Protein AF-A0A3A6KMJ2-F1 (afdb_monomer)

pLDDT: mean 82.99, std 14.53, range [26.36, 98.12]

Sequence (492 aa):
MRKELKRYSSIGNRAGILLLCRKVLTGNIEDLSSIGASCSFINGIDLNFKCGIIAFEEIKLISIVDNKCQAKDILYSHEDENLFIAQLCRFCMNALIDMDLINIEYLKYNEIKNAFQIPMYAFSMECSVYRNLLITFGALIPDGTLFTINECFESEFSKRVAHKRKISQEQLLAQLEKERIIGEKGEEFVISYEKKRCPFTLQQQSKIKQISVIDASAGFDILSLDDEISQAKRYIEVKTYSGNVHFYWSSNEIEAAQLRAEKYFLYLVDYSQIEKDNYTPIIIQNPYFNVRNLSIWDIRPSSFLISTSCSSDQLREIIKPIQHQSIPYTLDCNEPYMMVADSPFETFKWTDVNQEIMHVFGDNGTILIGGYKNKRQLAWILETGIYNIRLGRRAGSVLGQKKCVEEAENLILYDIYNPKIFQVYNINGHCEKKKEDMIALKYPTRCPGSLYMTFEITRNAALETYMDKNIISNLLANLENHKKGTPLFIEP

Structure (mmCIF, N/CA/C/O backbone):
data_AF-A0A3A6KMJ2-F1
#
_entry.id   AF-A0A3A6KMJ2-F1
#
loop_
_atom_site.group_PDB
_atom_site.id
_atom_site.type_symbol
_atom_site.label_atom_id
_atom_site.label_alt_id
_atom_site.label_comp_id
_atom_site.label_asym_id
_atom_site.label_entity_id
_atom_site.label_seq_id
_atom_site.pdbx_PDB_ins_code
_atom_site.Cartn_x
_atom_site.Cartn_y
_atom_site.Cartn_z
_atom_site.occupancy
_atom_site.B_iso_or_equiv
_atom_site.auth_seq_id
_atom_site.auth_comp_id
_atom_site.auth_asym_id
_atom_site.auth_atom_id
_atom_site.pdbx_PDB_model_num
ATOM 1 N N . MET A 1 1 ? 11.993 22.729 -20.553 1.00 59.53 1 MET A N 1
ATOM 2 C CA . MET A 1 1 ? 12.345 21.569 -21.393 1.00 59.53 1 MET A CA 1
ATOM 3 C C . MET A 1 1 ? 11.465 20.362 -21.092 1.00 59.53 1 MET A C 1
ATOM 5 O O . MET A 1 1 ? 10.657 20.014 -21.942 1.00 59.53 1 MET A O 1
ATOM 9 N N . ARG A 1 2 ? 11.468 19.818 -19.869 1.00 62.84 2 ARG A N 1
ATOM 10 C CA . ARG A 1 2 ? 10.629 18.665 -19.468 1.00 62.84 2 ARG A CA 1
ATOM 11 C C . ARG A 1 2 ? 9.132 18.683 -19.867 1.00 62.84 2 ARG A C 1
ATOM 13 O O . ARG A 1 2 ? 8.618 17.685 -20.361 1.00 62.84 2 ARG A O 1
ATOM 20 N N . LYS A 1 3 ? 8.417 19.816 -19.748 1.00 66.56 3 LYS A N 1
ATOM 21 C CA . LYS A 1 3 ? 7.005 19.942 -20.206 1.00 66.56 3 LYS A CA 1
ATOM 22 C C . LYS A 1 3 ? 6.833 19.833 -21.728 1.00 66.56 3 LYS A C 1
ATOM 24 O O . LYS A 1 3 ? 5.762 19.450 -22.187 1.00 66.56 3 LYS A O 1
ATOM 29 N N . GLU A 1 4 ? 7.857 20.187 -22.501 1.00 76.56 4 GLU A N 1
ATOM 30 C CA . GLU A 1 4 ? 7.829 20.133 -23.965 1.00 76.56 4 GLU A CA 1
ATOM 31 C C . GLU A 1 4 ? 8.003 18.694 -24.469 1.00 76.56 4 GLU A C 1
ATOM 33 O O . GLU A 1 4 ? 7.345 18.310 -25.433 1.00 76.56 4 GLU A O 1
ATOM 38 N N . LEU A 1 5 ? 8.780 17.867 -23.754 1.00 80.00 5 LEU A N 1
ATOM 39 C CA . LEU A 1 5 ? 8.961 16.443 -24.063 1.00 80.00 5 LEU A CA 1
ATOM 40 C C . LEU A 1 5 ? 7.663 15.628 -23.981 1.00 80.00 5 LEU A C 1
ATOM 42 O O . LEU A 1 5 ? 7.515 14.667 -24.727 1.00 80.00 5 LEU A O 1
ATOM 46 N N . LYS A 1 6 ? 6.673 16.062 -23.182 1.00 78.75 6 LYS A N 1
ATOM 47 C CA . LYS A 1 6 ? 5.331 15.440 -23.128 1.00 78.75 6 LYS A CA 1
ATOM 48 C C . LYS A 1 6 ? 4.615 15.403 -24.481 1.00 78.75 6 LYS A C 1
ATOM 50 O O . LYS A 1 6 ? 3.690 14.619 -24.657 1.00 78.75 6 LYS A O 1
ATOM 55 N N . ARG A 1 7 ? 4.997 16.279 -25.416 1.00 81.69 7 ARG A N 1
ATOM 56 C CA . ARG A 1 7 ? 4.395 16.366 -26.756 1.00 81.69 7 ARG A CA 1
ATOM 57 C C . ARG A 1 7 ? 4.957 15.330 -27.726 1.00 81.69 7 ARG A C 1
ATOM 59 O O . ARG A 1 7 ? 4.418 15.184 -28.818 1.00 81.69 7 ARG A O 1
ATOM 66 N N . TYR A 1 8 ? 6.023 14.632 -27.342 1.00 84.06 8 TYR A N 1
ATOM 67 C CA . TYR A 1 8 ? 6.698 13.656 -28.181 1.00 84.06 8 TYR A CA 1
ATOM 68 C C . TYR A 1 8 ? 6.584 12.254 -27.583 1.00 84.06 8 TYR A C 1
ATOM 70 O O . TYR A 1 8 ? 6.621 12.047 -26.369 1.00 84.06 8 TYR A O 1
ATOM 78 N N . SER A 1 9 ? 6.444 11.266 -28.462 1.00 83.38 9 SER A N 1
ATOM 79 C CA . SER A 1 9 ? 6.450 9.851 -28.095 1.00 83.38 9 SER A CA 1
ATOM 80 C C . SER A 1 9 ? 7.811 9.201 -28.343 1.00 83.38 9 SER A C 1
ATOM 82 O O . SER A 1 9 ? 8.149 8.251 -27.648 1.00 83.38 9 SER A O 1
ATOM 84 N N . SER A 1 10 ? 8.609 9.689 -29.296 1.00 89.12 10 SER A N 1
ATOM 85 C CA . SER A 1 10 ? 9.913 9.118 -29.651 1.00 89.12 10 SER A CA 1
ATOM 86 C C . SER A 1 10 ? 10.864 10.177 -30.218 1.00 89.12 10 SER A C 1
ATOM 88 O O . SER A 1 10 ? 10.416 11.153 -30.821 1.00 89.12 10 SER A O 1
ATOM 90 N N . ILE A 1 11 ? 12.174 9.953 -30.055 1.00 92.94 11 ILE A N 1
ATOM 91 C CA . ILE A 1 11 ? 13.232 10.698 -30.763 1.00 92.94 11 ILE A CA 1
ATOM 92 C C . ILE A 1 11 ? 13.270 10.295 -32.243 1.00 92.94 11 ILE A C 1
ATOM 94 O O . ILE A 1 11 ? 13.577 11.124 -33.091 1.00 92.94 11 ILE A O 1
ATOM 98 N N . GLY A 1 12 ? 12.962 9.040 -32.564 1.00 91.75 12 GLY A N 1
ATOM 99 C CA . GLY A 1 12 ? 13.050 8.506 -33.920 1.00 91.75 12 GLY A CA 1
ATOM 100 C C . GLY A 1 12 ? 13.190 6.988 -33.933 1.00 91.75 12 GLY A C 1
ATOM 101 O O . GLY A 1 12 ? 13.056 6.333 -32.896 1.00 91.75 12 GLY A O 1
ATOM 102 N N . ASN A 1 13 ? 13.479 6.427 -35.104 1.00 91.94 13 ASN A N 1
ATOM 103 C CA . ASN A 1 13 ? 13.845 5.020 -35.242 1.00 91.94 13 ASN A CA 1
ATOM 104 C C . ASN A 1 13 ? 15.324 4.793 -34.864 1.00 91.94 13 ASN A C 1
ATOM 106 O O . ASN A 1 13 ? 16.085 5.741 -34.658 1.00 91.94 13 ASN A O 1
ATOM 110 N N . ARG A 1 14 ? 15.760 3.527 -34.783 1.00 93.81 14 ARG A N 1
ATOM 111 C CA . ARG A 1 14 ? 17.141 3.163 -34.403 1.00 93.81 14 ARG A CA 1
ATOM 112 C C . ARG A 1 14 ? 18.199 3.936 -35.203 1.00 93.81 14 ARG A C 1
ATOM 114 O O . ARG A 1 14 ? 19.140 4.464 -34.617 1.00 93.81 14 ARG A O 1
ATOM 121 N N . ALA A 1 15 ? 18.032 4.018 -36.524 1.00 91.38 15 ALA A N 1
ATOM 122 C CA . ALA A 1 15 ? 18.968 4.707 -37.410 1.00 91.38 15 ALA A CA 1
ATOM 123 C C . ALA A 1 15 ? 18.998 6.223 -37.157 1.00 91.38 15 ALA A C 1
ATOM 125 O O . ALA A 1 15 ? 20.075 6.815 -37.139 1.00 91.38 15 ALA A O 1
ATOM 126 N N . GLY A 1 16 ? 17.843 6.842 -36.903 1.00 93.75 16 GLY A N 1
ATOM 127 C CA . GLY A 1 16 ? 17.740 8.264 -36.580 1.00 93.75 16 GLY A CA 1
ATOM 128 C C . GLY A 1 16 ? 18.377 8.629 -35.251 1.00 93.75 16 GLY A C 1
ATOM 129 O O . GLY A 1 16 ? 19.126 9.603 -35.183 1.00 93.75 16 GLY A O 1
ATOM 130 N N . ILE A 1 17 ? 18.157 7.826 -34.209 1.00 95.00 17 ILE A N 1
ATOM 131 C CA . ILE A 1 17 ? 18.776 8.074 -32.902 1.00 95.00 17 ILE A CA 1
ATOM 132 C C . ILE A 1 17 ? 20.303 7.950 -33.003 1.00 95.00 17 ILE A C 1
ATOM 134 O O . ILE A 1 17 ? 21.019 8.828 -32.526 1.00 95.00 17 ILE A O 1
ATOM 138 N N . LEU A 1 18 ? 20.811 6.913 -33.679 1.00 93.88 18 LEU A N 1
ATOM 139 C CA . LEU A 1 18 ? 22.252 6.741 -33.888 1.00 93.88 18 LEU A CA 1
ATOM 140 C C . LEU A 1 18 ? 22.855 7.857 -34.744 1.00 93.88 18 LEU A C 1
ATOM 142 O O . LEU A 1 18 ? 23.944 8.335 -34.432 1.00 93.88 18 LEU A O 1
ATOM 146 N N . LEU A 1 19 ? 22.153 8.311 -35.788 1.00 93.62 19 LEU A N 1
ATOM 147 C CA . LEU A 1 19 ? 22.581 9.459 -36.586 1.00 93.62 19 LEU A CA 1
ATOM 148 C C . LEU A 1 19 ? 22.719 10.710 -35.717 1.00 93.62 19 LEU A C 1
ATOM 150 O O . LEU A 1 19 ? 23.733 11.400 -35.810 1.00 93.62 19 LEU A O 1
ATOM 154 N N . LEU A 1 20 ? 21.730 10.987 -34.864 1.00 94.81 20 LEU A N 1
ATOM 155 C CA . LEU A 1 20 ? 21.797 12.117 -33.946 1.00 94.81 20 LEU A CA 1
ATOM 156 C C . LEU A 1 20 ? 23.009 11.987 -33.019 1.00 94.81 20 LEU A C 1
ATOM 158 O O . LEU A 1 20 ? 23.804 12.918 -32.942 1.00 94.81 20 LEU A O 1
ATOM 162 N N . CYS A 1 21 ? 23.195 10.827 -32.380 1.00 94.50 21 CYS A N 1
ATOM 163 C CA . CYS A 1 21 ? 24.345 10.561 -31.515 1.00 94.50 21 CYS A CA 1
ATOM 164 C C . CYS A 1 21 ? 25.683 10.801 -32.228 1.00 94.50 21 CYS A C 1
ATOM 166 O O . CYS A 1 21 ? 26.534 11.492 -31.679 1.00 94.50 21 CYS A O 1
ATOM 168 N N . ARG A 1 22 ? 25.847 10.315 -33.466 1.00 92.88 22 ARG A N 1
ATOM 169 C CA . ARG A 1 22 ? 27.056 10.538 -34.285 1.00 92.88 22 ARG A CA 1
ATOM 170 C C . ARG A 1 22 ? 27.365 12.015 -34.510 1.00 92.88 22 ARG A C 1
ATOM 172 O O . ARG A 1 22 ? 28.525 12.372 -34.677 1.00 92.88 22 ARG A O 1
ATOM 179 N N . LYS A 1 23 ? 26.333 12.857 -34.578 1.00 92.94 23 LYS A N 1
ATOM 180 C CA . LYS A 1 23 ? 26.466 14.286 -34.869 1.00 92.94 23 LYS A CA 1
ATOM 181 C C . LYS A 1 23 ? 26.657 15.149 -33.627 1.00 92.94 23 LYS A C 1
ATOM 183 O O . LYS A 1 23 ? 27.304 16.177 -33.736 1.00 92.94 23 LYS A O 1
ATOM 188 N N . VAL A 1 24 ? 26.085 14.761 -32.486 1.00 94.25 24 VAL A N 1
ATOM 189 C CA . VAL A 1 24 ? 26.056 15.611 -31.276 1.00 94.25 24 VAL A CA 1
ATOM 190 C C . VAL A 1 24 ? 26.946 15.111 -30.143 1.00 94.25 24 VAL A C 1
ATOM 192 O O . VAL A 1 24 ? 27.318 15.896 -29.278 1.00 94.25 24 VAL A O 1
ATOM 195 N N . LEU A 1 25 ? 27.287 13.819 -30.122 1.00 93.19 25 LEU A N 1
ATOM 196 C CA . LEU A 1 25 ? 28.132 13.211 -29.090 1.00 93.19 25 LEU A CA 1
ATOM 197 C C . LEU A 1 25 ? 29.581 13.118 -29.567 1.00 93.19 25 LEU A C 1
ATOM 199 O O . LEU A 1 25 ? 30.189 12.049 -29.562 1.00 93.19 25 LEU A O 1
ATOM 203 N N . THR A 1 26 ? 30.115 14.240 -30.040 1.00 89.88 26 THR A N 1
ATOM 204 C CA . THR A 1 26 ? 31.501 14.369 -30.497 1.00 89.88 26 THR A CA 1
ATOM 205 C C . THR A 1 26 ? 32.346 15.027 -29.406 1.00 89.88 26 THR A C 1
ATOM 207 O O . THR A 1 26 ? 31.821 15.646 -28.481 1.00 89.88 26 THR A O 1
ATOM 210 N N . GLY A 1 27 ? 33.673 14.908 -29.495 1.00 86.56 27 GLY A N 1
ATOM 211 C CA . GLY A 1 27 ? 34.582 15.644 -28.605 1.00 86.56 27 GLY A CA 1
ATOM 212 C C . GLY A 1 27 ? 34.666 17.147 -28.907 1.00 86.56 27 GLY A C 1
ATOM 213 O O . GLY A 1 27 ? 35.395 17.861 -28.222 1.00 86.56 27 GLY A O 1
ATOM 214 N N . ASN A 1 28 ? 33.955 17.628 -29.931 1.00 90.50 28 ASN A N 1
ATOM 215 C CA . ASN A 1 28 ? 34.021 19.001 -30.419 1.00 90.50 28 ASN A CA 1
ATOM 216 C C . ASN A 1 28 ? 32.766 19.795 -30.029 1.00 90.50 28 ASN A C 1
ATOM 218 O O . ASN A 1 28 ? 31.759 19.249 -29.582 1.00 90.50 28 ASN A O 1
ATOM 222 N N . ILE A 1 29 ? 32.833 21.113 -30.217 1.00 92.44 29 ILE A N 1
ATOM 223 C CA . ILE A 1 29 ? 31.663 21.991 -30.144 1.00 92.44 29 ILE A CA 1
ATOM 224 C C . ILE A 1 29 ? 31.010 22.020 -31.526 1.00 92.44 29 ILE A C 1
ATOM 226 O O . ILE A 1 29 ? 31.650 22.420 -32.498 1.00 92.44 29 ILE A O 1
ATOM 230 N N . GLU A 1 30 ? 29.739 21.643 -31.597 1.00 91.81 30 GLU A N 1
ATOM 231 C CA . GLU A 1 30 ? 29.005 21.473 -32.853 1.00 91.81 30 GLU A CA 1
ATOM 232 C C . GLU A 1 30 ? 27.866 22.497 -32.980 1.00 91.81 30 GLU A C 1
ATOM 234 O O . GLU A 1 30 ? 27.201 22.825 -31.997 1.00 91.81 30 GLU A O 1
ATOM 239 N N . ASP A 1 31 ? 27.619 23.007 -34.190 1.00 94.38 31 ASP A N 1
ATOM 240 C CA . ASP A 1 31 ? 26.527 23.954 -34.464 1.00 94.38 31 ASP A CA 1
ATOM 241 C C . ASP A 1 31 ? 25.213 23.220 -34.778 1.00 94.38 31 ASP A C 1
ATOM 243 O O . ASP A 1 31 ? 25.129 22.426 -35.722 1.00 94.38 31 ASP A O 1
ATOM 247 N N . LEU A 1 32 ? 24.160 23.502 -34.004 1.00 92.62 32 LEU A N 1
ATOM 248 C CA . LEU A 1 32 ? 22.886 22.786 -34.102 1.00 92.62 32 LEU A CA 1
ATOM 249 C C . LEU A 1 32 ? 22.134 23.068 -35.405 1.00 92.62 32 LEU A C 1
ATOM 251 O O . LEU A 1 32 ? 21.405 22.194 -35.878 1.00 92.62 32 LEU A O 1
ATOM 255 N N . SER A 1 33 ? 22.302 24.249 -36.006 1.00 90.69 33 SER A N 1
ATOM 256 C CA . SER A 1 33 ? 21.670 24.573 -37.291 1.00 90.69 33 SER A CA 1
ATOM 257 C C . SER A 1 33 ? 22.300 23.773 -38.428 1.00 90.69 33 SER A C 1
ATOM 259 O O . SER A 1 33 ? 21.577 23.201 -39.247 1.00 90.69 33 SER A O 1
ATOM 261 N N . SER A 1 34 ? 23.630 23.662 -38.434 1.00 89.38 34 SER A N 1
ATOM 262 C CA . SER A 1 34 ? 24.377 22.815 -39.368 1.00 89.38 34 SER A CA 1
ATOM 263 C C . SER A 1 34 ? 23.993 21.338 -39.224 1.00 89.38 34 SER A C 1
ATOM 265 O O . SER A 1 34 ? 23.654 20.675 -40.211 1.00 89.38 34 SER A O 1
ATOM 267 N N . ILE A 1 35 ? 23.949 20.827 -37.986 1.00 91.06 35 ILE A N 1
ATOM 268 C CA . ILE A 1 35 ? 23.539 19.443 -37.727 1.00 91.06 35 ILE A CA 1
ATOM 269 C C . ILE A 1 35 ? 22.097 19.212 -38.188 1.00 91.06 35 ILE A C 1
ATOM 271 O O . ILE A 1 35 ? 21.844 18.245 -38.909 1.00 91.06 35 ILE A O 1
ATOM 275 N N . GLY A 1 36 ? 21.166 20.095 -37.818 1.00 89.00 36 GLY A N 1
ATOM 276 C CA . GLY A 1 36 ? 19.753 19.983 -38.179 1.00 89.00 36 GLY A CA 1
ATOM 277 C C . GLY A 1 36 ? 19.533 19.927 -39.693 1.00 89.00 36 GLY A C 1
ATOM 278 O O . GLY A 1 36 ? 18.784 19.075 -40.176 1.00 89.00 36 GLY A O 1
ATOM 279 N N . ALA A 1 37 ? 20.251 20.760 -40.454 1.00 87.38 37 ALA A N 1
ATOM 280 C CA . ALA A 1 37 ? 20.244 20.703 -41.915 1.00 87.38 37 ALA A CA 1
ATOM 281 C C . ALA A 1 37 ? 20.790 19.362 -42.435 1.00 87.38 37 ALA A C 1
ATOM 283 O O . ALA A 1 37 ? 20.175 18.741 -43.299 1.00 87.38 37 ALA A O 1
ATOM 284 N N . SER A 1 38 ? 21.895 18.867 -41.865 1.00 85.50 38 SER A N 1
ATOM 285 C CA . SER A 1 38 ? 22.515 17.596 -42.272 1.00 85.50 38 SER A CA 1
ATOM 286 C C . SER A 1 38 ? 21.681 16.350 -41.945 1.00 85.50 38 SER A C 1
ATOM 288 O O . SER A 1 38 ? 21.854 15.312 -42.578 1.00 85.50 38 SER A O 1
ATOM 290 N N . CYS A 1 39 ? 20.783 16.450 -40.964 1.00 86.69 39 CYS A N 1
ATOM 291 C CA . CYS A 1 39 ? 19.872 15.384 -40.554 1.00 86.69 39 CYS A CA 1
ATOM 292 C C . CYS A 1 39 ? 18.537 15.403 -41.322 1.00 86.69 39 CYS A C 1
ATOM 294 O O . CYS A 1 39 ? 17.698 14.530 -41.103 1.00 86.69 39 CYS A O 1
ATOM 296 N N . SER A 1 40 ? 18.314 16.392 -42.193 1.00 83.56 40 SER A N 1
ATOM 297 C CA . SER A 1 40 ? 17.060 16.547 -42.932 1.00 83.56 40 SER A CA 1
ATOM 298 C C . SER A 1 40 ? 17.024 15.650 -44.177 1.00 83.56 40 SER A C 1
ATOM 300 O O . SER A 1 40 ? 17.983 15.602 -44.940 1.00 83.56 40 SER A O 1
ATOM 302 N N . PHE A 1 41 ? 15.890 14.980 -44.414 1.00 70.44 41 PHE A N 1
ATOM 303 C CA . PHE A 1 41 ? 15.591 14.221 -45.643 1.00 70.44 41 PHE A CA 1
ATOM 304 C C . PHE A 1 41 ? 16.570 13.081 -45.989 1.00 70.44 41 PHE A C 1
ATOM 306 O O . PHE A 1 41 ? 17.028 12.968 -47.126 1.00 70.44 41 PHE A O 1
ATOM 313 N N . ILE A 1 42 ? 16.846 12.185 -45.036 1.00 83.94 42 ILE A N 1
ATOM 314 C CA . ILE A 1 42 ? 17.611 10.955 -45.302 1.00 83.94 42 ILE A CA 1
ATOM 315 C C . ILE A 1 42 ? 16.654 9.765 -45.421 1.00 83.94 42 ILE A C 1
ATOM 317 O O . ILE A 1 42 ? 15.876 9.478 -44.512 1.00 83.94 42 ILE A O 1
ATOM 321 N N . ASN A 1 43 ? 16.712 9.055 -46.550 1.00 79.44 43 ASN A N 1
ATOM 322 C CA . ASN A 1 43 ? 15.818 7.929 -46.815 1.00 79.44 43 ASN A CA 1
ATOM 323 C C . ASN A 1 43 ? 16.019 6.794 -45.788 1.00 79.44 43 ASN A C 1
ATOM 325 O O . ASN A 1 43 ? 17.149 6.398 -45.509 1.00 79.44 43 ASN A O 1
ATOM 329 N N . GLY A 1 44 ? 14.923 6.274 -45.228 1.00 80.50 44 GLY A N 1
ATOM 330 C CA . GLY A 1 44 ? 14.941 5.223 -44.199 1.00 80.50 44 GLY A CA 1
ATOM 331 C C . GLY A 1 44 ? 15.281 5.693 -42.776 1.00 80.50 44 GLY A C 1
ATOM 332 O O . GLY A 1 44 ? 15.268 4.882 -41.846 1.00 80.50 44 GLY A O 1
ATOM 333 N N . ILE A 1 45 ? 15.546 6.987 -42.577 1.00 88.19 45 ILE A N 1
ATOM 334 C CA . ILE A 1 45 ? 15.818 7.572 -41.262 1.00 88.19 45 ILE A CA 1
ATOM 335 C C . ILE A 1 45 ? 14.594 8.350 -40.782 1.00 88.19 45 ILE A C 1
ATOM 337 O O . ILE A 1 45 ? 14.165 9.307 -41.419 1.00 88.19 45 ILE A O 1
ATOM 341 N N . ASP A 1 46 ? 14.066 7.950 -39.626 1.00 90.12 46 ASP A N 1
ATOM 342 C CA . ASP A 1 46 ? 13.058 8.710 -38.890 1.00 90.12 46 ASP A CA 1
ATOM 343 C C . ASP A 1 46 ? 13.735 9.351 -37.677 1.00 90.12 46 ASP A C 1
ATOM 345 O O . ASP A 1 46 ? 14.226 8.645 -36.793 1.00 90.12 46 ASP A O 1
ATOM 349 N N . LEU A 1 47 ? 13.815 10.680 -37.666 1.00 92.75 47 LEU A N 1
ATOM 350 C CA . LEU A 1 47 ? 14.449 11.465 -36.613 1.00 92.75 47 LEU A CA 1
ATOM 351 C C . LEU A 1 47 ? 13.670 12.759 -36.378 1.00 92.75 47 LEU A C 1
ATOM 353 O O . LEU A 1 47 ? 13.640 13.659 -37.217 1.00 92.75 47 LEU A O 1
ATOM 357 N N . ASN A 1 48 ? 13.130 12.905 -35.175 1.00 92.81 48 ASN A N 1
ATOM 358 C CA . ASN A 1 48 ? 12.642 14.172 -34.662 1.00 92.81 48 ASN A CA 1
ATOM 359 C C . ASN A 1 48 ? 13.802 14.936 -34.008 1.00 92.81 48 ASN A C 1
ATOM 361 O O . ASN A 1 48 ? 14.043 14.832 -32.803 1.00 92.81 48 ASN A O 1
ATOM 365 N N . PHE A 1 49 ? 14.531 15.705 -34.823 1.00 92.69 49 PHE A N 1
ATOM 366 C CA . PHE A 1 49 ? 15.743 16.414 -34.402 1.00 92.69 49 PHE A CA 1
ATOM 367 C C . PHE A 1 49 ? 15.515 17.288 -33.160 1.00 92.69 49 PHE A C 1
ATOM 369 O O . PHE A 1 49 ? 16.240 17.168 -32.175 1.00 92.69 49 PHE A O 1
ATOM 376 N N . LYS A 1 50 ? 14.452 18.106 -33.160 1.00 91.81 50 LYS A N 1
ATOM 377 C CA . LYS A 1 50 ? 14.120 18.983 -32.029 1.00 91.81 50 LYS A CA 1
ATOM 378 C C . LYS A 1 50 ? 13.859 18.185 -30.747 1.00 91.81 50 LYS A C 1
ATOM 380 O O . LYS A 1 50 ? 14.375 18.547 -29.693 1.00 91.81 50 LYS A O 1
ATOM 385 N N . CYS A 1 51 ? 13.086 17.098 -30.831 1.00 92.19 51 CYS A N 1
ATOM 386 C CA . CYS A 1 51 ? 12.844 16.217 -29.689 1.00 92.19 51 CYS A CA 1
ATOM 387 C C . CYS A 1 51 ? 14.151 15.623 -29.152 1.00 92.19 51 CYS A C 1
ATOM 389 O O . CYS A 1 51 ? 14.353 15.603 -27.941 1.00 92.19 51 CYS A O 1
ATOM 391 N N . GLY A 1 52 ? 15.031 15.149 -30.037 1.00 93.75 52 GLY A N 1
ATOM 392 C CA . GLY A 1 52 ? 16.300 14.539 -29.653 1.00 93.75 52 GLY A CA 1
ATOM 393 C C . GLY A 1 52 ? 17.234 15.496 -28.916 1.00 93.75 52 GLY A C 1
ATOM 394 O O . GLY A 1 52 ? 17.768 15.135 -27.871 1.00 93.75 52 GLY A O 1
ATOM 395 N N . ILE A 1 53 ? 17.365 16.733 -29.404 1.00 94.81 53 ILE A N 1
ATOM 396 C CA . ILE A 1 53 ? 18.182 17.767 -28.756 1.00 94.81 53 ILE A CA 1
ATOM 397 C C . ILE A 1 53 ? 17.650 18.103 -27.357 1.00 94.81 53 ILE A C 1
ATOM 399 O O . ILE A 1 53 ? 18.413 18.053 -26.394 1.00 94.81 53 ILE A O 1
ATOM 403 N N . ILE A 1 54 ? 16.341 18.353 -27.221 1.00 92.31 54 ILE A N 1
ATOM 404 C CA . ILE A 1 54 ? 15.722 18.641 -25.914 1.00 92.31 54 ILE A CA 1
ATOM 405 C C . ILE A 1 54 ? 15.897 17.454 -24.958 1.00 92.31 54 ILE A C 1
ATOM 407 O O . ILE A 1 54 ? 16.180 17.647 -23.778 1.00 92.31 54 ILE A O 1
ATOM 411 N N . ALA A 1 55 ? 15.726 16.224 -25.453 1.00 92.69 55 ALA A N 1
ATOM 412 C CA . ALA A 1 55 ? 15.869 15.022 -24.642 1.00 92.69 55 ALA A CA 1
ATOM 413 C C . ALA A 1 55 ? 17.307 14.853 -24.132 1.00 92.69 55 ALA A C 1
ATOM 415 O O . ALA A 1 55 ? 17.507 14.590 -22.950 1.00 92.69 55 ALA A O 1
ATOM 416 N N . PHE A 1 56 ? 18.310 15.029 -24.997 1.00 94.44 56 PHE A N 1
ATOM 417 C CA . PHE A 1 56 ? 19.718 14.886 -24.620 1.00 94.44 56 PHE A CA 1
ATOM 418 C C . PHE A 1 56 ? 20.192 16.001 -23.684 1.00 94.44 56 PHE A C 1
ATOM 420 O O . PHE A 1 56 ? 20.964 15.728 -22.766 1.00 94.44 56 PHE A O 1
ATOM 427 N N . GLU A 1 57 ? 19.717 17.232 -23.870 1.00 93.31 57 GLU A N 1
ATOM 428 C CA . GLU A 1 57 ? 20.020 18.341 -22.963 1.00 93.31 57 GLU A CA 1
ATOM 429 C C . GLU A 1 57 ? 19.390 18.134 -21.578 1.00 93.31 57 GLU A C 1
ATOM 431 O O . GLU A 1 57 ? 20.057 18.317 -20.560 1.00 93.31 57 GLU A O 1
ATOM 436 N N . GLU A 1 58 ? 18.132 17.685 -21.518 1.00 91.25 58 GLU A N 1
ATOM 437 C CA . GLU A 1 58 ? 17.417 17.461 -20.256 1.00 91.25 58 GLU A CA 1
ATOM 438 C C . GLU A 1 58 ? 18.135 16.419 -19.385 1.00 91.25 58 GLU A C 1
ATOM 440 O O . GLU A 1 58 ? 18.357 16.676 -18.201 1.00 91.25 58 GLU A O 1
ATOM 445 N N . ILE A 1 59 ? 18.576 15.289 -19.961 1.00 91.25 59 ILE A N 1
ATOM 446 C CA . ILE A 1 59 ? 19.388 14.277 -19.251 1.00 91.25 59 ILE A CA 1
ATOM 447 C C . ILE A 1 59 ? 20.861 14.661 -19.093 1.00 91.25 59 ILE A C 1
ATOM 449 O O . ILE A 1 59 ? 21.641 13.858 -18.591 1.00 91.25 59 ILE A O 1
ATOM 453 N N . LYS A 1 60 ? 21.242 15.885 -19.480 1.00 92.44 60 LYS A N 1
ATOM 454 C CA . LYS A 1 60 ? 22.605 16.431 -19.397 1.00 92.44 60 LYS A CA 1
ATOM 455 C C . LYS A 1 60 ? 23.649 15.648 -20.198 1.00 92.44 60 LYS A C 1
ATOM 457 O O . LYS A 1 60 ? 24.837 15.753 -19.909 1.00 92.44 60 LYS A O 1
ATOM 462 N N . LEU A 1 61 ? 23.223 14.910 -21.221 1.00 93.12 61 LEU A N 1
ATOM 463 C CA . LEU A 1 61 ? 24.125 14.215 -22.142 1.00 93.12 61 LEU A CA 1
ATOM 464 C C . LEU A 1 61 ? 24.891 15.215 -23.028 1.00 93.12 61 LEU A C 1
ATOM 466 O O . LEU A 1 61 ? 26.054 14.994 -23.364 1.00 93.12 61 LEU A O 1
ATOM 470 N N . ILE A 1 62 ? 24.243 16.340 -23.348 1.00 94.94 62 ILE A N 1
ATOM 471 C CA . ILE A 1 62 ? 24.837 17.511 -24.003 1.00 94.94 62 ILE A CA 1
ATOM 472 C C . ILE A 1 62 ? 24.544 18.783 -23.194 1.00 94.94 62 ILE A C 1
ATOM 474 O O . ILE A 1 62 ? 23.601 18.828 -22.404 1.00 94.94 62 ILE A O 1
ATOM 478 N N . SER A 1 63 ? 25.326 19.839 -23.408 1.00 93.38 63 SER A N 1
ATOM 479 C CA . SER A 1 63 ? 24.980 21.215 -23.017 1.00 93.38 63 SER A CA 1
ATOM 480 C C . SER A 1 63 ? 24.868 22.111 -24.235 1.00 93.38 63 SER A C 1
ATOM 482 O O . SER A 1 63 ? 25.661 21.955 -25.163 1.00 93.38 63 SER A O 1
ATOM 484 N N . ILE A 1 64 ? 23.932 23.062 -24.202 1.00 93.25 64 ILE A N 1
ATOM 485 C CA . ILE A 1 64 ? 23.678 23.988 -25.304 1.00 93.25 64 ILE A CA 1
ATOM 486 C C . ILE A 1 64 ? 23.923 25.427 -24.845 1.00 93.25 64 ILE A C 1
ATOM 488 O O . ILE A 1 64 ? 23.385 25.863 -23.830 1.00 93.25 64 ILE A O 1
ATOM 492 N N . VAL A 1 65 ? 24.735 26.166 -25.602 1.00 92.06 65 VAL A N 1
ATOM 493 C CA . VAL A 1 65 ? 24.974 27.607 -25.423 1.00 92.06 65 VAL A CA 1
ATOM 494 C C . VAL A 1 65 ? 25.044 28.243 -26.807 1.00 92.06 65 VAL A C 1
ATOM 496 O O . VAL A 1 65 ? 25.750 27.735 -27.674 1.00 92.06 65 VAL A O 1
ATOM 499 N N . ASP A 1 66 ? 24.296 29.325 -27.033 1.00 88.06 66 ASP A N 1
ATOM 500 C CA . ASP A 1 66 ? 24.295 30.089 -28.292 1.00 88.06 66 ASP A CA 1
ATOM 501 C C . ASP A 1 66 ? 24.192 29.211 -29.556 1.00 88.06 66 ASP A C 1
ATOM 503 O O . ASP A 1 66 ? 24.994 29.321 -30.483 1.00 88.06 66 ASP A O 1
ATOM 507 N N . ASN A 1 67 ? 23.199 28.310 -29.581 1.00 91.00 67 ASN A N 1
ATOM 508 C CA . ASN A 1 67 ? 22.923 27.369 -30.682 1.00 91.00 67 ASN A CA 1
ATOM 509 C C . ASN A 1 67 ? 24.030 26.328 -30.957 1.00 91.00 67 ASN A C 1
ATOM 511 O O . ASN A 1 67 ? 23.962 25.589 -31.940 1.00 91.00 67 ASN A O 1
ATOM 515 N N . LYS A 1 68 ? 25.025 26.217 -30.077 1.00 91.56 68 LYS A N 1
ATOM 516 C CA . LYS A 1 68 ? 26.075 25.202 -30.151 1.00 91.56 68 LYS A CA 1
ATOM 517 C C . LYS A 1 68 ? 25.890 24.166 -29.059 1.00 91.56 68 LYS A C 1
ATOM 519 O O . LYS A 1 68 ? 25.563 24.524 -27.929 1.00 91.56 68 LYS A O 1
ATOM 524 N N . CYS A 1 69 ? 26.119 22.898 -29.382 1.00 93.75 69 CYS A N 1
ATOM 525 C CA . CYS A 1 69 ? 26.100 21.812 -28.413 1.00 93.75 69 CYS A CA 1
ATOM 526 C C . CYS A 1 69 ? 27.495 21.237 -28.170 1.00 93.75 69 CYS A C 1
ATOM 528 O O . CYS A 1 69 ? 28.328 21.180 -29.074 1.00 93.75 69 CYS A O 1
ATOM 530 N N . GLN A 1 70 ? 27.720 20.770 -26.945 1.00 94.12 70 GLN A N 1
ATOM 531 C CA . GLN A 1 70 ? 28.916 20.032 -26.555 1.00 94.12 70 GLN A CA 1
ATOM 532 C C . GLN A 1 70 ? 28.513 18.790 -25.758 1.00 94.12 70 GLN A C 1
ATOM 534 O O . GLN A 1 70 ? 27.684 18.883 -24.846 1.00 94.12 70 GLN A O 1
ATOM 539 N N . ALA A 1 71 ? 29.096 17.641 -26.101 1.00 92.94 71 ALA A N 1
ATOM 540 C CA . ALA A 1 71 ? 28.922 16.397 -25.360 1.00 92.94 71 ALA A CA 1
ATOM 541 C C . ALA A 1 71 ? 29.639 16.456 -24.005 1.00 92.94 71 ALA A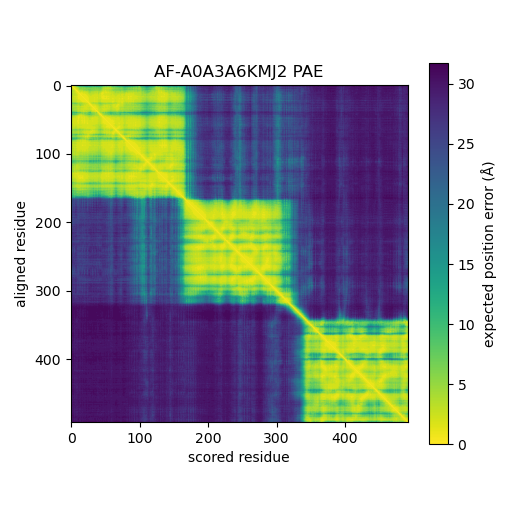 C 1
ATOM 543 O O . ALA A 1 71 ? 30.667 17.122 -23.873 1.00 92.94 71 ALA A O 1
ATOM 544 N N . LYS A 1 72 ? 29.106 15.756 -22.999 1.00 87.00 72 LYS A N 1
ATOM 545 C CA . LYS A 1 72 ? 29.707 15.714 -21.657 1.00 87.00 72 LYS A CA 1
ATOM 546 C C . LYS A 1 72 ? 30.359 14.377 -21.340 1.00 87.00 72 LYS A C 1
ATOM 548 O O . LYS A 1 72 ? 31.580 14.277 -21.342 1.00 87.00 72 LYS A O 1
ATOM 553 N N . ASP A 1 73 ? 29.540 13.367 -21.069 1.00 79.62 73 ASP A N 1
ATOM 554 C CA . ASP A 1 73 ? 30.015 12.131 -20.437 1.00 79.62 73 ASP A CA 1
ATOM 555 C C . ASP A 1 73 ? 30.245 10.988 -21.431 1.00 79.62 73 ASP A C 1
ATOM 557 O O . ASP A 1 73 ? 31.065 10.105 -21.187 1.00 79.62 73 ASP A O 1
ATOM 561 N N . ILE A 1 74 ? 29.516 10.981 -22.551 1.00 88.62 74 ILE A N 1
ATOM 562 C CA . ILE A 1 74 ? 29.556 9.899 -23.540 1.00 88.62 74 ILE A CA 1
ATOM 563 C C . ILE A 1 74 ? 29.859 10.481 -24.911 1.00 88.62 74 ILE A C 1
ATOM 565 O O . ILE A 1 74 ? 29.167 11.389 -25.374 1.00 88.62 74 ILE A O 1
ATOM 569 N N . LEU A 1 75 ? 30.859 9.898 -25.570 1.00 90.62 75 LEU A N 1
ATOM 570 C CA . LEU A 1 75 ? 31.215 10.181 -26.954 1.00 90.62 75 LEU A CA 1
ATOM 571 C C . LEU A 1 75 ? 30.834 9.001 -27.847 1.00 90.62 75 LEU A C 1
ATOM 573 O O . LEU A 1 75 ? 30.929 7.841 -27.444 1.00 90.62 75 LEU A O 1
ATOM 577 N N . TYR A 1 76 ? 30.413 9.296 -29.070 1.00 88.75 76 TYR A N 1
ATOM 578 C CA . TYR A 1 76 ? 30.135 8.281 -30.072 1.00 88.75 76 TYR A CA 1
ATOM 579 C C . TYR A 1 76 ? 31.440 7.638 -30.563 1.00 88.75 76 TYR A C 1
ATOM 581 O O . TYR A 1 76 ? 32.366 8.342 -30.964 1.00 88.75 76 TYR A O 1
ATOM 589 N N . SER A 1 77 ? 31.491 6.302 -30.594 1.00 82.56 77 SER A N 1
ATOM 590 C CA . SER A 1 77 ? 32.595 5.541 -31.192 1.00 82.56 77 SER A CA 1
ATOM 591 C C . SER A 1 77 ? 32.109 4.713 -32.381 1.00 82.56 77 SER A C 1
ATOM 593 O O . SER A 1 77 ? 31.097 4.017 -32.299 1.00 82.56 77 SER A O 1
ATOM 595 N N . HIS A 1 78 ? 32.845 4.781 -33.493 1.00 78.69 78 HIS A N 1
ATOM 596 C CA . HIS A 1 78 ? 32.598 3.954 -34.678 1.00 78.69 78 HIS A CA 1
ATOM 597 C C . HIS A 1 78 ? 33.175 2.537 -34.558 1.00 78.69 78 HIS A C 1
ATOM 599 O O . HIS A 1 78 ? 32.779 1.670 -35.332 1.00 78.69 78 HIS A O 1
ATOM 605 N N . GLU A 1 79 ? 34.098 2.307 -33.621 1.00 79.38 79 GLU A N 1
ATOM 606 C CA . GLU A 1 79 ? 34.810 1.031 -33.482 1.00 79.38 79 GLU A CA 1
ATOM 607 C C . GLU A 1 79 ? 33.920 -0.069 -32.890 1.00 79.38 79 GLU A C 1
ATOM 609 O O . GLU A 1 79 ? 34.035 -1.226 -33.287 1.00 79.38 79 GLU A O 1
ATOM 614 N N . ASP A 1 80 ? 32.994 0.292 -31.994 1.00 83.38 80 ASP A N 1
ATOM 615 C CA . ASP A 1 80 ? 32.039 -0.639 -31.389 1.00 83.38 80 ASP A CA 1
ATOM 616 C C . ASP A 1 80 ? 30.691 0.051 -31.099 1.00 83.38 80 ASP A C 1
ATOM 618 O O . ASP A 1 80 ? 30.440 0.600 -30.021 1.00 83.38 80 ASP A O 1
ATOM 622 N N . GLU A 1 81 ? 29.801 0.034 -32.097 1.00 88.31 81 GLU A N 1
ATOM 623 C CA . GLU A 1 81 ? 28.460 0.627 -31.996 1.00 88.31 81 GLU A CA 1
ATOM 624 C C . GLU A 1 81 ? 27.603 -0.055 -30.912 1.00 88.31 81 GLU A C 1
ATOM 626 O O . GLU A 1 81 ? 26.794 0.608 -30.263 1.00 88.31 81 GLU A O 1
ATOM 631 N N . ASN A 1 82 ? 27.784 -1.359 -30.669 1.00 88.06 82 ASN A N 1
ATOM 632 C CA . ASN A 1 82 ? 27.015 -2.084 -29.654 1.00 88.06 82 ASN A CA 1
ATOM 633 C C . ASN A 1 82 ? 27.430 -1.668 -28.241 1.00 88.06 82 ASN A C 1
ATOM 635 O O . ASN A 1 82 ? 26.565 -1.444 -27.390 1.00 88.06 82 ASN A O 1
ATOM 639 N N . LEU A 1 83 ? 28.735 -1.509 -28.005 1.00 88.50 83 LEU A N 1
ATOM 640 C CA . LEU A 1 83 ? 29.251 -0.974 -26.749 1.00 88.50 83 LEU A CA 1
ATOM 641 C C . LEU A 1 83 ? 28.741 0.450 -26.504 1.00 88.50 83 LEU A C 1
ATOM 643 O O . LEU A 1 83 ? 28.265 0.748 -25.406 1.00 88.50 83 LEU A O 1
ATOM 647 N N . PHE A 1 84 ? 28.763 1.307 -27.530 1.00 91.38 84 PHE A N 1
ATOM 648 C CA . PHE A 1 84 ? 28.206 2.657 -27.438 1.00 91.38 84 PHE A CA 1
ATOM 649 C C . PHE A 1 84 ? 26.705 2.638 -27.100 1.00 91.38 84 PHE A C 1
ATOM 651 O O . PHE A 1 84 ? 26.259 3.349 -26.199 1.00 91.38 84 PHE A O 1
ATOM 658 N N . ILE A 1 85 ? 25.911 1.795 -27.771 1.00 92.00 85 ILE A N 1
ATOM 659 C CA . ILE A 1 85 ? 24.476 1.649 -27.482 1.00 92.00 85 ILE A CA 1
ATOM 660 C C . ILE A 1 85 ? 24.253 1.220 -26.030 1.00 92.00 85 ILE A C 1
ATOM 662 O O . ILE A 1 85 ? 23.366 1.757 -25.359 1.00 92.00 85 ILE A O 1
ATOM 666 N N . ALA A 1 86 ? 25.061 0.286 -25.523 1.00 90.19 86 ALA A N 1
ATOM 667 C CA . ALA A 1 86 ? 24.984 -0.136 -24.132 1.00 90.19 86 ALA A CA 1
ATOM 668 C C . ALA A 1 86 ? 25.288 1.030 -23.175 1.00 90.19 86 ALA A C 1
ATOM 670 O O . ALA A 1 86 ? 24.530 1.251 -22.229 1.00 90.19 86 ALA A O 1
ATOM 671 N N . GLN A 1 87 ? 26.331 1.821 -23.440 1.00 91.25 87 GLN A N 1
ATOM 672 C CA . GLN A 1 87 ? 26.667 3.016 -22.655 1.00 91.25 87 GLN A CA 1
ATOM 673 C C . GLN A 1 87 ? 25.533 4.051 -22.666 1.00 91.25 87 GLN A C 1
ATOM 675 O O . GLN A 1 87 ? 25.134 4.539 -21.607 1.00 91.25 87 GLN A O 1
ATOM 680 N N . LEU A 1 88 ? 24.958 4.331 -23.839 1.00 93.06 88 LEU A N 1
ATOM 681 C CA . LEU A 1 88 ? 23.836 5.256 -23.992 1.00 93.06 88 LEU A CA 1
ATOM 682 C C . LEU A 1 88 ? 22.611 4.796 -23.188 1.00 93.06 88 LEU A C 1
ATOM 684 O O . LEU A 1 88 ? 22.010 5.590 -22.464 1.00 93.06 88 LEU A O 1
ATOM 688 N N . CYS A 1 89 ? 22.254 3.511 -23.273 1.00 93.94 89 CYS A N 1
ATOM 689 C CA . CYS A 1 89 ? 21.130 2.954 -22.518 1.00 93.94 89 CYS A CA 1
ATOM 690 C C . CYS A 1 89 ? 21.365 3.038 -21.006 1.00 93.94 89 CYS A C 1
ATOM 692 O O . CYS A 1 89 ? 20.457 3.424 -20.270 1.00 93.94 89 CYS A O 1
ATOM 694 N N . ARG A 1 90 ? 22.581 2.727 -20.538 1.00 91.12 90 ARG A N 1
ATOM 695 C CA . ARG A 1 90 ? 22.967 2.818 -19.118 1.00 91.12 90 ARG A CA 1
ATOM 696 C C . ARG A 1 90 ? 22.844 4.243 -18.595 1.00 91.12 90 ARG A C 1
ATOM 698 O O . ARG A 1 90 ? 22.228 4.464 -17.555 1.00 91.12 90 ARG A O 1
ATOM 705 N N . PHE A 1 91 ? 23.365 5.213 -19.341 1.00 92.31 91 PHE A N 1
ATOM 706 C CA . PHE A 1 91 ? 23.246 6.627 -18.998 1.00 92.31 91 PHE A CA 1
ATOM 707 C C . PHE A 1 91 ? 21.789 7.070 -18.921 1.00 92.31 91 PHE A C 1
ATOM 709 O O . PHE A 1 91 ? 21.377 7.693 -17.946 1.00 92.31 91 PHE A O 1
ATOM 716 N N . CYS A 1 92 ? 20.990 6.684 -19.917 1.00 93.06 92 CYS A N 1
ATOM 717 C CA . CYS A 1 92 ? 19.577 7.022 -19.961 1.00 93.06 92 CYS A CA 1
ATOM 718 C C . CYS A 1 92 ? 18.814 6.413 -18.771 1.00 93.06 92 CYS A C 1
ATOM 720 O O . CYS A 1 92 ? 18.082 7.127 -18.092 1.00 93.06 92 CYS A O 1
ATOM 722 N N . MET A 1 93 ? 19.042 5.135 -18.440 1.00 90.88 93 MET A N 1
ATOM 723 C CA . MET A 1 93 ? 18.445 4.501 -17.255 1.00 90.88 93 MET A CA 1
ATOM 724 C C . MET A 1 93 ? 18.834 5.206 -15.952 1.00 90.88 93 MET A C 1
ATOM 726 O O . MET A 1 93 ? 17.962 5.469 -15.125 1.00 90.88 93 MET A O 1
ATOM 730 N N . ASN A 1 94 ? 20.111 5.556 -15.778 1.00 89.94 94 ASN A N 1
ATOM 731 C CA . ASN A 1 94 ? 20.575 6.267 -14.586 1.00 89.94 94 ASN A CA 1
ATOM 732 C C . ASN A 1 94 ? 19.932 7.652 -14.467 1.00 89.94 94 ASN A C 1
ATOM 734 O O . ASN A 1 94 ? 19.422 7.990 -13.402 1.00 89.94 94 ASN A O 1
ATOM 738 N N . ALA A 1 95 ? 19.871 8.411 -15.564 1.00 90.75 95 ALA A N 1
ATOM 739 C CA . ALA A 1 95 ? 19.221 9.716 -15.583 1.00 90.75 95 ALA A CA 1
ATOM 740 C C . ALA A 1 95 ? 17.731 9.616 -15.219 1.00 90.75 95 ALA A C 1
ATOM 742 O O . ALA A 1 95 ? 17.236 10.408 -14.423 1.00 90.75 95 ALA A O 1
ATOM 743 N N . LEU A 1 96 ? 17.016 8.612 -15.740 1.00 90.69 96 LEU A N 1
ATOM 744 C CA . LEU A 1 96 ? 15.609 8.391 -15.400 1.00 90.69 96 LEU A CA 1
ATOM 745 C C . LEU A 1 96 ? 15.396 8.071 -13.917 1.00 90.69 96 LEU A C 1
ATOM 747 O O . LEU A 1 96 ? 14.421 8.540 -13.326 1.00 90.69 96 LEU A O 1
ATOM 751 N N . ILE A 1 97 ? 16.299 7.290 -13.321 1.00 88.56 97 ILE A N 1
ATOM 752 C CA . ILE A 1 97 ? 16.280 7.008 -11.886 1.00 88.56 97 ILE A CA 1
ATOM 753 C C . ILE A 1 97 ? 16.548 8.296 -11.101 1.00 88.56 97 ILE A C 1
ATOM 755 O O . ILE A 1 97 ? 15.786 8.605 -10.192 1.00 88.56 97 ILE A O 1
ATOM 759 N N . ASP A 1 98 ? 17.578 9.065 -11.442 1.00 87.19 98 ASP A N 1
ATOM 760 C CA . ASP A 1 98 ? 17.974 10.272 -10.697 1.00 87.19 98 ASP A CA 1
ATOM 761 C C . ASP A 1 98 ? 16.932 11.392 -10.768 1.00 87.19 98 ASP A C 1
ATOM 763 O O . ASP A 1 98 ? 16.833 12.223 -9.872 1.00 87.19 98 ASP A O 1
ATOM 767 N N . MET A 1 99 ? 16.137 11.399 -11.833 1.00 86.56 99 MET A N 1
ATOM 768 C CA . MET A 1 99 ? 15.066 12.361 -12.064 1.00 86.56 99 MET A CA 1
ATOM 769 C C . MET A 1 99 ? 13.704 11.951 -11.490 1.00 86.56 99 MET A C 1
ATOM 771 O O . MET A 1 99 ? 12.727 12.658 -11.750 1.00 86.56 99 MET A O 1
ATOM 775 N N . ASP A 1 100 ? 13.628 10.813 -10.790 1.00 85.31 100 ASP A N 1
ATOM 776 C CA . ASP A 1 100 ? 12.388 10.215 -10.267 1.00 85.31 100 ASP A CA 1
ATOM 777 C C . ASP A 1 100 ? 11.327 9.936 -11.348 1.00 85.31 100 ASP A C 1
ATOM 779 O O . ASP A 1 100 ? 10.122 9.966 -11.107 1.00 85.31 100 ASP A O 1
ATOM 783 N N . LEU A 1 101 ? 11.771 9.638 -12.572 1.00 87.62 101 LEU A N 1
ATOM 784 C CA . LEU A 1 101 ? 10.884 9.350 -13.704 1.00 87.62 101 LEU A CA 1
ATOM 785 C C . LEU A 1 101 ? 10.488 7.870 -13.806 1.00 87.62 101 LEU A C 1
ATOM 787 O O . LEU A 1 101 ? 9.616 7.521 -14.609 1.00 87.62 101 LEU A O 1
ATOM 791 N N . ILE A 1 102 ? 11.124 7.017 -13.001 1.00 88.00 102 ILE A N 1
ATOM 792 C CA . ILE A 1 102 ? 10.795 5.605 -12.816 1.00 88.00 102 ILE A CA 1
ATOM 793 C C . ILE A 1 102 ? 10.570 5.371 -11.324 1.00 88.00 102 ILE A C 1
ATOM 795 O O . ILE A 1 102 ? 11.492 5.546 -10.523 1.00 88.00 102 ILE A O 1
ATOM 799 N N . ASN A 1 103 ? 9.373 4.921 -10.950 1.00 82.00 103 ASN A N 1
ATOM 800 C CA . ASN A 1 103 ? 9.124 4.440 -9.599 1.00 82.00 103 ASN A CA 1
ATOM 801 C C . ASN A 1 103 ? 9.715 3.028 -9.440 1.00 82.00 103 ASN A C 1
ATOM 803 O O . ASN A 1 103 ? 9.111 2.013 -9.796 1.00 82.00 103 ASN A O 1
ATOM 807 N N . ILE A 1 104 ? 10.927 2.990 -8.890 1.00 84.19 104 ILE A N 1
ATOM 808 C CA . ILE A 1 104 ? 11.710 1.771 -8.679 1.00 84.19 104 ILE A CA 1
ATOM 809 C C . ILE A 1 104 ? 11.150 0.858 -7.579 1.00 84.19 104 ILE A C 1
ATOM 811 O O . ILE A 1 104 ? 11.634 -0.263 -7.447 1.00 84.19 104 ILE A O 1
ATOM 815 N N . GLU A 1 105 ? 10.157 1.274 -6.788 1.00 77.44 105 GLU A N 1
ATOM 816 C CA . GLU A 1 105 ? 9.512 0.413 -5.780 1.00 77.44 105 GLU A CA 1
ATOM 817 C C . GLU A 1 105 ? 8.706 -0.712 -6.433 1.00 77.44 105 GLU A C 1
ATOM 819 O O . GLU A 1 105 ? 8.649 -1.824 -5.915 1.00 77.44 105 GLU A O 1
ATOM 824 N N . TYR A 1 106 ? 8.165 -0.459 -7.628 1.00 79.06 106 TYR A N 1
ATOM 825 C CA . TYR A 1 106 ? 7.428 -1.458 -8.399 1.00 79.06 106 TYR A CA 1
ATOM 826 C C . TYR A 1 106 ? 8.322 -2.460 -9.138 1.00 79.06 106 TYR A C 1
ATOM 828 O O . TYR A 1 106 ? 7.802 -3.367 -9.789 1.00 79.06 106 TYR A O 1
ATOM 836 N N . LEU A 1 107 ? 9.649 -2.320 -9.053 1.00 83.88 107 LEU A N 1
ATOM 837 C CA . LEU A 1 107 ? 10.580 -3.295 -9.610 1.00 83.88 107 LEU A CA 1
ATOM 838 C C . LEU A 1 107 ? 10.480 -4.615 -8.840 1.00 83.88 107 LEU A C 1
ATOM 840 O O . LEU A 1 107 ? 10.751 -4.663 -7.635 1.00 83.88 107 LEU A O 1
ATOM 844 N N . LYS A 1 108 ? 10.159 -5.688 -9.561 1.00 82.56 108 LYS A N 1
ATOM 845 C CA . LYS A 1 108 ? 10.058 -7.052 -9.039 1.00 82.56 108 LYS A CA 1
ATOM 846 C C . LYS A 1 108 ? 10.968 -7.980 -9.827 1.00 82.56 108 LYS A C 1
ATOM 848 O O . LYS A 1 108 ? 11.220 -7.759 -11.006 1.00 82.56 108 LYS A O 1
ATOM 853 N N . TYR A 1 109 ? 11.454 -9.023 -9.176 1.00 82.69 109 TYR A N 1
ATOM 854 C CA . TYR A 1 109 ? 12.163 -10.098 -9.853 1.00 82.69 109 TYR A CA 1
ATOM 855 C C . TYR A 1 109 ? 11.164 -11.197 -10.229 1.00 82.69 109 TYR A C 1
ATOM 857 O O . TYR A 1 109 ? 10.352 -11.590 -9.393 1.00 82.69 109 TYR A O 1
ATOM 865 N N . ASN A 1 110 ? 11.180 -11.647 -11.484 1.00 80.31 110 ASN A N 1
ATOM 866 C CA . ASN A 1 110 ? 10.381 -12.775 -11.955 1.00 80.31 110 ASN A CA 1
ATOM 867 C C . ASN A 1 110 ? 11.300 -13.988 -12.091 1.00 80.31 110 ASN A C 1
ATOM 869 O O . ASN A 1 110 ? 12.098 -14.053 -13.024 1.00 80.31 110 ASN A O 1
ATOM 873 N N . GLU A 1 111 ? 11.184 -14.954 -11.185 1.00 67.38 111 GLU A N 1
ATOM 874 C CA . GLU A 1 111 ? 12.081 -16.111 -11.154 1.00 67.38 111 GLU A CA 1
ATOM 875 C C . GLU A 1 111 ? 11.756 -17.146 -12.256 1.00 67.38 111 GLU A C 1
ATOM 877 O O . GLU A 1 111 ? 12.647 -17.910 -12.602 1.00 67.38 111 GLU A O 1
ATOM 882 N N . ILE A 1 112 ? 10.565 -17.161 -12.896 1.00 75.12 112 ILE A N 1
ATOM 883 C CA . ILE A 1 112 ? 10.346 -18.007 -14.107 1.00 75.12 112 ILE A CA 1
ATOM 884 C C . ILE A 1 112 ? 11.188 -17.479 -15.250 1.00 75.12 112 ILE A C 1
ATOM 886 O O . ILE A 1 112 ? 11.820 -18.230 -15.985 1.00 75.12 112 ILE A O 1
ATOM 890 N N . LYS A 1 113 ? 11.100 -16.162 -15.448 1.00 77.62 113 LYS A N 1
ATOM 891 C CA . LYS A 1 113 ? 11.758 -15.479 -16.555 1.00 77.62 113 LYS A CA 1
ATOM 892 C C . LYS A 1 113 ? 13.221 -15.199 -16.237 1.00 77.62 113 LYS A C 1
ATOM 894 O O . LYS A 1 113 ? 13.935 -14.766 -17.132 1.00 77.62 113 LYS A O 1
ATOM 899 N N . ASN A 1 114 ? 13.637 -15.452 -14.992 1.00 81.94 114 ASN A N 1
ATOM 900 C CA . ASN A 1 114 ? 14.961 -15.164 -14.459 1.00 81.94 114 ASN A CA 1
ATOM 901 C C . ASN A 1 114 ? 15.396 -13.727 -14.789 1.00 81.94 114 ASN A C 1
ATOM 903 O O . ASN A 1 114 ? 16.501 -13.502 -15.267 1.00 81.94 114 ASN A O 1
ATOM 907 N N . ALA A 1 115 ? 14.483 -12.768 -14.612 1.00 85.44 115 ALA A N 1
ATOM 908 C CA . ALA A 1 115 ? 14.687 -11.389 -15.043 1.00 85.44 115 ALA A CA 1
ATOM 909 C C . ALA A 1 115 ? 13.913 -10.400 -14.168 1.00 85.44 115 ALA A C 1
ATOM 911 O O . ALA A 1 115 ? 12.824 -10.694 -13.661 1.00 85.44 115 ALA A O 1
ATOM 912 N N . PHE A 1 116 ? 14.436 -9.180 -14.039 1.00 87.81 116 PHE A N 1
ATOM 913 C CA . PHE A 1 116 ? 13.691 -8.091 -13.415 1.00 87.81 116 PHE A CA 1
ATOM 914 C C . PHE A 1 116 ? 12.594 -7.563 -14.334 1.00 87.81 116 PHE A C 1
ATOM 916 O O . PHE A 1 116 ? 12.803 -7.320 -15.523 1.00 87.81 116 PHE A O 1
ATOM 923 N N . GLN A 1 117 ? 11.428 -7.321 -13.746 1.00 91.44 117 GLN A N 1
ATOM 924 C CA . GLN A 1 117 ? 10.274 -6.747 -14.411 1.00 91.44 117 GLN A CA 1
ATOM 925 C C . GLN A 1 117 ? 9.767 -5.524 -13.658 1.00 91.44 117 GLN A C 1
ATOM 927 O O . GLN A 1 117 ? 9.775 -5.464 -12.426 1.00 91.44 117 GLN A O 1
ATOM 932 N N . ILE A 1 118 ? 9.293 -4.545 -14.414 1.00 89.50 118 ILE A N 1
ATOM 933 C CA . ILE A 1 118 ? 8.716 -3.320 -13.880 1.00 89.50 118 ILE A CA 1
ATOM 934 C C . ILE A 1 118 ? 7.426 -2.986 -14.645 1.00 89.50 118 ILE A C 1
ATOM 936 O O . ILE A 1 118 ? 7.418 -3.027 -15.878 1.00 89.50 118 ILE A O 1
ATOM 940 N N . PRO A 1 119 ? 6.310 -2.682 -13.961 1.00 87.25 119 PRO A N 1
ATOM 941 C CA . PRO A 1 119 ? 5.067 -2.327 -14.631 1.00 87.25 119 PRO A CA 1
ATOM 942 C C . PRO A 1 119 ? 5.192 -1.070 -15.485 1.00 87.25 119 PRO A C 1
ATOM 944 O O . PRO A 1 119 ? 5.876 -0.118 -15.112 1.00 87.25 119 PRO A O 1
ATOM 947 N N . MET A 1 120 ? 4.466 -1.024 -16.605 1.00 86.69 120 MET A N 1
ATOM 948 C CA . MET A 1 120 ? 4.503 0.134 -17.506 1.00 86.69 120 MET A CA 1
ATOM 949 C C . MET A 1 120 ? 4.103 1.445 -16.814 1.00 86.69 120 MET A C 1
ATOM 951 O O . MET A 1 120 ? 4.680 2.488 -17.112 1.00 86.69 120 MET A O 1
ATOM 955 N N . TYR A 1 121 ? 3.161 1.395 -15.865 1.00 83.31 121 TYR A N 1
ATOM 956 C CA . TYR A 1 121 ? 2.704 2.566 -15.106 1.00 83.31 121 TYR A CA 1
ATOM 957 C C . TYR A 1 121 ? 3.745 3.105 -14.112 1.00 83.31 121 TYR A C 1
ATOM 959 O O . TYR A 1 121 ? 3.574 4.205 -13.594 1.00 83.31 121 TYR A O 1
ATOM 967 N N . ALA A 1 122 ? 4.821 2.359 -13.833 1.00 84.69 122 ALA A N 1
ATOM 968 C CA . ALA A 1 122 ? 5.917 2.849 -13.000 1.00 84.69 122 ALA A CA 1
ATOM 969 C C . ALA A 1 122 ? 6.737 3.942 -13.709 1.00 84.69 122 ALA A C 1
ATOM 971 O O . ALA A 1 122 ? 7.498 4.658 -13.062 1.00 84.69 122 ALA A O 1
ATOM 972 N N . PHE A 1 123 ? 6.588 4.074 -15.029 1.00 86.94 123 PHE A N 1
ATOM 973 C CA . PHE A 1 123 ? 7.209 5.116 -15.836 1.00 86.94 123 PHE A CA 1
ATOM 974 C C . PHE A 1 123 ? 6.280 6.328 -15.907 1.00 86.94 123 PHE A C 1
ATOM 976 O O . PHE A 1 123 ? 5.148 6.226 -16.385 1.00 86.94 123 PHE A O 1
ATOM 983 N N . SER A 1 124 ? 6.771 7.489 -15.473 1.00 83.94 124 SER A N 1
ATOM 984 C CA . SER A 1 124 ? 6.050 8.755 -15.631 1.00 83.94 124 SER A CA 1
ATOM 985 C C . SER A 1 124 ? 5.726 9.025 -17.106 1.00 83.94 124 SER A C 1
ATOM 987 O O . SER A 1 124 ? 6.506 8.711 -18.004 1.00 83.94 124 SER A O 1
ATOM 989 N N . MET A 1 125 ? 4.606 9.696 -17.386 1.00 74.94 125 MET A N 1
ATOM 990 C CA . MET A 1 125 ? 4.295 10.145 -18.752 1.00 74.94 125 MET A CA 1
ATOM 991 C C . MET A 1 125 ? 5.398 11.038 -19.347 1.00 74.94 125 MET A C 1
ATOM 993 O O . MET A 1 125 ? 5.557 11.097 -20.563 1.00 74.94 125 MET A O 1
ATOM 997 N N . GLU A 1 126 ? 6.181 11.703 -18.496 1.00 75.75 126 GLU A N 1
ATOM 998 C CA . GLU A 1 126 ? 7.296 12.574 -18.881 1.00 75.75 126 GLU A CA 1
ATOM 999 C C . GLU A 1 126 ? 8.503 11.824 -19.452 1.00 75.75 126 GLU A C 1
ATOM 1001 O O . GLU A 1 126 ? 9.359 12.454 -20.071 1.00 75.75 126 GLU A O 1
ATOM 1006 N N . CYS A 1 127 ? 8.577 10.499 -19.282 1.00 84.38 127 CYS A N 1
ATOM 1007 C CA . CYS A 1 127 ? 9.690 9.697 -19.779 1.00 84.38 127 CYS A CA 1
ATOM 1008 C C . CYS A 1 127 ? 9.364 8.832 -20.999 1.00 84.38 127 CYS A C 1
ATOM 1010 O O . CYS A 1 127 ? 10.168 7.973 -21.353 1.00 84.38 127 CYS A O 1
ATOM 1012 N N . SER A 1 128 ? 8.237 9.076 -21.681 1.00 86.56 128 SER A N 1
ATOM 1013 C CA . SER A 1 128 ? 7.826 8.361 -22.903 1.00 86.56 128 SER A CA 1
ATOM 1014 C C . SER A 1 128 ? 8.956 8.240 -23.932 1.00 86.56 128 SER A C 1
ATOM 1016 O O . SER A 1 128 ? 9.232 7.144 -24.419 1.00 86.56 128 SER A O 1
ATOM 1018 N N . VAL A 1 129 ? 9.638 9.356 -24.201 1.00 91.12 129 VAL A N 1
ATOM 1019 C CA . VAL A 1 129 ? 10.736 9.481 -25.166 1.00 91.12 129 VAL A CA 1
ATOM 1020 C C . VAL A 1 129 ? 11.919 8.586 -24.782 1.00 91.12 129 VAL A C 1
ATOM 1022 O O . VAL A 1 129 ? 12.420 7.829 -25.611 1.00 91.12 129 VAL A O 1
ATOM 1025 N N . TYR A 1 130 ? 12.330 8.616 -23.514 1.00 92.94 130 TYR A N 1
ATOM 1026 C CA . TYR A 1 130 ? 13.452 7.823 -23.005 1.00 92.94 130 TYR A CA 1
ATOM 1027 C C . TYR A 1 130 ? 13.109 6.338 -22.892 1.00 92.94 130 TYR A C 1
ATOM 1029 O O . TYR A 1 130 ? 13.894 5.482 -23.282 1.00 92.94 130 TYR A O 1
ATOM 1037 N N . ARG A 1 131 ? 11.904 6.015 -22.414 1.00 92.19 131 ARG A N 1
ATOM 1038 C CA . ARG A 1 131 ? 11.384 4.646 -22.365 1.00 92.19 131 ARG A CA 1
ATOM 1039 C C . ARG A 1 131 ? 11.376 4.024 -23.759 1.00 92.19 131 ARG A C 1
ATOM 1041 O O . ARG A 1 131 ? 11.848 2.907 -23.931 1.00 92.19 131 ARG A O 1
ATOM 1048 N N . ASN A 1 132 ? 10.891 4.753 -24.762 1.00 92.50 132 ASN A N 1
ATOM 1049 C CA . ASN A 1 132 ? 10.865 4.267 -26.138 1.00 92.50 132 ASN A CA 1
ATOM 1050 C C . ASN A 1 132 ? 12.272 4.171 -26.754 1.00 92.50 132 ASN A C 1
ATOM 1052 O O . ASN A 1 132 ? 12.514 3.256 -27.540 1.00 92.50 132 ASN A O 1
ATOM 1056 N N . LEU A 1 133 ? 13.220 5.026 -26.353 1.00 94.06 133 LEU A N 1
ATOM 1057 C CA . LEU A 1 133 ? 14.641 4.860 -26.685 1.00 94.06 133 LEU A CA 1
ATOM 1058 C C . LEU A 1 133 ? 15.201 3.551 -26.107 1.00 94.06 133 LEU A C 1
ATOM 1060 O O . LEU A 1 133 ? 15.807 2.771 -26.840 1.00 94.06 133 LEU A O 1
ATOM 1064 N N . LEU A 1 134 ? 14.954 3.274 -24.823 1.00 94.62 134 LEU A N 1
ATOM 1065 C CA . LEU A 1 134 ? 15.398 2.041 -24.165 1.00 94.62 134 LEU A CA 1
ATOM 1066 C C . LEU A 1 134 ? 14.773 0.790 -24.801 1.00 94.62 134 LEU A C 1
ATOM 1068 O O . LEU A 1 134 ? 15.452 -0.226 -24.927 1.00 94.62 134 LEU A O 1
ATOM 1072 N N . ILE A 1 135 ? 13.516 0.868 -25.249 1.00 93.50 135 ILE A N 1
ATOM 1073 C CA . ILE A 1 135 ? 12.861 -0.203 -26.018 1.00 93.50 135 ILE A CA 1
ATOM 1074 C C . ILE A 1 135 ? 13.524 -0.376 -27.389 1.00 93.50 135 ILE A C 1
ATOM 1076 O O . ILE A 1 135 ? 13.856 -1.492 -27.778 1.00 93.50 135 ILE A O 1
ATOM 1080 N N . THR A 1 136 ? 13.769 0.724 -28.107 1.00 93.75 136 THR A N 1
ATOM 1081 C CA . THR A 1 136 ? 14.375 0.715 -29.454 1.00 93.75 136 THR A CA 1
ATOM 1082 C C . THR A 1 136 ? 15.751 0.048 -29.468 1.00 93.75 136 THR A C 1
ATOM 1084 O O . THR A 1 136 ? 16.114 -0.621 -30.437 1.00 93.75 136 THR A O 1
ATOM 1087 N N . PHE A 1 137 ? 16.518 0.209 -28.390 1.00 93.38 137 PHE A N 1
ATOM 1088 C CA . PHE A 1 137 ? 17.835 -0.405 -28.233 1.00 93.38 137 PHE A CA 1
ATOM 1089 C C . PHE A 1 137 ? 17.830 -1.721 -27.443 1.00 93.38 137 PHE A C 1
ATOM 1091 O O . PHE A 1 137 ? 18.891 -2.305 -27.240 1.00 93.38 137 PHE A O 1
ATOM 1098 N N . GLY A 1 138 ? 16.659 -2.221 -27.042 1.00 91.50 138 GLY A N 1
ATOM 1099 C CA . GLY A 1 138 ? 16.512 -3.532 -26.408 1.00 91.50 138 GLY A CA 1
ATOM 1100 C C . GLY A 1 138 ? 16.927 -3.598 -24.936 1.00 91.50 138 GLY A C 1
ATOM 1101 O O . GLY A 1 138 ? 17.076 -4.698 -24.412 1.00 91.50 138 GLY A O 1
ATOM 1102 N N . ALA A 1 139 ? 17.098 -2.457 -24.262 1.00 92.62 139 ALA A N 1
ATOM 1103 C CA . ALA A 1 139 ? 17.341 -2.399 -22.819 1.00 92.62 139 ALA A CA 1
ATOM 1104 C C . ALA A 1 139 ? 16.066 -2.692 -22.005 1.00 92.62 139 ALA A C 1
ATOM 1106 O O . ALA A 1 139 ? 16.138 -3.319 -20.947 1.00 92.62 139 ALA A O 1
ATOM 1107 N N . LEU A 1 140 ? 14.902 -2.277 -22.522 1.00 93.88 140 LEU A N 1
ATOM 1108 C CA . LEU A 1 140 ? 13.581 -2.635 -22.002 1.00 93.88 140 LEU A CA 1
ATOM 1109 C C . LEU A 1 140 ? 12.823 -3.464 -23.039 1.00 93.88 140 LEU A C 1
ATOM 1111 O O . LEU A 1 140 ? 12.644 -3.031 -24.174 1.00 93.88 140 LEU A O 1
ATOM 1115 N N . ILE A 1 141 ? 12.336 -4.634 -22.641 1.00 93.88 141 ILE A N 1
ATOM 1116 C CA . ILE A 1 141 ? 11.602 -5.554 -23.510 1.00 93.88 141 ILE A CA 1
ATOM 1117 C C . ILE A 1 141 ? 10.128 -5.548 -23.077 1.00 93.88 141 ILE A C 1
ATOM 1119 O O . ILE A 1 141 ? 9.831 -5.972 -21.956 1.00 93.88 141 ILE A O 1
ATOM 1123 N N . PRO A 1 142 ? 9.194 -5.046 -23.910 1.00 90.12 142 PRO A N 1
ATOM 1124 C CA . PRO A 1 142 ? 7.766 -5.084 -23.606 1.00 90.12 142 PRO A CA 1
ATOM 1125 C C . PRO A 1 142 ? 7.255 -6.521 -23.458 1.00 90.12 142 PRO A C 1
ATOM 1127 O O . PRO A 1 142 ? 7.508 -7.368 -24.311 1.00 90.12 142 PRO A O 1
ATOM 1130 N N . ASP A 1 143 ? 6.509 -6.778 -22.389 1.00 85.56 143 ASP A N 1
ATOM 1131 C CA . ASP A 1 143 ? 5.949 -8.082 -22.041 1.00 85.56 143 ASP A CA 1
ATOM 1132 C C . ASP A 1 143 ? 4.557 -7.888 -21.422 1.00 85.56 143 ASP A C 1
ATOM 1134 O O . ASP A 1 143 ? 4.395 -7.713 -20.213 1.00 85.56 143 ASP A O 1
ATOM 1138 N N . GLY A 1 144 ? 3.533 -7.827 -22.276 1.00 88.00 144 GLY A N 1
ATOM 1139 C CA . GLY A 1 144 ? 2.170 -7.503 -21.851 1.00 88.00 144 GLY A CA 1
ATOM 1140 C C . GLY A 1 144 ? 2.084 -6.098 -21.248 1.00 88.00 144 GLY A C 1
ATOM 1141 O O . GLY A 1 144 ? 2.300 -5.114 -21.946 1.00 88.00 144 GLY A O 1
ATOM 1142 N N . THR A 1 145 ? 1.758 -6.004 -19.956 1.00 88.62 145 THR A N 1
ATOM 1143 C CA . THR A 1 145 ? 1.674 -4.745 -19.184 1.00 88.62 145 THR A CA 1
ATOM 1144 C C . THR A 1 145 ? 2.943 -4.441 -18.377 1.00 88.62 145 THR A C 1
ATOM 1146 O O . THR A 1 145 ? 2.966 -3.511 -17.561 1.00 88.62 145 THR A O 1
ATOM 1149 N N . LEU A 1 146 ? 4.008 -5.216 -18.595 1.00 90.19 146 LEU A N 1
ATOM 1150 C CA . LEU A 1 146 ? 5.296 -5.099 -17.920 1.00 90.19 146 LEU A CA 1
ATOM 1151 C C . LEU A 1 146 ? 6.405 -4.768 -18.928 1.00 90.19 146 LEU A C 1
ATOM 1153 O O . LEU A 1 146 ? 6.299 -5.048 -20.123 1.00 90.19 146 LEU A O 1
ATOM 1157 N N . PHE A 1 147 ? 7.499 -4.204 -18.428 1.00 92.12 147 PHE A N 1
ATOM 1158 C CA . PHE A 1 147 ? 8.788 -4.199 -19.108 1.00 92.12 147 PHE A CA 1
ATOM 1159 C C . PHE A 1 147 ? 9.730 -5.162 -18.403 1.00 92.12 147 PHE A C 1
ATOM 1161 O O . PHE A 1 147 ? 9.906 -5.077 -17.189 1.00 92.12 147 PHE A O 1
ATOM 1168 N N . THR A 1 148 ? 10.354 -6.046 -19.174 1.00 93.25 148 THR A N 1
ATOM 1169 C CA . THR A 1 148 ? 11.457 -6.890 -18.716 1.00 93.25 148 THR A CA 1
ATOM 1170 C C . THR A 1 148 ? 12.771 -6.164 -18.977 1.00 93.25 148 THR A C 1
ATOM 1172 O O . THR A 1 148 ? 12.984 -5.637 -20.071 1.00 93.25 148 THR A O 1
ATOM 1175 N N . ILE A 1 149 ? 13.641 -6.107 -17.975 1.00 92.44 149 ILE A N 1
ATOM 1176 C CA . ILE A 1 149 ? 14.980 -5.534 -18.109 1.00 92.44 149 ILE A CA 1
ATOM 1177 C C . ILE A 1 149 ? 15.866 -6.576 -18.775 1.00 92.44 149 ILE A C 1
ATOM 1179 O O . ILE A 1 149 ? 15.908 -7.724 -18.344 1.00 92.44 149 ILE A O 1
ATOM 1183 N N . ASN A 1 150 ? 16.553 -6.182 -19.842 1.00 91.12 150 ASN A N 1
ATOM 1184 C CA . ASN A 1 150 ? 17.469 -7.076 -20.534 1.00 91.12 150 ASN A CA 1
ATOM 1185 C C . ASN A 1 150 ? 18.683 -7.409 -19.642 1.00 91.12 150 ASN A C 1
ATOM 1187 O O . ASN A 1 150 ? 19.248 -6.522 -18.996 1.00 91.12 150 ASN A O 1
ATOM 1191 N N . GLU A 1 151 ? 19.089 -8.681 -19.639 1.00 87.75 151 GLU A N 1
ATOM 1192 C CA . GLU A 1 151 ? 20.176 -9.246 -18.826 1.00 87.75 151 GLU A CA 1
ATOM 1193 C C . GLU A 1 151 ? 21.478 -8.427 -18.904 1.00 87.75 151 GLU A C 1
ATOM 1195 O O . GLU A 1 151 ? 22.139 -8.198 -17.889 1.00 87.75 151 GLU A O 1
ATOM 1200 N N . CYS A 1 152 ? 21.812 -7.869 -20.078 1.00 85.69 152 CYS A N 1
ATOM 1201 C CA . CYS A 1 152 ? 23.010 -7.038 -20.269 1.00 85.69 152 CYS A CA 1
ATOM 1202 C C . CYS A 1 152 ? 23.036 -5.760 -19.405 1.00 85.69 152 CYS A C 1
ATOM 1204 O O . CYS A 1 152 ? 24.095 -5.144 -19.232 1.00 85.69 152 CYS A O 1
ATOM 1206 N N . PHE A 1 153 ? 21.882 -5.342 -18.883 1.00 87.19 153 PHE A N 1
ATOM 1207 C CA . PHE A 1 153 ? 21.702 -4.133 -18.078 1.00 87.19 153 PHE A CA 1
ATOM 1208 C C . PHE A 1 153 ? 21.296 -4.427 -16.628 1.00 87.19 153 PHE A C 1
ATOM 1210 O O . PHE A 1 153 ? 21.347 -3.534 -15.780 1.00 87.19 153 PHE A O 1
ATOM 1217 N N . GLU A 1 154 ? 20.940 -5.674 -16.319 1.00 83.62 154 GLU A N 1
ATOM 1218 C CA . GLU A 1 154 ? 20.394 -6.098 -15.030 1.00 83.62 154 GLU A CA 1
ATOM 1219 C C . GLU A 1 154 ? 21.343 -5.832 -13.853 1.00 83.62 154 GLU A C 1
ATOM 1221 O O . GLU A 1 154 ? 20.937 -5.258 -12.837 1.00 83.62 154 GLU A O 1
ATOM 1226 N N . SER A 1 155 ? 22.624 -6.194 -13.986 1.00 81.19 155 SER A N 1
ATOM 1227 C CA . SER A 1 155 ? 23.610 -6.040 -12.904 1.00 81.19 155 SER A CA 1
ATOM 1228 C C . SER A 1 155 ? 23.808 -4.578 -12.486 1.00 81.19 155 SER A C 1
ATOM 1230 O O . SER A 1 155 ? 23.961 -4.273 -11.305 1.00 81.19 155 SER A O 1
ATOM 1232 N N . GLU A 1 156 ? 23.794 -3.648 -13.439 1.00 78.69 156 GLU A N 1
ATOM 1233 C CA . GLU A 1 156 ? 23.990 -2.226 -13.145 1.00 78.69 156 GLU A CA 1
ATOM 1234 C C . GLU A 1 156 ? 22.711 -1.564 -12.654 1.00 78.69 156 GLU A C 1
ATOM 1236 O O . GLU A 1 156 ? 22.744 -0.810 -11.678 1.00 78.69 156 GLU A O 1
ATOM 1241 N N . PHE A 1 157 ? 21.579 -1.897 -13.276 1.00 82.31 157 PHE A N 1
ATOM 1242 C CA . PHE A 1 157 ? 20.279 -1.389 -12.864 1.00 82.31 157 PHE A CA 1
ATOM 1243 C C . PHE A 1 157 ? 19.955 -1.809 -11.425 1.00 82.31 157 PHE A C 1
ATOM 1245 O O . PHE A 1 157 ? 19.600 -0.969 -10.599 1.00 82.31 157 PHE A O 1
ATOM 1252 N N . SER A 1 158 ? 20.167 -3.084 -11.081 1.00 79.81 158 SER A N 1
ATOM 1253 C CA . SER A 1 158 ? 19.962 -3.600 -9.721 1.00 79.81 158 SER A CA 1
ATOM 1254 C C . SER A 1 158 ? 20.878 -2.927 -8.692 1.00 79.81 158 SER A C 1
ATOM 1256 O O . SER A 1 158 ? 20.398 -2.518 -7.634 1.00 79.81 158 SER A O 1
ATOM 1258 N N . LYS A 1 159 ? 22.166 -2.715 -9.005 1.00 82.56 159 LYS A N 1
ATOM 1259 C CA . LYS A 1 159 ? 23.097 -1.957 -8.145 1.00 82.56 159 LYS A CA 1
ATOM 1260 C C . LYS A 1 159 ? 22.628 -0.520 -7.916 1.00 82.56 159 LYS A C 1
ATOM 1262 O O . LYS A 1 159 ? 22.656 -0.048 -6.778 1.00 82.56 159 LYS A O 1
ATOM 1267 N N . ARG A 1 160 ? 22.178 0.174 -8.968 1.00 78.31 160 ARG A N 1
ATOM 1268 C CA . ARG A 1 160 ? 21.691 1.559 -8.870 1.00 78.31 160 ARG A CA 1
ATOM 1269 C C . ARG A 1 160 ? 20.416 1.648 -8.033 1.00 78.31 160 ARG A C 1
ATOM 1271 O O . ARG A 1 160 ? 20.326 2.500 -7.152 1.00 78.31 160 ARG A O 1
ATOM 1278 N N . VAL A 1 161 ? 19.473 0.734 -8.254 1.00 77.81 161 VAL A N 1
ATOM 1279 C CA . VAL A 1 161 ? 18.237 0.618 -7.466 1.00 77.81 161 VAL A CA 1
ATOM 1280 C C . VAL A 1 161 ? 18.550 0.319 -6.002 1.00 77.81 161 VAL A C 1
ATOM 1282 O O . VAL A 1 161 ? 17.996 0.971 -5.122 1.00 77.81 161 VAL A O 1
ATOM 1285 N N . ALA A 1 162 ? 19.471 -0.604 -5.717 1.00 70.25 162 ALA A N 1
ATOM 1286 C CA . ALA A 1 162 ? 19.887 -0.924 -4.353 1.00 70.25 162 ALA A CA 1
ATOM 1287 C C . ALA A 1 162 ? 20.554 0.267 -3.646 1.00 70.25 162 ALA A C 1
ATOM 1289 O O . ALA A 1 162 ? 20.307 0.488 -2.464 1.00 70.25 162 ALA A O 1
ATOM 1290 N N . HIS A 1 163 ? 21.370 1.053 -4.357 1.00 68.12 163 HIS A N 1
ATOM 1291 C CA . HIS A 1 163 ? 21.970 2.272 -3.812 1.00 68.12 163 HIS A CA 1
ATOM 1292 C C . HIS A 1 163 ? 20.911 3.332 -3.488 1.00 68.12 163 HIS A C 1
ATOM 1294 O O . HIS A 1 163 ? 20.957 3.925 -2.417 1.00 68.12 163 HIS A O 1
ATOM 1300 N N . LYS A 1 164 ? 19.916 3.512 -4.366 1.00 65.75 164 LYS A N 1
ATOM 1301 C CA . LYS A 1 164 ? 18.822 4.467 -4.153 1.00 65.75 164 LYS A CA 1
ATOM 1302 C C . LYS A 1 164 ? 17.827 4.030 -3.069 1.00 65.75 164 LYS A C 1
ATOM 1304 O O . LYS A 1 164 ? 17.295 4.875 -2.363 1.00 65.75 164 LYS A O 1
ATOM 1309 N N . ARG A 1 165 ? 17.585 2.723 -2.910 1.00 63.50 165 ARG A N 1
ATOM 1310 C CA . ARG A 1 165 ? 16.707 2.163 -1.861 1.00 63.50 165 ARG A CA 1
ATOM 1311 C C . ARG A 1 165 ? 17.311 2.231 -0.455 1.00 63.50 165 ARG A C 1
ATOM 1313 O O . ARG A 1 165 ? 16.584 2.046 0.517 1.00 63.50 165 ARG A O 1
ATOM 1320 N N . LYS A 1 166 ? 18.618 2.477 -0.314 1.00 54.41 166 LYS A N 1
ATOM 1321 C CA . LYS A 1 166 ? 19.232 2.722 0.996 1.00 54.41 166 LYS A CA 1
ATOM 1322 C C . LYS A 1 166 ? 18.882 4.136 1.456 1.00 54.41 166 LYS A C 1
ATOM 1324 O O . LYS A 1 166 ? 19.633 5.070 1.201 1.00 54.41 166 LYS A O 1
ATOM 1329 N N . ILE A 1 167 ? 17.752 4.272 2.148 1.00 59.00 167 ILE A N 1
ATOM 1330 C CA . ILE A 1 167 ? 17.472 5.452 2.972 1.00 59.00 167 ILE A CA 1
ATOM 1331 C C . ILE A 1 167 ? 18.586 5.525 4.018 1.00 59.00 167 ILE A C 1
ATOM 1333 O O . ILE A 1 167 ? 18.827 4.557 4.746 1.00 59.00 167 ILE A O 1
ATOM 1337 N N . SER A 1 168 ? 19.322 6.634 4.056 1.00 63.00 168 SER A N 1
ATOM 1338 C CA . SER A 1 168 ? 20.326 6.829 5.100 1.00 63.00 168 SER A CA 1
ATOM 1339 C C . SER A 1 168 ? 19.635 6.985 6.458 1.00 63.00 168 SER A C 1
ATOM 1341 O O . SER A 1 168 ? 18.492 7.430 6.540 1.00 63.00 168 SER A O 1
ATOM 1343 N N . GLN A 1 169 ? 20.325 6.653 7.551 1.00 56.00 169 GLN A N 1
ATOM 1344 C CA . GLN A 1 169 ? 19.787 6.875 8.899 1.00 56.00 169 GLN A CA 1
ATOM 1345 C C . GLN A 1 169 ? 19.359 8.338 9.105 1.00 56.00 169 GLN A C 1
ATOM 1347 O O . GLN A 1 169 ? 18.329 8.601 9.713 1.00 56.00 169 GLN A O 1
ATOM 1352 N N . GLU A 1 170 ? 20.116 9.283 8.549 1.00 69.50 170 GLU A N 1
ATOM 1353 C CA . GLU A 1 170 ? 19.802 10.711 8.579 1.00 69.50 170 GLU A CA 1
ATOM 1354 C C . GLU A 1 170 ? 18.499 11.041 7.835 1.00 69.50 170 GLU A C 1
ATOM 1356 O O . GLU A 1 170 ? 17.660 11.766 8.359 1.00 69.50 170 GLU A O 1
ATOM 1361 N N . GLN A 1 171 ? 18.281 10.460 6.651 1.00 68.94 171 GLN A N 1
ATOM 1362 C CA . GLN A 1 171 ? 17.039 10.635 5.893 1.00 68.94 171 GLN A CA 1
ATOM 1363 C C . GLN A 1 171 ? 15.834 10.013 6.606 1.00 68.94 171 GLN A C 1
ATOM 1365 O O . GLN A 1 171 ? 14.764 10.617 6.620 1.00 68.94 171 GLN A O 1
ATOM 1370 N N . LEU A 1 172 ? 16.005 8.842 7.231 1.00 69.00 172 LEU A N 1
ATOM 1371 C CA . LEU A 1 172 ? 14.961 8.212 8.041 1.00 69.00 172 LEU A CA 1
ATOM 1372 C C . LEU A 1 172 ? 14.590 9.092 9.241 1.00 69.00 172 LEU A C 1
ATOM 1374 O O . LEU A 1 172 ? 13.412 9.322 9.493 1.00 69.00 172 LEU A O 1
ATOM 1378 N N . LEU A 1 173 ? 15.586 9.622 9.956 1.00 75.94 173 LEU A N 1
ATOM 1379 C CA . LEU A 1 173 ? 15.363 10.531 11.082 1.00 75.94 173 LEU A CA 1
ATOM 1380 C C . LEU A 1 173 ? 14.682 11.830 10.639 1.00 75.94 173 LEU A C 1
ATOM 1382 O O . LEU A 1 173 ? 13.759 12.287 11.304 1.00 75.94 173 LEU A O 1
ATOM 1386 N N . ALA A 1 174 ? 15.081 12.395 9.497 1.00 79.25 174 ALA A N 1
ATOM 1387 C CA . ALA A 1 174 ? 14.432 13.577 8.935 1.00 79.25 174 ALA A CA 1
ATOM 1388 C C . ALA A 1 174 ? 12.965 13.310 8.553 1.00 79.25 174 ALA A C 1
ATOM 1390 O O . ALA A 1 174 ? 12.112 14.178 8.738 1.00 79.25 174 ALA A O 1
ATOM 1391 N N . GLN A 1 175 ? 12.655 12.113 8.043 1.00 74.94 175 GLN A N 1
ATOM 1392 C CA . GLN A 1 175 ? 11.280 11.714 7.750 1.00 74.94 175 GLN A CA 1
ATOM 1393 C C . GLN A 1 175 ? 10.451 11.546 9.030 1.00 74.94 175 GLN A C 1
ATOM 1395 O O . GLN A 1 175 ? 9.358 12.102 9.105 1.00 74.94 175 GLN A O 1
ATOM 1400 N N . LEU A 1 176 ? 10.984 10.857 10.044 1.00 79.88 176 LEU A N 1
ATOM 1401 C CA . LEU A 1 176 ? 10.320 10.691 11.341 1.00 79.88 176 LEU A CA 1
ATOM 1402 C C . LEU A 1 176 ? 10.062 12.039 12.026 1.00 79.88 176 LEU A C 1
ATOM 1404 O O . LEU A 1 176 ? 8.979 12.258 12.559 1.00 79.88 176 LEU A O 1
ATOM 1408 N N . GLU A 1 177 ? 11.015 12.972 11.966 1.00 87.88 177 GLU A N 1
ATOM 1409 C CA . GLU A 1 177 ? 10.831 14.315 12.528 1.00 87.88 177 GLU A CA 1
ATOM 1410 C C . GLU A 1 177 ? 9.758 15.105 11.771 1.00 87.88 177 GLU A C 1
ATOM 1412 O O . GLU A 1 177 ? 8.938 15.796 12.374 1.00 87.88 177 GLU A O 1
ATOM 1417 N N . LYS A 1 178 ? 9.697 14.967 10.442 1.00 86.06 178 LYS A N 1
ATOM 1418 C CA . LYS A 1 178 ? 8.626 15.573 9.646 1.00 86.06 178 LYS A CA 1
ATOM 1419 C C . LYS A 1 178 ? 7.255 15.002 10.021 1.00 86.06 178 LYS A C 1
ATOM 1421 O O . LYS A 1 178 ? 6.305 15.770 10.153 1.00 86.06 178 LYS A O 1
ATOM 1426 N N . GLU A 1 179 ? 7.147 13.685 10.188 1.00 83.38 179 GLU A N 1
ATOM 1427 C CA . GLU A 1 179 ? 5.916 13.020 10.636 1.00 83.38 179 GLU A CA 1
ATOM 1428 C C . GLU A 1 179 ? 5.511 13.494 12.041 1.00 83.38 179 GLU A C 1
ATOM 1430 O O . GLU A 1 179 ? 4.345 13.825 12.255 1.00 83.38 179 GLU A O 1
ATOM 1435 N N . ARG A 1 180 ? 6.480 13.656 12.954 1.00 88.44 180 ARG A N 1
ATOM 1436 C CA . ARG A 1 180 ? 6.265 14.213 14.299 1.00 88.44 180 ARG A CA 1
ATOM 1437 C C . ARG A 1 180 ? 5.685 15.630 14.253 1.00 88.44 180 ARG A C 1
ATOM 1439 O O . ARG A 1 180 ? 4.676 15.891 14.899 1.00 88.44 180 ARG A O 1
ATOM 1446 N N . ILE A 1 181 ? 6.279 16.527 13.461 1.00 90.06 181 ILE A N 1
ATOM 1447 C CA . ILE A 1 181 ? 5.815 17.920 13.308 1.00 90.06 181 ILE A CA 1
ATOM 1448 C C . ILE A 1 181 ? 4.398 17.975 12.711 1.00 90.06 181 ILE A C 1
ATOM 1450 O O . ILE A 1 181 ? 3.584 18.812 13.099 1.00 90.06 181 ILE A O 1
ATOM 1454 N N . ILE A 1 182 ? 4.089 17.100 11.749 1.00 90.62 182 ILE A N 1
ATOM 1455 C CA . ILE A 1 182 ? 2.751 17.010 11.143 1.00 90.62 182 ILE A CA 1
ATOM 1456 C C . ILE A 1 182 ? 1.716 16.515 12.165 1.00 90.62 182 ILE A C 1
ATOM 1458 O O . ILE A 1 182 ? 0.599 17.038 12.197 1.00 90.62 182 ILE A O 1
ATOM 1462 N N . GLY A 1 183 ? 2.081 15.536 12.998 1.00 90.81 183 GLY A N 1
ATOM 1463 C CA . GLY A 1 183 ? 1.254 15.066 14.112 1.00 90.81 183 GLY A CA 1
ATOM 1464 C C . GLY A 1 183 ? 0.949 16.186 15.107 1.00 90.81 183 GLY A C 1
ATOM 1465 O O . GLY A 1 183 ? -0.217 16.483 15.353 1.00 90.81 183 GLY A O 1
ATOM 1466 N N . GLU A 1 184 ? 1.987 16.895 15.558 1.00 92.81 184 GLU A N 1
ATOM 1467 C CA . GLU A 1 184 ? 1.883 18.010 16.510 1.00 92.81 184 GLU A CA 1
ATOM 1468 C C . GLU A 1 184 ? 0.947 19.119 16.003 1.00 92.81 184 GLU A C 1
ATOM 1470 O O . GLU A 1 184 ? 0.032 19.540 16.711 1.00 92.81 184 GLU A O 1
ATOM 1475 N N . LYS A 1 185 ? 1.082 19.520 14.732 1.00 94.12 185 LYS A N 1
ATOM 1476 C CA . LYS A 1 185 ? 0.162 20.484 14.106 1.00 94.12 185 LYS A CA 1
ATOM 1477 C C . LYS A 1 185 ? -1.286 19.992 14.072 1.00 94.12 185 LYS A C 1
ATOM 1479 O O . LYS A 1 185 ? -2.209 20.790 14.238 1.00 94.12 185 LYS A O 1
ATOM 1484 N N . GLY A 1 186 ? -1.494 18.697 13.835 1.00 95.75 186 GLY A N 1
ATOM 1485 C CA . GLY A 1 186 ? -2.817 18.078 13.884 1.00 95.75 186 GLY A CA 1
ATOM 1486 C C . GLY A 1 186 ? -3.449 18.198 15.270 1.00 95.75 186 GLY A C 1
ATOM 1487 O O . GLY A 1 186 ? -4.598 18.624 15.389 1.00 95.75 186 GLY A O 1
ATOM 1488 N N . GLU A 1 187 ? -2.688 17.892 16.319 1.00 95.81 187 GLU A N 1
ATOM 1489 C CA . GLU A 1 187 ? -3.138 18.007 17.710 1.00 95.81 187 GLU A CA 1
ATOM 1490 C C . GLU A 1 187 ? -3.461 19.460 18.096 1.00 95.81 187 GLU A C 1
ATOM 1492 O O . GLU A 1 187 ? -4.527 19.731 18.656 1.00 95.81 187 GLU A O 1
ATOM 1497 N N . GLU A 1 188 ? -2.603 20.421 17.735 1.00 95.12 188 GLU A N 1
ATOM 1498 C CA . GLU A 1 188 ? -2.833 21.856 17.968 1.00 95.12 188 GLU A CA 1
ATOM 1499 C C . GLU A 1 188 ? -4.133 22.356 17.316 1.00 95.12 188 GLU A C 1
ATOM 1501 O O . GLU A 1 188 ? -4.919 23.105 17.923 1.00 95.12 188 GLU A O 1
ATOM 1506 N N . PHE A 1 189 ? -4.385 21.917 16.080 1.00 96.50 189 PHE A N 1
ATOM 1507 C CA . PHE A 1 189 ? -5.624 22.207 15.370 1.00 96.50 189 PHE A CA 1
ATOM 1508 C C . PHE A 1 189 ? -6.832 21.622 16.101 1.00 96.50 189 PHE A C 1
ATOM 1510 O O . PHE A 1 189 ? -7.807 22.343 16.327 1.00 96.50 189 PHE A O 1
ATOM 1517 N N . VAL A 1 190 ? -6.773 20.355 16.525 1.00 97.19 190 VAL A N 1
ATOM 1518 C CA . VAL A 1 190 ? -7.892 19.706 17.221 1.00 97.19 190 VAL A CA 1
ATOM 1519 C C . VAL A 1 190 ? -8.183 20.373 18.565 1.00 97.19 190 VAL A C 1
ATOM 1521 O O . VAL A 1 190 ? -9.350 20.589 18.882 1.00 97.19 190 VAL A O 1
ATOM 1524 N N . ILE A 1 191 ? -7.172 20.799 19.328 1.00 95.44 191 ILE A N 1
ATOM 1525 C CA . ILE A 1 191 ? -7.383 21.586 20.559 1.00 95.44 191 ILE A CA 1
ATOM 1526 C C . ILE A 1 191 ? -8.144 22.879 20.257 1.00 95.44 191 ILE A C 1
ATOM 1528 O O . ILE A 1 191 ? -9.089 23.242 20.965 1.00 95.44 191 ILE A O 1
ATOM 1532 N N . SER A 1 192 ? -7.719 23.594 19.215 1.00 94.31 192 SER A N 1
ATOM 1533 C CA . SER A 1 192 ? -8.339 24.853 18.799 1.00 94.31 192 SER A CA 1
ATOM 1534 C C . SER A 1 192 ? -9.774 24.645 18.311 1.00 94.31 192 SER A C 1
ATOM 1536 O O . SER A 1 192 ? -10.647 25.465 18.603 1.00 94.31 192 SER A O 1
ATOM 1538 N N . TYR A 1 193 ? -10.023 23.541 17.606 1.00 95.62 193 TYR A N 1
ATOM 1539 C CA . TYR A 1 193 ? -11.343 23.113 17.161 1.00 95.62 193 TYR A CA 1
ATOM 1540 C C . TYR A 1 193 ? -12.250 22.759 18.349 1.00 95.62 193 TYR A C 1
ATOM 1542 O O . TYR A 1 193 ? -13.341 23.313 18.469 1.00 95.62 193 TYR A O 1
ATOM 1550 N N . GLU A 1 194 ? -11.788 21.927 19.286 1.00 95.56 194 GLU A N 1
ATOM 1551 C CA . GLU A 1 194 ? -12.561 21.499 20.459 1.00 95.56 194 GLU A CA 1
ATOM 1552 C C . GLU A 1 194 ? -12.965 22.673 21.356 1.00 95.56 194 GLU A C 1
ATOM 1554 O O . GLU A 1 194 ? -14.095 22.719 21.841 1.00 95.56 194 GLU A O 1
ATOM 1559 N N . LYS A 1 195 ? -12.094 23.678 21.520 1.00 93.81 195 LYS A N 1
ATOM 1560 C CA . LYS A 1 195 ? -12.427 24.908 22.262 1.00 93.81 195 LYS A CA 1
ATOM 1561 C C . LYS A 1 195 ? -13.564 25.716 21.627 1.00 93.81 195 LYS A C 1
ATOM 1563 O O . LYS A 1 195 ? -14.233 26.456 22.343 1.00 93.81 195 LYS A O 1
ATOM 1568 N N . LYS A 1 196 ? -13.767 25.593 20.310 1.00 92.19 196 LYS A N 1
ATOM 1569 C CA . LYS A 1 196 ? -14.796 26.309 19.534 1.00 92.19 196 LYS A CA 1
ATOM 1570 C C . LYS A 1 196 ? -16.035 25.458 19.233 1.00 92.19 196 LYS A C 1
ATOM 1572 O O . LYS A 1 196 ? -17.046 26.016 18.821 1.00 92.19 196 LYS A O 1
ATOM 1577 N N . ARG A 1 197 ? -15.960 24.132 19.405 1.00 92.31 197 ARG A N 1
ATOM 1578 C CA . ARG A 1 197 ? -17.004 23.176 18.996 1.00 92.31 197 ARG A CA 1
ATOM 1579 C C . ARG A 1 197 ? -18.341 23.400 19.707 1.00 92.31 197 ARG A C 1
ATOM 1581 O O . ARG A 1 197 ? -19.386 23.292 19.076 1.00 92.31 197 ARG A O 1
ATOM 1588 N N . CYS A 1 198 ? -18.299 23.708 21.000 1.00 88.75 198 CYS A N 1
ATOM 1589 C CA . CYS A 1 198 ? -19.469 23.997 21.830 1.00 88.75 198 CYS A CA 1
ATOM 1590 C C . CYS A 1 198 ? -19.369 25.419 22.402 1.00 88.75 198 CYS A C 1
ATOM 1592 O O . CYS A 1 198 ? -18.268 25.978 22.449 1.00 88.75 198 CYS A O 1
ATOM 1594 N N . PRO A 1 199 ? -20.479 26.007 22.889 1.00 90.75 199 PRO A N 1
ATOM 1595 C CA . PRO A 1 199 ? -20.485 27.310 23.558 1.00 90.75 199 PRO A CA 1
ATOM 1596 C C . PRO A 1 199 ? -19.864 27.233 24.968 1.00 90.75 199 PRO A C 1
ATOM 1598 O O . PRO A 1 199 ? -20.465 27.624 25.967 1.00 90.75 199 PRO A O 1
ATOM 1601 N N . PHE A 1 200 ? -18.642 26.708 25.064 1.00 92.50 200 PHE A N 1
ATOM 1602 C CA . PHE A 1 200 ? -17.919 26.533 26.311 1.00 92.50 200 PHE A CA 1
ATOM 1603 C C . PHE A 1 200 ? -17.525 27.876 26.916 1.00 92.50 200 PHE A C 1
ATOM 1605 O O . PHE A 1 200 ? -16.917 28.732 26.268 1.00 92.50 200 PHE A O 1
ATOM 1612 N N . THR A 1 201 ? -17.773 28.010 28.215 1.00 92.31 201 THR A N 1
ATOM 1613 C CA . THR A 1 201 ? -17.204 29.086 29.031 1.00 92.31 201 THR A CA 1
ATOM 1614 C C . THR A 1 201 ? -15.674 29.001 29.055 1.00 92.31 201 THR A C 1
ATOM 1616 O O . THR A 1 201 ? -15.093 27.926 28.890 1.00 92.31 201 THR A O 1
ATOM 1619 N N . LEU A 1 202 ? -14.992 30.111 29.357 1.00 91.19 202 LEU A N 1
ATOM 1620 C CA . LEU A 1 202 ? -13.526 30.126 29.510 1.00 91.19 202 LEU A CA 1
ATOM 1621 C C . LEU A 1 202 ? -13.027 29.098 30.545 1.00 91.19 202 LEU A C 1
ATOM 1623 O O . LEU A 1 202 ? -11.957 28.514 30.379 1.00 91.19 202 LEU A O 1
ATOM 1627 N N . GLN A 1 203 ? -13.822 28.829 31.586 1.00 91.00 203 GLN A N 1
ATOM 1628 C CA . GLN A 1 203 ? -13.510 27.817 32.598 1.00 91.00 203 GLN A CA 1
ATOM 1629 C C . GLN A 1 203 ? -13.645 26.380 32.069 1.00 91.00 203 GLN A C 1
ATOM 1631 O O . GLN A 1 203 ? -12.944 25.488 32.534 1.00 91.00 203 GLN A O 1
ATOM 1636 N N . GLN A 1 204 ? -14.545 26.122 31.120 1.00 90.19 204 GLN A N 1
ATOM 1637 C CA . GLN A 1 204 ? -14.665 24.808 30.480 1.00 90.19 204 GLN A CA 1
ATOM 1638 C C . GLN A 1 204 ? -13.564 24.602 29.441 1.00 90.19 204 GLN A C 1
ATOM 1640 O O . GLN A 1 204 ? -12.950 23.539 29.414 1.00 90.19 204 GLN A O 1
ATOM 1645 N N . GLN A 1 205 ? -13.235 25.635 28.662 1.00 91.62 205 GLN A N 1
ATOM 1646 C CA . GLN A 1 205 ? -12.139 25.578 27.690 1.00 91.62 205 GLN A CA 1
ATOM 1647 C C . GLN A 1 205 ? -10.782 25.285 28.348 1.00 91.62 205 GLN A C 1
ATOM 1649 O O . GLN A 1 205 ? -9.953 24.603 27.750 1.00 91.62 205 GLN A O 1
ATOM 1654 N N . SER A 1 206 ? -10.550 25.742 29.586 1.00 90.56 206 SER A N 1
ATOM 1655 C CA . SER A 1 206 ? -9.318 25.439 30.332 1.00 90.56 206 SER A CA 1
ATOM 1656 C C . SER A 1 206 ? -9.231 23.992 30.841 1.00 90.56 206 SER A C 1
ATOM 1658 O O . SER A 1 206 ? -8.156 23.549 31.250 1.00 90.56 206 SER A O 1
ATOM 1660 N N . LYS A 1 207 ? -10.337 23.232 30.803 1.00 91.00 207 LYS A N 1
ATOM 1661 C CA . LYS A 1 207 ? -10.351 21.793 31.114 1.00 91.00 207 LYS A CA 1
ATOM 1662 C C . LYS A 1 207 ? -9.951 20.923 29.920 1.00 91.00 207 LYS A C 1
ATOM 1664 O O . LYS A 1 207 ? -9.641 19.754 30.143 1.00 91.00 207 LYS A O 1
ATOM 1669 N N . ILE A 1 208 ? -9.942 21.470 28.701 1.00 94.06 208 ILE A N 1
ATOM 1670 C CA . ILE A 1 208 ? -9.473 20.775 27.497 1.00 94.06 208 ILE A CA 1
ATOM 1671 C C . ILE A 1 208 ? -7.943 20.734 27.538 1.00 94.06 208 ILE A C 1
ATOM 1673 O O . ILE A 1 208 ? -7.297 21.781 27.628 1.00 94.06 208 ILE A O 1
ATOM 1677 N N . LYS A 1 209 ? -7.363 19.532 27.510 1.00 93.44 209 LYS A N 1
ATOM 1678 C CA . LYS A 1 209 ? -5.925 19.310 27.716 1.00 93.44 209 LYS A CA 1
ATOM 1679 C C . LYS A 1 209 ? -5.337 18.404 26.646 1.00 93.44 209 LYS A C 1
ATOM 1681 O O . LYS A 1 209 ? -5.920 17.370 26.340 1.00 93.44 209 LYS A O 1
ATOM 1686 N N . GLN A 1 210 ? -4.148 18.760 26.174 1.00 93.12 210 GLN A N 1
ATOM 1687 C CA . GLN A 1 210 ? -3.278 17.869 25.413 1.00 93.12 210 GLN A CA 1
ATOM 1688 C C . GLN A 1 210 ? -2.583 16.919 26.390 1.00 93.12 210 GLN A C 1
ATOM 1690 O O . GLN A 1 210 ? -1.823 17.357 27.255 1.00 93.12 210 GLN A O 1
ATOM 1695 N N . ILE A 1 211 ? -2.916 15.638 26.316 1.00 92.25 211 ILE A N 1
ATOM 1696 C CA . ILE A 1 211 ? -2.375 14.585 27.174 1.00 92.25 211 ILE A CA 1
ATOM 1697 C C . ILE A 1 211 ? -1.086 14.011 26.594 1.00 92.25 211 ILE A C 1
ATOM 1699 O O . ILE A 1 211 ? -0.193 13.724 27.381 1.00 92.25 211 ILE A O 1
ATOM 1703 N N . SER A 1 212 ? -0.929 13.948 25.270 1.00 83.50 212 SER A N 1
ATOM 1704 C CA . SER A 1 212 ? 0.286 13.459 24.589 1.00 83.50 212 SER A CA 1
ATOM 1705 C C . SER A 1 212 ? 1.588 14.126 25.079 1.00 83.50 212 SER A C 1
ATOM 1707 O O . SER A 1 212 ? 2.617 13.464 25.201 1.00 83.50 212 SER A O 1
ATOM 1709 N N . VAL A 1 213 ? 1.540 15.412 25.456 1.00 84.75 213 VAL A N 1
ATOM 1710 C CA . VAL A 1 213 ? 2.677 16.181 26.013 1.00 84.75 213 VAL A CA 1
ATOM 1711 C C . VAL A 1 213 ? 3.058 15.745 27.438 1.00 84.75 213 VAL A C 1
ATOM 1713 O O . VAL A 1 213 ? 4.191 15.945 27.872 1.00 84.75 213 VAL A O 1
ATOM 1716 N N . ILE A 1 214 ? 2.114 15.173 28.188 1.00 82.81 214 ILE A N 1
ATOM 1717 C CA . ILE A 1 214 ? 2.278 14.792 29.600 1.00 82.81 214 ILE A CA 1
ATOM 1718 C C . ILE A 1 214 ? 2.499 13.281 29.730 1.00 82.81 214 ILE A C 1
ATOM 1720 O O . ILE A 1 214 ? 3.357 12.844 30.494 1.00 82.81 214 ILE A O 1
ATOM 1724 N N . ASP A 1 215 ? 1.701 12.496 29.010 1.00 85.00 215 ASP A N 1
ATOM 1725 C CA . ASP A 1 215 ? 1.664 11.041 29.056 1.00 85.00 215 ASP A CA 1
ATOM 1726 C C . ASP A 1 215 ? 1.279 10.471 27.682 1.00 85.00 215 ASP A C 1
ATOM 1728 O O . ASP A 1 215 ? 0.114 10.194 27.394 1.00 85.00 215 ASP A O 1
ATOM 1732 N N . ALA A 1 216 ? 2.289 10.241 26.843 1.00 79.44 216 ALA A N 1
ATOM 1733 C CA . ALA A 1 216 ? 2.128 9.570 25.554 1.00 79.44 216 ALA A CA 1
ATOM 1734 C C . ALA A 1 216 ? 1.667 8.099 25.683 1.00 79.44 216 ALA A C 1
ATOM 1736 O O . ALA A 1 216 ? 1.267 7.487 24.696 1.00 79.44 216 ALA A O 1
ATOM 1737 N N . SER A 1 217 ? 1.705 7.507 26.886 1.00 83.00 217 SER A N 1
ATOM 1738 C CA . SER A 1 217 ? 1.233 6.138 27.132 1.00 83.00 217 SER A CA 1
ATOM 1739 C C . SER A 1 217 ? -0.254 6.060 27.492 1.00 83.00 217 SER A C 1
ATOM 1741 O O . SER A 1 217 ? -0.804 4.964 27.577 1.00 83.00 217 SER A O 1
ATOM 1743 N N . ALA A 1 218 ? -0.945 7.197 27.624 1.00 81.31 218 ALA A N 1
ATOM 1744 C CA . ALA A 1 218 ? -2.358 7.251 28.004 1.00 81.31 21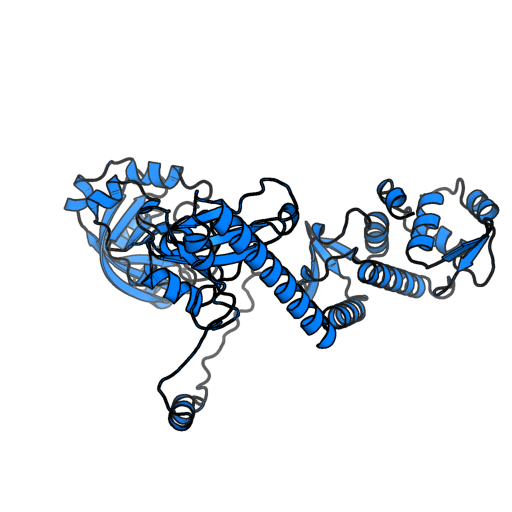8 ALA A CA 1
ATOM 1745 C C . ALA A 1 218 ? -3.312 6.585 26.988 1.00 81.31 218 ALA A C 1
ATOM 1747 O O . ALA A 1 218 ? -4.451 6.243 27.341 1.00 81.31 218 ALA A O 1
ATOM 1748 N N . GLY A 1 219 ? -2.850 6.413 25.742 1.00 90.31 219 GLY A N 1
ATOM 1749 C CA . GLY A 1 219 ? -3.596 5.812 24.634 1.00 90.31 219 GLY A CA 1
ATOM 1750 C C . GLY A 1 219 ? -4.623 6.753 24.002 1.00 90.31 219 GLY A C 1
ATOM 1751 O O . GLY A 1 219 ? -5.617 6.272 23.466 1.00 90.31 219 GLY A O 1
ATOM 1752 N N . PHE A 1 220 ? -4.449 8.068 24.160 1.00 94.75 220 PHE A N 1
ATOM 1753 C CA . PHE A 1 220 ? -5.191 9.136 23.482 1.00 94.75 220 PHE A CA 1
ATOM 1754 C C . PHE A 1 220 ? -4.424 10.464 23.602 1.00 94.75 220 PHE A C 1
ATOM 1756 O O . PHE A 1 220 ? -3.720 10.678 24.594 1.00 94.75 220 PHE A O 1
ATOM 1763 N N . ASP A 1 221 ? -4.623 11.384 22.660 1.00 95.94 221 ASP A N 1
ATOM 1764 C CA . ASP A 1 221 ? -3.862 12.638 22.588 1.00 95.94 221 ASP A CA 1
ATOM 1765 C C . ASP A 1 221 ? -4.503 13.790 23.361 1.00 95.94 221 ASP A C 1
ATOM 1767 O O . ASP A 1 221 ? -3.804 14.592 23.980 1.00 95.94 221 ASP A O 1
ATOM 1771 N N . ILE A 1 222 ? -5.835 13.910 23.344 1.00 96.69 222 ILE A N 1
ATOM 1772 C CA . ILE A 1 222 ? -6.554 15.067 23.900 1.00 96.69 222 ILE A CA 1
ATOM 1773 C C . ILE A 1 222 ? -7.690 14.614 24.822 1.00 96.69 222 ILE A C 1
ATOM 1775 O O . ILE A 1 222 ? -8.511 13.762 24.481 1.00 96.69 222 ILE A O 1
ATOM 1779 N N . LEU A 1 223 ? -7.778 15.237 26.000 1.00 96.69 223 LEU A N 1
ATOM 1780 C CA . LEU A 1 223 ? -8.927 15.142 26.896 1.00 96.69 223 LEU A CA 1
ATOM 1781 C C . LEU A 1 223 ? -9.805 16.384 26.732 1.00 96.69 223 LEU A C 1
ATOM 1783 O O . LEU A 1 223 ? -9.374 17.493 27.048 1.00 96.69 223 LEU A O 1
ATOM 1787 N N . SER A 1 224 ? -11.043 16.189 26.293 1.00 96.75 224 SER A N 1
ATOM 1788 C CA . SER A 1 224 ? -12.050 17.235 26.103 1.00 96.75 224 SER A CA 1
ATOM 1789 C C . SER A 1 224 ? -13.329 16.933 26.903 1.00 96.75 224 SER A C 1
ATOM 1791 O O . SER A 1 224 ? -13.392 15.983 27.694 1.00 96.75 224 SER A O 1
ATOM 1793 N N . LEU A 1 225 ? -14.344 17.774 26.725 1.00 94.62 225 LEU A N 1
ATOM 1794 C CA . LEU A 1 225 ? -15.681 17.641 27.297 1.00 94.62 225 LEU A CA 1
ATOM 1795 C C . LE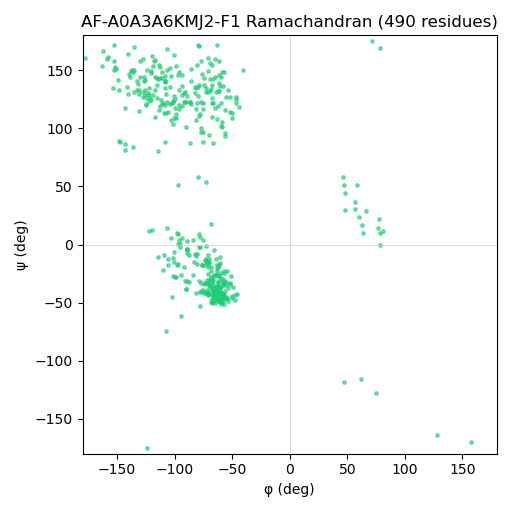U A 1 225 ? -16.684 17.382 26.174 1.00 94.62 225 LEU A C 1
ATOM 1797 O O . LEU A 1 225 ? -16.549 17.943 25.091 1.00 94.62 225 LEU A O 1
ATOM 1801 N N . ASP A 1 226 ? -17.688 16.552 26.418 1.00 89.94 226 ASP A N 1
ATOM 1802 C CA . ASP A 1 226 ? -18.666 16.185 25.396 1.00 89.94 226 ASP A CA 1
ATOM 1803 C C . ASP A 1 226 ? -19.539 17.382 24.992 1.00 89.94 226 ASP A C 1
ATOM 1805 O O . ASP A 1 226 ? -19.592 17.747 23.816 1.00 89.94 226 ASP A O 1
ATOM 1809 N N . ASP A 1 227 ? -20.098 18.068 25.990 1.00 89.56 227 ASP A N 1
ATOM 1810 C CA . ASP A 1 227 ? -20.921 19.270 25.848 1.00 89.56 227 ASP A CA 1
ATOM 1811 C C . ASP A 1 227 ? -20.843 20.162 27.108 1.00 89.56 227 ASP A C 1
ATOM 1813 O O . ASP A 1 227 ? -20.238 19.800 28.127 1.00 89.56 227 ASP A O 1
ATOM 1817 N N . GLU A 1 228 ? -21.405 21.371 27.033 1.00 88.44 228 GLU A N 1
ATOM 1818 C CA . GLU A 1 228 ? -21.353 22.378 28.099 1.00 88.44 228 GLU A CA 1
ATOM 1819 C C . GLU A 1 228 ? -22.209 22.038 29.330 1.00 88.44 228 GLU A C 1
ATOM 1821 O O . GLU A 1 228 ? -21.967 22.586 30.412 1.00 88.44 228 GLU A O 1
ATOM 1826 N N . ILE A 1 229 ? -23.176 21.131 29.182 1.00 88.38 229 ILE A N 1
ATOM 1827 C CA . ILE A 1 229 ? -24.156 20.752 30.200 1.00 88.38 229 ILE A CA 1
ATOM 1828 C C . ILE A 1 229 ? -23.663 19.522 30.970 1.00 88.38 229 ILE A C 1
ATOM 1830 O O . ILE A 1 229 ? -23.441 19.603 32.178 1.00 88.38 229 ILE A O 1
ATOM 1834 N N . SER A 1 230 ? -23.461 18.391 30.288 1.00 88.69 230 SER A N 1
ATOM 1835 C CA . SER A 1 230 ? -23.038 17.119 30.881 1.00 88.69 230 SER A CA 1
ATOM 1836 C C . SER A 1 230 ? -21.593 17.168 31.365 1.00 88.69 230 SER A C 1
ATOM 1838 O O . SER A 1 230 ? -21.255 16.557 32.382 1.00 88.69 230 SER A O 1
ATOM 1840 N N . GLN A 1 231 ? -20.734 17.884 30.626 1.00 87.44 231 GLN A N 1
ATOM 1841 C CA . GLN A 1 231 ? -19.281 17.890 30.801 1.00 87.44 231 GLN A CA 1
ATOM 1842 C C . GLN A 1 231 ? -18.689 16.474 30.911 1.00 87.44 231 GLN A C 1
ATOM 1844 O O . GLN A 1 231 ? -17.674 16.265 31.586 1.00 87.44 231 GLN A O 1
ATOM 1849 N N . ALA A 1 232 ? -19.322 15.484 30.269 1.00 90.31 232 ALA A N 1
ATOM 1850 C CA . ALA A 1 232 ? -18.795 14.132 30.209 1.00 90.31 232 ALA A CA 1
ATOM 1851 C C . ALA A 1 232 ? -17.415 14.148 29.537 1.00 90.31 232 ALA A C 1
ATOM 1853 O O . ALA A 1 232 ? -17.155 14.939 28.634 1.00 90.31 232 ALA A O 1
ATOM 1854 N N . LYS A 1 233 ? -16.495 13.297 29.999 1.00 94.12 233 LYS A N 1
ATOM 1855 C CA . LYS A 1 233 ? -15.141 13.251 29.433 1.00 94.12 233 LYS A CA 1
ATOM 1856 C C . LYS A 1 233 ? -15.176 12.685 28.018 1.00 94.12 233 LYS A C 1
ATOM 1858 O O . LYS A 1 233 ? -15.723 11.602 27.811 1.00 94.12 233 LYS A O 1
ATOM 1863 N N . ARG A 1 234 ? -14.501 13.384 27.110 1.00 95.50 234 ARG A N 1
ATOM 1864 C CA . ARG A 1 234 ? -14.272 12.999 25.720 1.00 95.50 234 ARG A CA 1
ATOM 1865 C C . ARG A 1 234 ? -12.785 12.712 25.530 1.00 95.50 234 ARG A C 1
ATOM 1867 O O . ARG A 1 234 ? -11.960 13.586 25.783 1.00 95.50 234 ARG A O 1
ATOM 1874 N N . TYR A 1 235 ? -12.444 11.491 25.147 1.00 97.19 235 TYR A N 1
ATOM 1875 C CA . TYR A 1 235 ? -11.067 11.051 24.917 1.00 97.19 235 TYR A CA 1
ATOM 1876 C C . TYR A 1 235 ? -10.824 11.030 23.413 1.00 97.19 235 TYR A C 1
ATOM 1878 O O . TYR A 1 235 ? -11.583 10.381 22.700 1.00 97.19 235 TYR A O 1
ATOM 1886 N N . ILE A 1 236 ? -9.836 11.774 22.931 1.00 98.06 236 ILE A N 1
ATOM 1887 C CA . ILE A 1 236 ? -9.650 12.022 21.501 1.00 98.06 236 ILE A CA 1
ATOM 1888 C C . ILE A 1 236 ? -8.260 11.557 21.080 1.00 98.06 236 ILE A C 1
ATOM 1890 O O . ILE A 1 236 ? -7.266 12.028 21.625 1.00 98.06 236 ILE A O 1
ATOM 1894 N N . GLU A 1 237 ? -8.225 10.671 20.092 1.00 98.12 237 GLU A N 1
ATOM 1895 C CA . GLU A 1 237 ? -7.046 10.301 19.311 1.00 98.12 237 GLU A CA 1
ATOM 1896 C C . GLU A 1 237 ? -7.022 11.115 18.018 1.00 98.12 237 GLU A C 1
ATOM 1898 O O . GLU A 1 237 ? -8.040 11.202 17.323 1.00 98.12 237 GLU A O 1
ATOM 1903 N N . VAL A 1 238 ? -5.881 11.701 17.6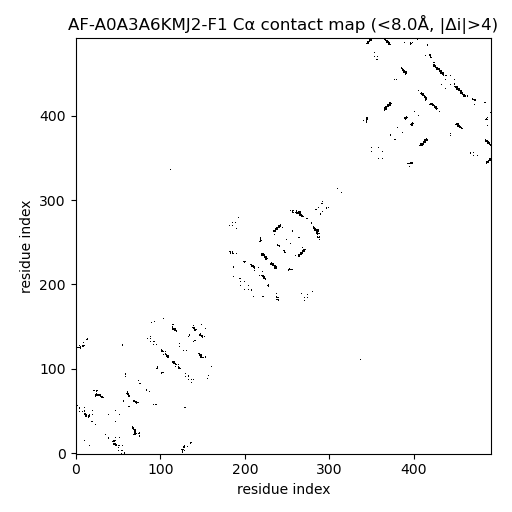74 1.00 97.44 238 VAL A N 1
ATOM 1904 C CA . VAL A 1 238 ? -5.712 12.551 16.497 1.00 97.44 238 VAL A CA 1
ATOM 1905 C C . VAL A 1 238 ? -4.804 11.856 15.494 1.00 97.44 238 VAL A C 1
ATOM 1907 O O . VAL A 1 238 ? -3.666 11.509 15.784 1.00 97.44 238 VAL A O 1
ATOM 1910 N N . LYS A 1 239 ? -5.286 11.680 14.262 1.00 96.81 239 LYS A N 1
ATOM 1911 C CA . LYS A 1 239 ? -4.480 11.136 13.164 1.00 96.81 239 LYS A CA 1
ATOM 1912 C C . LYS A 1 239 ? -4.495 12.086 11.980 1.00 96.81 239 LYS A C 1
ATOM 1914 O O . LYS A 1 239 ? -5.542 12.382 11.405 1.00 96.81 239 LYS A O 1
ATOM 1919 N N . THR A 1 240 ? -3.312 12.542 11.598 1.00 95.50 240 THR A N 1
ATOM 1920 C CA . THR A 1 240 ? -3.132 13.439 10.457 1.00 95.50 240 THR A CA 1
ATOM 1921 C C . THR A 1 240 ? -2.820 12.637 9.195 1.00 95.50 240 THR A C 1
ATOM 1923 O O . THR A 1 240 ? -1.998 11.724 9.229 1.00 95.50 240 THR A O 1
ATOM 1926 N N . TYR A 1 241 ? -3.442 12.987 8.070 1.00 92.56 241 TYR A N 1
ATOM 1927 C CA . TYR A 1 241 ? -3.216 12.346 6.773 1.00 92.56 241 TYR A CA 1
ATOM 1928 C C . TYR A 1 241 ? -3.072 13.378 5.645 1.00 92.56 241 TYR A C 1
ATOM 1930 O O . TYR A 1 241 ? -3.283 14.579 5.820 1.00 92.56 241 TYR A O 1
ATOM 1938 N N . SER A 1 242 ? -2.662 12.916 4.465 1.00 86.19 242 SER A N 1
ATOM 1939 C CA . SER A 1 242 ? -2.614 13.714 3.234 1.00 86.19 242 SER A CA 1
ATOM 1940 C C . SER A 1 242 ? -3.050 12.861 2.048 1.00 86.19 242 SER A C 1
ATOM 1942 O O . SER A 1 242 ? -2.607 11.722 1.905 1.00 86.19 242 SER A O 1
ATOM 1944 N N . GLY A 1 243 ? -3.899 13.413 1.180 1.00 85.62 243 GLY A N 1
ATOM 1945 C CA . GLY A 1 243 ? -4.480 12.664 0.066 1.00 85.62 243 GLY A CA 1
ATOM 1946 C C . GLY A 1 243 ? -5.575 11.708 0.541 1.00 85.62 243 GLY A C 1
ATOM 1947 O O . GLY A 1 243 ? -6.505 12.128 1.224 1.00 85.62 243 GLY A O 1
ATOM 1948 N N . ASN A 1 244 ? -5.483 10.430 0.168 1.00 83.19 244 ASN A N 1
ATOM 1949 C CA . ASN A 1 244 ? -6.464 9.430 0.598 1.00 83.19 244 ASN A CA 1
ATOM 1950 C C . ASN A 1 244 ? -6.378 9.204 2.111 1.00 83.19 244 ASN A C 1
ATOM 1952 O O . ASN A 1 244 ? -5.282 9.180 2.670 1.00 83.19 244 ASN A O 1
ATOM 1956 N N . VAL A 1 245 ? -7.525 9.001 2.761 1.00 87.56 245 VAL A N 1
ATOM 1957 C CA . VAL A 1 245 ? -7.594 8.759 4.207 1.00 87.56 245 VAL A CA 1
ATOM 1958 C C . VAL A 1 245 ? -6.847 7.471 4.552 1.00 87.56 245 VAL A C 1
ATOM 1960 O O . VAL A 1 245 ? -7.199 6.393 4.080 1.00 87.56 245 VAL A O 1
ATOM 1963 N N . HIS A 1 246 ? -5.813 7.594 5.376 1.00 89.44 246 HIS A N 1
ATOM 1964 C CA . HIS A 1 246 ? -5.054 6.481 5.934 1.00 89.44 246 HIS A CA 1
ATOM 1965 C C . HIS A 1 246 ? -4.456 6.913 7.270 1.00 89.44 246 HIS A C 1
ATOM 1967 O O . HIS A 1 246 ? -4.170 8.091 7.473 1.00 89.44 246 HIS A O 1
ATOM 1973 N N . PHE A 1 247 ? -4.271 5.967 8.181 1.00 92.25 247 PHE A N 1
ATOM 1974 C CA . PHE A 1 247 ? -3.635 6.215 9.467 1.00 92.25 247 PHE A CA 1
ATOM 1975 C C . PHE A 1 247 ? -3.102 4.907 10.049 1.00 92.25 247 PHE A C 1
ATOM 1977 O O . PHE A 1 247 ? -3.547 3.819 9.681 1.00 92.25 247 PHE A O 1
ATOM 1984 N N . TYR A 1 248 ? -2.153 5.028 10.971 1.00 88.50 248 TYR A N 1
ATOM 1985 C CA . TYR A 1 248 ? -1.708 3.920 11.809 1.00 88.50 248 TYR A CA 1
ATOM 1986 C C . TYR A 1 248 ? -2.422 3.982 13.146 1.00 88.50 248 TYR A C 1
ATOM 1988 O O . TYR A 1 248 ? -2.677 5.071 13.652 1.00 88.50 248 TYR A O 1
ATOM 1996 N N . TRP A 1 249 ? -2.717 2.819 13.716 1.00 89.06 249 TRP A N 1
ATOM 1997 C CA . TRP A 1 249 ? -3.388 2.716 15.002 1.00 89.06 249 TRP A CA 1
ATOM 1998 C C . TRP A 1 249 ? -2.618 1.742 15.886 1.00 89.06 249 TRP A C 1
ATOM 2000 O O . TRP A 1 249 ? -2.465 0.571 15.529 1.00 89.06 249 TRP A O 1
ATOM 2010 N N . SER A 1 250 ? -2.048 2.241 16.982 1.00 87.12 250 SER A N 1
ATOM 2011 C CA . SER A 1 250 ? -1.196 1.432 17.854 1.00 87.12 250 SER A CA 1
ATOM 2012 C C . SER A 1 250 ? -2.025 0.509 18.750 1.00 87.12 250 SER A C 1
ATOM 2014 O O . SER A 1 250 ? -3.197 0.769 19.022 1.00 87.12 250 SER A O 1
ATOM 2016 N N . SER A 1 251 ? -1.421 -0.574 19.251 1.00 85.94 251 SER A N 1
ATOM 2017 C CA . SER A 1 251 ? -2.114 -1.499 20.161 1.00 85.94 251 SER A CA 1
ATOM 2018 C C . SER A 1 251 ? -2.660 -0.791 21.404 1.00 85.94 251 SER A C 1
ATOM 2020 O O . SER A 1 251 ? -3.790 -1.050 21.802 1.00 85.94 251 SER A O 1
ATOM 2022 N N . ASN A 1 252 ? -1.896 0.150 21.968 1.00 86.94 252 ASN A N 1
ATOM 2023 C CA . ASN A 1 252 ? -2.310 0.922 23.138 1.00 86.94 252 ASN A CA 1
ATOM 2024 C C . ASN A 1 252 ? -3.530 1.814 22.841 1.00 86.94 252 ASN A C 1
ATOM 2026 O O . ASN A 1 252 ? -4.465 1.878 23.634 1.00 86.94 252 ASN A O 1
ATOM 2030 N N . GLU A 1 253 ? -3.554 2.465 21.675 1.00 92.69 253 GLU A N 1
ATOM 2031 C CA . GLU A 1 253 ? -4.694 3.281 21.231 1.00 92.69 253 GLU A CA 1
ATOM 2032 C C . GLU A 1 253 ? -5.937 2.413 20.982 1.00 92.69 253 GLU A C 1
ATOM 2034 O O . GLU A 1 253 ? -7.045 2.776 21.378 1.00 92.69 253 GLU A O 1
ATOM 2039 N N . ILE A 1 254 ? -5.759 1.234 20.376 1.00 91.06 254 ILE A N 1
ATOM 2040 C CA . ILE A 1 254 ? -6.838 0.264 20.144 1.00 91.06 254 ILE A CA 1
ATOM 2041 C C . ILE A 1 254 ? -7.436 -0.209 21.475 1.00 91.06 254 ILE A C 1
ATOM 2043 O O . ILE A 1 254 ? -8.659 -0.220 21.627 1.00 91.06 254 ILE A O 1
ATOM 2047 N N . GLU A 1 255 ? -6.597 -0.584 22.443 1.00 88.50 255 GLU A N 1
ATOM 2048 C CA . GLU A 1 255 ? -7.027 -1.011 23.780 1.00 88.50 255 GLU A CA 1
ATOM 2049 C C . GLU A 1 255 ? -7.750 0.122 24.523 1.00 88.50 255 GLU A C 1
ATOM 2051 O O . GLU A 1 255 ? -8.824 -0.080 25.100 1.00 88.50 255 GLU A O 1
ATOM 2056 N N . ALA A 1 256 ? -7.211 1.341 24.458 1.00 86.75 256 ALA A N 1
ATOM 2057 C CA . ALA A 1 256 ? -7.814 2.519 25.064 1.00 86.75 256 ALA A CA 1
ATOM 2058 C C . ALA A 1 256 ? -9.182 2.860 24.454 1.00 86.75 256 ALA A C 1
ATOM 2060 O O . ALA A 1 256 ? -10.102 3.214 25.205 1.00 86.75 256 ALA A O 1
ATOM 2061 N N . ALA A 1 257 ? -9.320 2.728 23.132 1.00 92.06 257 ALA A N 1
ATOM 2062 C CA . ALA A 1 257 ? -10.571 2.915 22.409 1.00 92.06 257 ALA A CA 1
ATOM 2063 C C . ALA A 1 257 ? -11.606 1.847 22.770 1.00 92.06 257 ALA A C 1
ATOM 2065 O O . ALA A 1 257 ? -12.761 2.183 23.033 1.00 92.06 257 ALA A O 1
ATOM 2066 N N . GLN A 1 258 ? -11.189 0.581 22.861 1.00 91.88 258 GLN A N 1
ATOM 2067 C CA . GLN A 1 258 ? -12.055 -0.523 23.275 1.00 91.88 258 GLN A CA 1
ATOM 2068 C C . GLN A 1 258 ? -12.602 -0.314 24.693 1.00 91.88 258 GLN A C 1
ATOM 2070 O O . GLN A 1 258 ? -13.797 -0.479 24.927 1.00 91.88 258 GLN A O 1
ATOM 2075 N N . LEU A 1 259 ? -11.741 0.084 25.636 1.00 91.25 259 LEU A N 1
ATOM 2076 C CA . LEU A 1 259 ? -12.112 0.288 27.040 1.00 91.25 259 LEU A CA 1
ATOM 2077 C C . LEU A 1 259 ? -13.111 1.443 27.221 1.00 91.25 259 LEU A C 1
ATOM 2079 O O . LEU A 1 259 ? -13.979 1.396 28.093 1.00 91.25 259 LEU A O 1
ATOM 2083 N N . ARG A 1 260 ? -12.953 2.519 26.442 1.00 91.38 260 ARG A N 1
ATOM 2084 C CA . ARG A 1 260 ? -13.701 3.776 26.619 1.00 91.38 260 ARG A CA 1
ATOM 2085 C C . ARG A 1 260 ? -14.925 3.897 25.704 1.00 91.38 260 ARG A C 1
ATOM 2087 O O . ARG A 1 260 ? -15.796 4.716 26.009 1.00 91.38 260 ARG A O 1
ATOM 2094 N N . ALA A 1 261 ? -15.013 3.081 24.651 1.00 93.81 261 ALA A N 1
ATOM 2095 C CA . ALA A 1 261 ? -16.159 2.943 23.750 1.00 93.81 261 ALA A CA 1
ATOM 2096 C C . ALA A 1 261 ? -16.724 4.302 23.287 1.00 93.81 261 ALA A C 1
ATOM 2098 O O . ALA A 1 261 ? -16.003 5.096 22.689 1.00 93.81 261 ALA A O 1
ATOM 2099 N N . GLU A 1 262 ? -17.985 4.609 23.607 1.00 94.12 262 GLU A N 1
ATOM 2100 C CA . GLU A 1 262 ? -18.687 5.837 23.195 1.00 94.12 262 GLU A CA 1
ATOM 2101 C C . GLU A 1 262 ? -18.050 7.142 23.689 1.00 94.12 262 GLU A C 1
ATOM 2103 O O . GLU A 1 262 ? -18.367 8.214 23.181 1.00 94.12 262 GLU A O 1
ATOM 2108 N N . LYS A 1 263 ? -17.149 7.081 24.676 1.00 94.81 263 LYS A N 1
ATOM 2109 C CA . LYS A 1 263 ? -16.413 8.255 25.170 1.00 94.81 263 LYS A CA 1
ATOM 2110 C C . LYS A 1 263 ? -15.107 8.492 24.412 1.00 94.81 263 LYS A C 1
ATOM 2112 O O . LYS A 1 263 ? -14.441 9.493 24.677 1.00 94.81 263 LYS A O 1
ATOM 2117 N N . TYR A 1 264 ? -14.720 7.572 23.530 1.00 97.06 264 TYR A N 1
ATOM 2118 C CA . TYR A 1 264 ? -13.498 7.636 22.741 1.00 97.06 264 TYR A CA 1
ATOM 2119 C C . TYR A 1 264 ? -13.800 8.036 21.301 1.00 97.06 264 TYR A C 1
ATOM 2121 O O . TYR A 1 264 ? -14.724 7.516 20.673 1.00 97.06 264 TYR A O 1
ATOM 2129 N N . PHE A 1 265 ? -12.995 8.946 20.772 1.00 97.81 265 PHE A N 1
ATOM 2130 C CA . PHE A 1 265 ? -13.178 9.528 19.457 1.00 97.81 265 PHE A CA 1
ATOM 2131 C C . PHE A 1 265 ? -11.863 9.520 18.689 1.00 97.81 265 PHE A C 1
ATOM 2133 O O . PHE A 1 265 ? -10.811 9.809 19.248 1.00 97.81 265 PHE A O 1
ATOM 2140 N N . LEU A 1 266 ? -11.945 9.231 17.395 1.00 97.81 266 LEU A N 1
ATOM 2141 C CA . LEU A 1 266 ? -10.847 9.364 16.447 1.00 97.81 266 LEU A CA 1
ATOM 2142 C C . LEU A 1 266 ? -11.116 10.575 15.554 1.00 97.81 266 LEU A C 1
ATOM 2144 O O . LEU A 1 266 ? -12.168 10.657 14.918 1.00 97.81 266 LEU A O 1
ATOM 2148 N N . TYR A 1 267 ? -10.185 11.524 15.536 1.00 98.12 267 TYR A N 1
ATOM 2149 C CA . TYR A 1 267 ? -10.243 12.726 14.712 1.00 98.12 267 TYR A CA 1
ATOM 2150 C C . TYR A 1 267 ? -9.223 12.577 13.585 1.00 98.12 267 TYR A C 1
ATOM 2152 O O . TYR A 1 267 ? -8.017 12.555 13.828 1.00 98.12 267 TYR A O 1
ATOM 2160 N N . LEU A 1 268 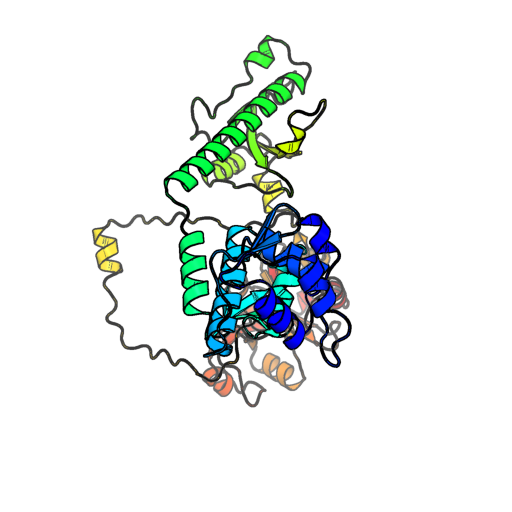? -9.707 12.479 12.347 1.00 97.50 268 LEU A N 1
ATOM 2161 C CA . LEU A 1 268 ? -8.863 12.412 11.158 1.00 97.50 268 LEU A CA 1
ATOM 2162 C C . LEU A 1 268 ? -8.725 13.811 10.554 1.00 97.50 268 LEU A C 1
ATOM 2164 O O . LEU A 1 268 ? -9.710 14.406 10.100 1.00 97.50 268 LEU A O 1
ATOM 2168 N N . VAL A 1 269 ? -7.495 14.320 10.535 1.00 97.12 269 VAL A N 1
ATOM 2169 C CA . VAL A 1 269 ? -7.150 15.677 10.097 1.00 97.12 269 VAL A CA 1
ATOM 2170 C C . VAL A 1 269 ? -6.431 15.613 8.749 1.00 97.12 269 VAL A C 1
ATOM 2172 O O . VAL A 1 269 ? -5.364 15.018 8.635 1.00 97.12 269 VAL A O 1
ATOM 2175 N N . ASP A 1 270 ? -6.988 16.247 7.720 1.00 95.25 270 ASP A N 1
ATOM 2176 C CA . ASP A 1 270 ? -6.303 16.446 6.441 1.00 95.25 270 ASP A CA 1
ATOM 2177 C C . ASP A 1 270 ? -5.326 17.617 6.582 1.00 95.25 270 ASP A C 1
ATOM 2179 O O . ASP A 1 270 ? -5.725 18.781 6.691 1.00 95.25 270 ASP A O 1
ATOM 2183 N N . TYR A 1 271 ? -4.030 17.309 6.556 1.00 92.31 271 TYR A N 1
ATOM 2184 C CA . TYR A 1 271 ? -2.970 18.302 6.716 1.00 92.31 271 TYR A CA 1
ATOM 2185 C C . TYR A 1 271 ? -3.048 19.425 5.673 1.00 92.31 271 TYR A C 1
ATOM 2187 O O . TYR A 1 271 ? -2.697 20.566 5.964 1.00 92.31 271 TYR A O 1
ATOM 2195 N N . SER A 1 272 ? -3.540 19.136 4.463 1.00 90.69 272 SER A N 1
ATOM 2196 C CA . SER A 1 272 ? -3.647 20.129 3.385 1.00 90.69 272 SER A CA 1
ATOM 2197 C C . SER A 1 272 ? -4.763 21.158 3.600 1.00 90.69 272 SER A C 1
ATOM 2199 O O . SER A 1 272 ? -4.801 22.186 2.920 1.00 90.69 272 SER A O 1
ATOM 2201 N N . GLN A 1 273 ? -5.673 20.890 4.540 1.00 90.44 273 GLN A N 1
ATOM 2202 C CA . GLN A 1 273 ? -6.852 21.710 4.819 1.00 90.44 273 GLN A CA 1
ATOM 2203 C C . GLN A 1 273 ? -6.751 22.452 6.155 1.00 90.44 273 GLN A C 1
ATOM 2205 O O . GLN A 1 273 ? -7.584 23.311 6.424 1.00 90.44 273 GLN A O 1
ATOM 2210 N N . ILE A 1 274 ? -5.744 22.145 6.978 1.00 89.69 274 ILE A N 1
ATOM 2211 C CA . ILE A 1 274 ? -5.636 22.604 8.371 1.00 89.69 274 ILE A CA 1
ATOM 2212 C C . ILE A 1 274 ? -5.586 24.135 8.517 1.00 89.69 274 ILE A C 1
ATOM 2214 O O . ILE A 1 274 ? -6.044 24.677 9.518 1.00 89.69 274 ILE A O 1
ATOM 2218 N N . GLU A 1 275 ? -5.068 24.834 7.502 1.00 88.56 275 GLU A N 1
ATOM 2219 C CA . GLU A 1 275 ? -4.984 26.301 7.457 1.00 88.56 275 GLU A CA 1
ATOM 2220 C C . GLU A 1 275 ? -6.232 26.963 6.851 1.00 88.56 275 GLU A C 1
ATOM 2222 O O . GLU A 1 275 ? -6.324 28.188 6.816 1.00 88.56 275 GLU A O 1
ATOM 2227 N N . LYS A 1 276 ? -7.198 26.186 6.341 1.00 88.88 276 LYS A N 1
ATOM 2228 C CA . LYS A 1 276 ? -8.408 26.747 5.735 1.00 88.88 276 LYS A CA 1
ATOM 2229 C C . LYS A 1 276 ? -9.428 27.129 6.795 1.00 88.88 276 LYS A C 1
ATOM 2231 O O . LYS A 1 276 ? -9.768 26.342 7.680 1.00 88.88 276 LYS A O 1
ATOM 2236 N N . ASP A 1 277 ? -9.998 28.315 6.623 1.00 82.06 277 ASP A N 1
ATOM 2237 C CA . ASP A 1 277 ? -11.104 28.780 7.448 1.00 82.06 277 ASP A CA 1
ATOM 2238 C C . ASP A 1 277 ? -12.293 27.809 7.369 1.00 82.06 277 ASP A C 1
ATOM 2240 O O . ASP A 1 277 ? -12.676 27.345 6.293 1.00 82.06 277 ASP A O 1
ATOM 2244 N N . ASN A 1 278 ? -12.895 27.520 8.526 1.00 85.88 278 ASN A N 1
ATOM 2245 C CA . ASN A 1 278 ? -14.034 26.607 8.695 1.00 85.88 278 ASN A CA 1
ATOM 2246 C C . ASN A 1 278 ? -13.780 25.138 8.309 1.00 85.88 278 ASN A C 1
ATOM 2248 O O . ASN A 1 278 ? -14.738 24.379 8.149 1.00 85.88 278 ASN A O 1
ATOM 2252 N N . TYR A 1 279 ? -12.523 24.707 8.179 1.00 92.88 279 TYR A N 1
ATOM 2253 C CA . TYR A 1 279 ? -12.224 23.285 8.041 1.00 92.88 279 TYR A CA 1
ATOM 2254 C C . TYR A 1 279 ? -12.679 22.503 9.286 1.00 92.88 279 TYR A C 1
ATOM 2256 O O . TYR A 1 279 ? -12.510 22.950 10.423 1.00 92.88 279 TYR A O 1
ATOM 2264 N N . THR A 1 280 ? -13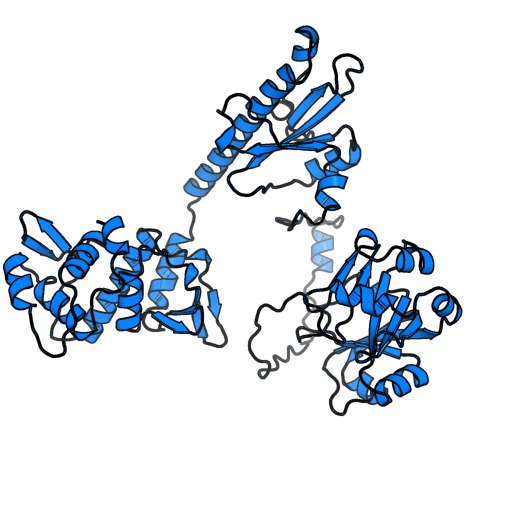.260 21.323 9.063 1.00 93.12 280 THR A N 1
ATOM 2265 C CA . THR A 1 280 ? -13.695 20.409 10.124 1.00 93.12 280 THR A CA 1
ATOM 2266 C C . THR A 1 280 ? -13.065 19.032 9.901 1.00 93.12 280 THR A C 1
ATOM 2268 O O . THR A 1 280 ? -13.069 18.546 8.765 1.00 93.12 280 THR A O 1
ATOM 2271 N N . PRO A 1 281 ? -12.488 18.407 10.944 1.00 96.12 281 PRO A N 1
ATOM 2272 C CA . PRO A 1 281 ? -11.924 17.069 10.825 1.00 96.12 281 PRO A CA 1
ATOM 2273 C C . PRO A 1 281 ? -13.035 16.022 10.683 1.00 96.12 281 PRO A C 1
ATOM 2275 O O . PRO A 1 281 ? -14.181 16.254 11.074 1.00 96.12 281 PRO A O 1
ATOM 2278 N N . ILE A 1 282 ? -12.691 14.840 10.169 1.00 96.12 282 ILE A N 1
ATOM 2279 C CA . ILE A 1 282 ? -13.611 13.695 10.202 1.00 96.12 282 ILE A CA 1
ATOM 2280 C C . ILE A 1 282 ? -13.587 13.140 11.625 1.00 96.12 282 ILE A C 1
ATOM 2282 O O . ILE A 1 282 ? -12.528 12.770 12.128 1.00 96.12 282 ILE A O 1
ATOM 2286 N N . ILE A 1 283 ? -14.750 13.087 12.270 1.00 97.19 283 ILE A N 1
ATOM 2287 C CA . ILE A 1 283 ? -14.891 12.657 13.664 1.00 97.19 283 ILE A CA 1
ATOM 2288 C C . ILE A 1 283 ? -15.595 11.305 13.698 1.00 97.19 283 ILE A C 1
ATOM 2290 O O . ILE A 1 283 ? -16.726 11.179 13.231 1.00 97.19 283 ILE A O 1
ATOM 2294 N N . ILE A 1 284 ? -14.940 10.306 14.286 1.00 95.81 284 ILE A N 1
ATOM 2295 C CA . ILE A 1 284 ? -15.467 8.948 14.439 1.00 95.81 284 ILE A CA 1
ATOM 2296 C C . ILE A 1 284 ? -15.599 8.651 15.932 1.00 95.81 284 ILE A C 1
ATOM 2298 O O . ILE A 1 284 ? -14.601 8.499 16.634 1.00 95.81 284 ILE A O 1
ATOM 2302 N N . GLN A 1 285 ? -16.833 8.575 16.425 1.00 95.94 285 GLN A N 1
ATOM 2303 C CA . GLN A 1 285 ? -17.136 8.103 17.778 1.00 95.94 285 GLN A CA 1
ATOM 2304 C C . GLN A 1 285 ? -17.016 6.582 17.844 1.00 95.94 285 GLN A C 1
ATOM 2306 O O . GLN A 1 285 ? -17.320 5.914 16.860 1.00 95.94 285 GLN A O 1
ATOM 2311 N N . ASN A 1 286 ? -16.582 6.034 18.981 1.00 93.19 286 ASN A N 1
ATOM 2312 C CA . ASN A 1 286 ? -16.379 4.596 19.169 1.00 93.19 286 ASN A CA 1
ATOM 2313 C C . ASN A 1 286 ? -15.622 3.960 17.977 1.00 93.19 286 ASN A C 1
ATOM 2315 O O . ASN A 1 286 ? -16.143 3.070 17.291 1.00 93.19 286 ASN A O 1
ATOM 2319 N N . PRO A 1 287 ? -14.399 4.440 17.669 1.00 93.88 287 PRO A N 1
ATOM 2320 C CA . PRO A 1 287 ? -13.662 3.993 16.492 1.00 93.88 287 PRO A CA 1
ATOM 2321 C C . PRO A 1 287 ? -13.316 2.503 16.554 1.00 93.88 287 PRO A C 1
ATOM 2323 O O . PRO A 1 287 ? -13.156 1.884 15.509 1.00 93.88 287 PRO A O 1
ATOM 2326 N N . TYR A 1 288 ? -13.262 1.887 17.743 1.00 91.06 288 TYR A N 1
ATOM 2327 C CA . TYR A 1 288 ? -13.076 0.435 17.865 1.00 91.06 288 TYR A CA 1
ATOM 2328 C C . TYR A 1 288 ? -14.162 -0.337 17.119 1.00 91.06 288 TYR A C 1
ATOM 2330 O O . TYR A 1 288 ? -13.849 -1.269 16.383 1.00 91.06 288 TYR A O 1
ATOM 2338 N N . PHE A 1 289 ? -15.415 0.098 17.248 1.00 88.81 289 PHE A N 1
ATOM 2339 C CA . PHE A 1 289 ? -16.535 -0.458 16.503 1.00 88.81 289 PHE A CA 1
ATOM 2340 C C . PHE A 1 289 ? -16.569 0.075 15.060 1.00 88.81 289 PHE A C 1
ATOM 2342 O O . PHE A 1 289 ? -16.565 -0.701 14.108 1.00 88.81 289 PHE A O 1
ATOM 2349 N N . ASN A 1 290 ? -16.540 1.400 14.878 1.00 88.62 290 ASN A N 1
ATOM 2350 C CA . ASN A 1 290 ? -16.814 2.035 13.582 1.00 88.62 290 ASN A CA 1
ATOM 2351 C C . ASN A 1 290 ? -15.670 1.955 12.554 1.00 88.62 290 ASN A C 1
ATOM 2353 O O . ASN A 1 290 ? -15.910 2.137 11.363 1.00 88.62 290 ASN A O 1
ATOM 2357 N N . VAL A 1 291 ? -14.433 1.672 12.973 1.00 86.12 291 VAL A N 1
ATOM 2358 C CA . VAL A 1 291 ? -13.317 1.415 12.044 1.00 86.12 291 VAL A CA 1
ATOM 2359 C C . VAL A 1 291 ? -13.213 -0.071 11.709 1.00 86.12 291 VAL A C 1
ATOM 2361 O O . VAL A 1 291 ? -12.947 -0.416 10.564 1.00 86.12 291 VAL A O 1
ATOM 2364 N N . ARG A 1 292 ? -13.440 -0.974 12.674 1.00 73.62 292 ARG A N 1
ATOM 2365 C CA . ARG A 1 292 ? -13.239 -2.420 12.457 1.00 73.62 292 ARG A CA 1
ATOM 2366 C C . ARG A 1 292 ? -14.425 -3.123 11.802 1.00 73.62 292 ARG A C 1
ATOM 2368 O O . ARG A 1 292 ? -14.209 -4.134 11.144 1.00 73.62 292 ARG A O 1
ATOM 2375 N N . ASN A 1 293 ? -15.641 -2.604 11.969 1.00 71.56 293 ASN A N 1
ATOM 2376 C CA . ASN A 1 293 ? -16.859 -3.285 11.514 1.00 71.56 293 ASN A CA 1
ATOM 2377 C C . ASN A 1 293 ? -17.418 -2.745 10.193 1.00 71.56 293 ASN A C 1
ATOM 2379 O O . ASN A 1 293 ? -18.368 -3.311 9.662 1.00 71.56 293 ASN A O 1
ATOM 2383 N N . LEU A 1 294 ? -16.862 -1.654 9.658 1.00 69.75 294 LEU A N 1
ATOM 2384 C CA . LEU A 1 294 ? -17.292 -1.098 8.376 1.00 69.75 294 LEU A CA 1
ATOM 2385 C C . LEU A 1 294 ? -16.329 -1.530 7.268 1.00 69.75 294 LEU A C 1
ATOM 2387 O O . LEU A 1 294 ? -15.134 -1.248 7.331 1.00 69.75 294 LEU A O 1
ATOM 2391 N N . SER A 1 295 ? -16.867 -2.137 6.209 1.00 72.75 295 SER A N 1
ATOM 2392 C CA . SER A 1 295 ? -16.117 -2.653 5.049 1.00 72.75 295 SER A CA 1
ATOM 2393 C C . SER A 1 295 ? -15.426 -1.578 4.198 1.00 72.75 295 SER A C 1
ATOM 2395 O O . SER A 1 295 ? -14.685 -1.898 3.272 1.00 72.75 295 SER A O 1
ATOM 2397 N N . ILE A 1 296 ? -15.633 -0.298 4.519 1.00 80.12 296 ILE A N 1
ATOM 2398 C CA . ILE A 1 296 ? -14.953 0.832 3.875 1.00 80.12 296 ILE A CA 1
ATOM 2399 C C . ILE A 1 296 ? -13.468 0.936 4.262 1.00 80.12 296 ILE A C 1
ATOM 2401 O O . ILE A 1 296 ? -12.718 1.632 3.579 1.00 80.12 296 ILE A O 1
ATOM 2405 N N . TRP A 1 297 ? -13.040 0.275 5.346 1.00 79.25 297 TRP A N 1
ATOM 2406 C CA . TRP A 1 297 ? -11.662 0.309 5.839 1.00 79.25 297 TRP A CA 1
ATOM 2407 C C . TRP A 1 297 ? -10.887 -0.954 5.441 1.00 79.25 297 TRP A C 1
ATOM 2409 O O . TRP A 1 297 ? -11.248 -2.064 5.822 1.00 79.25 297 TRP A O 1
ATOM 2419 N N . ASP A 1 298 ? -9.769 -0.784 4.729 1.00 82.44 298 ASP A N 1
ATOM 2420 C CA . ASP A 1 298 ? -8.789 -1.852 4.484 1.00 82.44 298 ASP A CA 1
ATOM 2421 C C . ASP A 1 298 ? -7.733 -1.845 5.603 1.00 82.44 298 ASP A C 1
ATOM 2423 O O . ASP A 1 298 ? -6.834 -1.001 5.626 1.00 82.44 298 ASP A O 1
ATOM 2427 N N . ILE A 1 299 ? -7.864 -2.764 6.564 1.00 77.06 299 ILE A N 1
ATOM 2428 C CA . ILE A 1 299 ? -6.985 -2.850 7.738 1.00 77.06 299 ILE A CA 1
ATOM 2429 C C . ILE A 1 299 ? -5.889 -3.885 7.487 1.00 77.06 299 ILE A C 1
ATOM 2431 O O . ILE A 1 299 ? -6.157 -5.077 7.335 1.00 77.06 299 ILE A O 1
ATOM 2435 N N . ARG A 1 300 ? -4.627 -3.443 7.526 1.00 73.62 300 ARG A N 1
ATOM 2436 C CA . ARG A 1 300 ? -3.454 -4.310 7.348 1.00 73.62 300 ARG A CA 1
ATOM 2437 C C . ARG A 1 300 ? -2.525 -4.231 8.559 1.00 73.62 300 ARG A C 1
ATOM 2439 O O . ARG A 1 300 ? -2.229 -3.124 9.008 1.00 73.62 300 ARG A O 1
ATOM 2446 N N . PRO A 1 301 ? -2.025 -5.367 9.078 1.00 70.75 301 PRO A N 1
ATOM 2447 C CA . PRO A 1 301 ? -1.055 -5.343 10.162 1.00 70.75 301 PRO A CA 1
ATOM 2448 C C . PRO A 1 301 ? 0.271 -4.761 9.658 1.00 70.75 301 PRO A C 1
ATOM 2450 O O . PRO A 1 301 ? 0.827 -5.236 8.668 1.00 70.75 301 PRO A O 1
ATOM 2453 N N . SER A 1 302 ? 0.781 -3.739 10.344 1.00 61.31 302 SER A N 1
ATOM 2454 C CA . SER A 1 302 ? 2.105 -3.161 10.075 1.00 61.31 302 SER A CA 1
ATOM 2455 C C . SER A 1 302 ? 3.207 -3.830 10.901 1.00 61.31 302 SER A C 1
ATOM 2457 O O . SER A 1 302 ? 4.341 -3.950 10.439 1.00 61.31 302 SER A O 1
ATOM 2459 N N . SER A 1 303 ? 2.883 -4.302 12.106 1.00 72.31 303 SER A N 1
ATOM 2460 C CA . SER A 1 303 ? 3.794 -5.015 12.999 1.00 72.31 303 SER A CA 1
ATOM 2461 C C . SER A 1 303 ? 3.029 -5.967 13.924 1.00 72.31 303 SER A C 1
ATOM 2463 O O . SER A 1 303 ? 1.830 -5.809 14.156 1.00 72.31 303 SER A O 1
ATOM 2465 N N . PHE A 1 304 ? 3.732 -6.974 14.448 1.00 67.94 304 PHE A N 1
ATOM 2466 C CA . PHE A 1 304 ? 3.205 -7.902 15.445 1.00 67.94 304 PHE A CA 1
ATOM 2467 C C . PHE A 1 304 ? 4.089 -7.866 16.687 1.00 67.94 304 PHE A C 1
ATOM 2469 O O . PHE A 1 304 ? 5.305 -8.041 16.591 1.00 67.94 304 PHE A O 1
ATOM 2476 N N . LEU A 1 305 ? 3.475 -7.683 17.854 1.00 72.50 305 LEU A N 1
ATOM 2477 C CA . LEU A 1 305 ? 4.138 -7.953 19.121 1.00 72.50 305 LEU A CA 1
ATOM 2478 C C . LEU A 1 305 ? 4.053 -9.456 19.394 1.00 72.50 305 LEU A C 1
ATOM 2480 O O . LEU A 1 305 ? 2.962 -9.997 19.553 1.00 72.50 305 LEU A O 1
ATOM 2484 N N . ILE A 1 306 ? 5.205 -10.120 19.451 1.00 72.38 306 ILE A N 1
ATOM 2485 C CA . ILE A 1 306 ? 5.306 -11.530 19.831 1.00 72.38 306 ILE A CA 1
ATOM 2486 C C . ILE A 1 306 ? 5.994 -11.584 21.187 1.00 72.38 306 ILE A C 1
ATOM 2488 O O . ILE A 1 306 ? 7.126 -11.126 21.336 1.00 72.38 306 ILE A O 1
ATOM 2492 N N . SER A 1 307 ? 5.311 -12.149 22.173 1.00 75.00 307 SER A N 1
ATOM 2493 C CA . SER A 1 307 ? 5.846 -12.348 23.514 1.00 75.00 307 SER A CA 1
ATOM 2494 C C . SER A 1 307 ? 5.622 -13.786 23.963 1.00 75.00 307 SER A C 1
ATOM 2496 O O . SER A 1 307 ? 4.772 -14.507 23.443 1.00 75.00 307 SER A O 1
ATOM 2498 N N . THR A 1 308 ? 6.426 -14.220 24.926 1.00 77.00 308 THR A N 1
ATOM 2499 C CA . THR A 1 308 ? 6.232 -15.492 25.611 1.00 77.00 308 THR A CA 1
ATOM 2500 C C . THR A 1 308 ? 6.421 -15.291 27.103 1.00 77.00 308 THR A C 1
ATOM 2502 O O . THR A 1 308 ? 7.178 -14.421 27.532 1.00 77.00 308 THR A O 1
ATOM 2505 N N . SER A 1 309 ? 5.726 -16.104 27.888 1.00 81.31 309 SER A N 1
ATOM 2506 C CA . SER A 1 309 ? 5.928 -16.209 29.331 1.00 81.31 309 SER A CA 1
ATOM 2507 C C . SER A 1 309 ? 7.119 -17.104 29.694 1.00 81.31 309 SER A C 1
ATOM 2509 O O . SER A 1 309 ? 7.504 -17.159 30.860 1.00 81.31 309 SER A O 1
ATOM 2511 N N . CYS A 1 310 ? 7.708 -17.806 28.720 1.00 81.31 310 CYS A N 1
ATOM 2512 C CA . CYS A 1 310 ? 8.886 -18.639 28.932 1.00 81.31 310 CYS A CA 1
ATOM 2513 C C . CYS A 1 310 ? 10.127 -17.791 29.235 1.00 81.31 310 CYS A C 1
ATOM 2515 O O . CYS A 1 310 ? 10.360 -16.756 28.606 1.00 81.31 310 CYS A O 1
ATOM 2517 N N . SER A 1 311 ? 10.985 -18.280 30.133 1.00 83.50 311 SER A N 1
ATOM 2518 C CA . SER A 1 311 ? 12.324 -17.710 30.292 1.00 83.50 311 SER A CA 1
ATOM 2519 C C . SER A 1 311 ? 13.162 -17.930 29.026 1.00 83.50 311 SER A C 1
ATOM 2521 O O . SER A 1 311 ? 12.892 -18.832 28.226 1.00 83.50 311 SER A O 1
ATOM 2523 N N . SER A 1 312 ? 14.221 -17.135 28.852 1.00 80.44 312 SER A N 1
ATOM 2524 C CA . SER A 1 312 ? 15.153 -17.295 27.728 1.00 80.44 312 SER A CA 1
ATOM 2525 C C . SER A 1 312 ? 15.742 -18.705 27.649 1.00 80.44 312 SER A C 1
ATOM 2527 O O . SER A 1 312 ? 15.952 -19.218 26.552 1.00 80.44 312 SER A O 1
ATOM 2529 N N . ASP A 1 313 ? 15.986 -19.342 28.795 1.00 84.19 313 ASP A N 1
ATOM 2530 C CA . ASP A 1 313 ? 16.568 -20.683 28.849 1.00 84.19 313 ASP A CA 1
ATOM 2531 C C . ASP A 1 313 ? 15.539 -21.755 28.483 1.00 84.19 313 ASP A C 1
ATOM 2533 O O . ASP A 1 313 ? 15.843 -22.631 27.678 1.00 84.19 313 ASP A O 1
ATOM 2537 N N . GLN A 1 314 ? 14.294 -21.626 28.954 1.00 79.06 314 GLN A N 1
ATOM 2538 C CA . GLN A 1 314 ? 13.190 -22.503 28.543 1.00 79.06 314 GLN A CA 1
ATOM 2539 C C . GLN A 1 314 ? 12.924 -22.406 27.038 1.00 79.06 314 GLN A C 1
ATOM 2541 O O . GLN A 1 314 ? 12.798 -23.425 26.363 1.00 79.06 314 GLN A O 1
ATOM 2546 N N . LEU A 1 315 ? 12.900 -21.185 26.492 1.00 79.06 315 LEU A N 1
ATOM 2547 C CA . LEU A 1 315 ? 12.793 -20.950 25.052 1.00 79.06 315 LEU A CA 1
ATOM 2548 C C . LEU A 1 315 ? 13.913 -21.651 24.283 1.00 79.06 315 LEU A C 1
ATOM 2550 O O . LEU A 1 315 ? 13.642 -22.319 23.294 1.00 79.06 315 LEU A O 1
ATOM 2554 N N . ARG A 1 316 ? 15.167 -21.523 24.733 1.00 79.75 316 ARG A N 1
ATOM 2555 C CA . ARG A 1 316 ? 16.320 -22.172 24.089 1.00 79.75 316 ARG A CA 1
ATOM 2556 C C . ARG A 1 316 ? 16.225 -23.690 24.122 1.00 79.75 316 ARG A C 1
ATOM 2558 O O . ARG A 1 316 ? 16.667 -24.328 23.173 1.00 79.75 316 ARG A O 1
ATOM 2565 N N . GLU A 1 317 ? 15.666 -24.267 25.183 1.00 78.19 317 GLU A N 1
ATOM 2566 C CA . GLU A 1 317 ? 15.441 -25.710 25.265 1.00 78.19 317 GLU A CA 1
ATOM 2567 C C . GLU A 1 317 ? 14.326 -26.192 24.340 1.00 78.19 317 GLU A C 1
ATOM 2569 O O . GLU A 1 317 ? 14.506 -27.205 23.668 1.00 78.19 317 GLU A O 1
ATOM 2574 N N . ILE A 1 318 ? 13.215 -25.456 24.266 1.00 73.38 318 ILE A N 1
ATOM 2575 C CA . ILE A 1 318 ? 12.078 -25.761 23.385 1.00 73.38 318 ILE A CA 1
ATOM 2576 C C . ILE A 1 318 ? 12.465 -25.581 21.911 1.00 73.38 318 ILE A C 1
ATOM 2578 O O . ILE A 1 318 ? 12.088 -26.386 21.066 1.00 73.38 318 ILE A O 1
ATOM 2582 N N . ILE A 1 319 ? 13.248 -24.541 21.606 1.00 72.94 319 ILE A N 1
ATOM 2583 C CA . ILE A 1 319 ? 13.725 -24.205 20.256 1.00 72.94 319 ILE A CA 1
ATOM 2584 C C . ILE A 1 319 ? 14.987 -25.008 19.895 1.00 72.94 319 ILE A C 1
ATOM 2586 O O . ILE A 1 319 ? 15.537 -24.801 18.811 1.00 72.94 319 ILE A O 1
ATOM 2590 N N . LYS A 1 320 ? 15.462 -25.945 20.746 1.00 57.50 320 LYS A N 1
ATOM 2591 C CA . LYS A 1 320 ? 16.570 -26.842 20.369 1.00 57.50 320 LYS A CA 1
ATOM 2592 C C . LYS A 1 320 ? 16.255 -27.382 18.977 1.00 57.50 320 LYS A C 1
ATOM 2594 O O . LYS A 1 320 ? 15.167 -27.931 18.793 1.00 57.50 320 LYS A O 1
ATOM 2599 N N . PRO A 1 321 ? 17.145 -27.157 17.993 1.00 48.78 321 PRO A N 1
ATOM 2600 C CA . PRO A 1 321 ? 16.843 -27.469 16.615 1.00 48.78 321 PRO A CA 1
ATOM 2601 C C . PRO A 1 321 ? 16.482 -28.941 16.596 1.00 48.78 321 PRO A C 1
ATOM 2603 O O . PRO A 1 321 ? 17.307 -29.786 16.952 1.00 48.78 321 PRO A O 1
ATOM 2606 N N . ILE A 1 322 ? 15.232 -29.241 16.243 1.00 46.78 322 ILE A N 1
ATOM 2607 C CA . ILE A 1 322 ? 14.866 -30.586 15.835 1.00 46.78 322 ILE A CA 1
ATOM 2608 C C . ILE A 1 322 ? 15.929 -30.923 14.795 1.00 46.78 322 ILE A C 1
ATOM 2610 O O . ILE A 1 322 ? 16.019 -30.231 13.778 1.00 46.78 322 ILE A O 1
ATOM 2614 N N . GLN A 1 323 ? 16.809 -31.890 15.088 1.00 44.53 323 GLN A N 1
ATOM 2615 C CA . GLN A 1 323 ? 17.656 -32.472 14.056 1.00 44.53 323 GLN A CA 1
ATOM 2616 C C . GLN A 1 323 ? 16.676 -32.835 12.962 1.00 44.53 323 GLN A C 1
ATOM 2618 O O . GLN A 1 323 ? 15.823 -33.691 13.189 1.00 44.53 323 GLN A O 1
ATOM 2623 N N . HIS A 1 324 ? 16.715 -32.099 11.852 1.00 41.56 324 HIS A N 1
ATOM 2624 C CA . HIS A 1 324 ? 15.842 -32.342 10.728 1.00 41.56 324 HIS A CA 1
ATOM 2625 C C . HIS A 1 324 ? 16.063 -33.804 10.326 1.00 41.56 324 HIS A C 1
ATOM 2627 O O . HIS A 1 324 ? 16.978 -34.116 9.566 1.00 41.56 324 HIS A O 1
ATOM 2633 N N . GLN A 1 325 ? 15.214 -34.712 10.821 1.00 38.06 325 GLN A N 1
ATOM 2634 C CA . GLN A 1 325 ? 14.789 -35.830 10.011 1.00 38.06 325 GLN A CA 1
ATOM 2635 C C . GLN A 1 325 ? 14.309 -35.159 8.747 1.00 38.06 325 GLN A C 1
ATOM 2637 O O . GLN A 1 325 ? 13.434 -34.292 8.783 1.00 38.06 325 GLN A O 1
ATOM 2642 N N . SER A 1 326 ? 15.040 -35.440 7.684 1.00 35.75 326 SER A N 1
ATOM 2643 C CA . SER A 1 326 ? 14.888 -34.847 6.378 1.00 35.75 326 SER A CA 1
ATOM 2644 C C . SER A 1 326 ? 13.447 -35.100 5.968 1.00 35.75 326 SER A C 1
ATOM 2646 O O . SER A 1 326 ? 13.120 -36.169 5.468 1.00 35.75 326 SER A O 1
ATOM 2648 N N . ILE A 1 327 ? 12.559 -34.148 6.242 1.00 32.88 327 ILE A N 1
ATOM 2649 C CA . ILE A 1 327 ? 11.294 -34.067 5.540 1.00 32.88 327 ILE A CA 1
ATOM 2650 C C . ILE A 1 327 ? 11.754 -33.691 4.137 1.00 32.88 327 ILE A C 1
ATOM 2652 O O . ILE A 1 327 ? 12.312 -32.600 3.976 1.00 32.88 327 ILE A O 1
ATOM 2656 N N . PRO A 1 328 ? 11.661 -34.591 3.145 1.00 30.92 328 PRO A N 1
ATOM 2657 C CA . PRO A 1 328 ? 12.072 -34.240 1.806 1.00 30.92 328 PRO A CA 1
ATOM 2658 C C . PRO A 1 328 ? 11.143 -33.117 1.359 1.00 30.92 328 PRO A C 1
ATOM 2660 O O . PRO A 1 328 ? 9.957 -33.328 1.112 1.00 30.92 328 PRO A O 1
ATOM 2663 N N . TYR A 1 329 ? 11.679 -31.902 1.282 1.00 33.94 329 TYR A N 1
ATOM 2664 C CA . TYR A 1 329 ? 11.093 -30.863 0.459 1.00 33.94 329 TYR A CA 1
ATOM 2665 C C . TYR A 1 329 ? 11.264 -31.328 -0.985 1.00 33.94 329 TYR A C 1
ATOM 2667 O O . TYR A 1 329 ? 12.260 -31.038 -1.643 1.00 33.94 329 TYR A O 1
ATOM 2675 N N . THR A 1 330 ? 10.308 -32.109 -1.480 1.00 29.97 330 THR A N 1
ATOM 2676 C CA . THR A 1 330 ? 10.125 -32.273 -2.917 1.00 29.97 330 THR A CA 1
ATOM 2677 C C . THR A 1 330 ? 9.591 -30.951 -3.448 1.00 29.97 330 THR A C 1
ATOM 2679 O O . THR A 1 330 ? 8.391 -30.686 -3.404 1.00 29.97 330 THR A O 1
ATOM 2682 N N . LEU A 1 331 ? 10.509 -30.103 -3.910 1.00 29.69 331 LEU A N 1
ATOM 2683 C CA . LEU A 1 331 ? 10.214 -29.105 -4.928 1.00 29.69 331 LEU A CA 1
ATOM 2684 C C . LEU A 1 331 ? 9.744 -29.875 -6.164 1.00 29.69 331 LEU A C 1
ATOM 2686 O O . LEU A 1 331 ? 10.541 -30.501 -6.856 1.00 29.69 331 LEU A O 1
ATOM 2690 N N . ASP A 1 332 ? 8.434 -29.897 -6.388 1.00 27.78 332 ASP A N 1
ATOM 2691 C CA . ASP A 1 332 ? 7.861 -30.405 -7.627 1.00 27.78 332 ASP A CA 1
ATOM 2692 C C . ASP A 1 332 ? 8.090 -29.334 -8.704 1.00 27.78 332 ASP A C 1
ATOM 2694 O O . ASP A 1 332 ? 7.378 -28.332 -8.778 1.00 27.78 332 ASP A O 1
ATOM 2698 N N . CYS A 1 333 ? 9.152 -29.503 -9.495 1.00 28.19 333 CYS A N 1
ATOM 2699 C CA . CYS A 1 333 ? 9.652 -28.547 -10.492 1.00 28.19 333 CYS A CA 1
ATOM 2700 C C . CYS A 1 333 ? 8.718 -28.349 -11.706 1.00 28.19 333 CYS A C 1
ATOM 2702 O O . CYS A 1 333 ? 9.164 -27.872 -12.746 1.00 28.19 333 CYS A O 1
ATOM 2704 N N . ASN A 1 334 ? 7.446 -28.741 -11.606 1.00 31.69 334 ASN A N 1
ATOM 2705 C CA . ASN A 1 334 ? 6.478 -28.733 -12.702 1.00 31.69 334 ASN A CA 1
ATOM 2706 C C . ASN A 1 334 ? 5.219 -27.890 -12.424 1.00 31.69 334 ASN A C 1
ATOM 2708 O O . ASN A 1 334 ? 4.260 -27.974 -13.194 1.00 31.69 334 ASN A O 1
ATOM 2712 N N . GLU A 1 335 ? 5.182 -27.058 -11.375 1.00 26.36 335 GLU A N 1
ATOM 2713 C CA . GLU A 1 335 ? 4.085 -26.093 -11.209 1.00 26.36 335 GLU A CA 1
ATOM 2714 C C . GLU A 1 335 ? 4.413 -24.727 -11.854 1.00 26.36 335 GLU A C 1
ATOM 2716 O O . GLU A 1 335 ? 5.420 -24.104 -11.513 1.00 26.36 335 GLU A O 1
ATOM 2721 N N . PRO A 1 336 ? 3.582 -24.240 -12.798 1.00 29.45 336 PRO A N 1
ATOM 2722 C CA . PRO A 1 336 ? 3.791 -22.962 -13.462 1.00 29.45 336 PRO A CA 1
ATOM 2723 C C . PRO A 1 336 ? 3.580 -21.770 -12.527 1.00 29.45 336 PRO A C 1
ATOM 2725 O O . PRO A 1 336 ? 2.854 -21.818 -11.535 1.00 29.45 336 PRO A O 1
ATOM 2728 N N . TYR A 1 337 ? 4.225 -20.682 -12.933 1.00 30.28 337 TYR A N 1
ATOM 2729 C CA . TYR A 1 337 ? 4.453 -19.448 -12.202 1.00 30.28 337 TYR A CA 1
ATOM 2730 C C . TYR A 1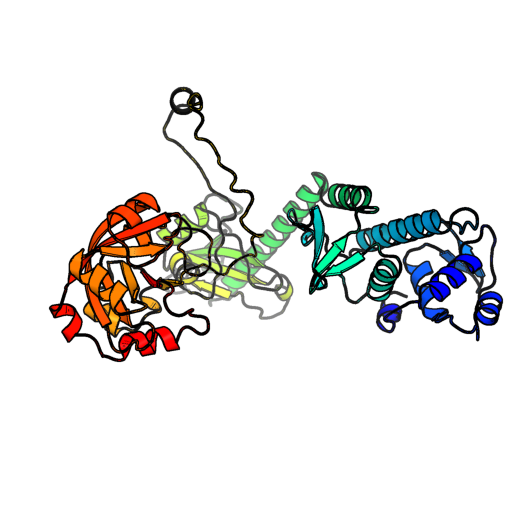 337 ? 3.236 -18.873 -11.485 1.00 30.28 337 TYR A C 1
ATOM 2732 O O . TYR A 1 337 ? 2.228 -18.601 -12.133 1.00 30.28 337 TYR A O 1
ATOM 2740 N N . MET A 1 338 ? 3.360 -18.599 -10.191 1.00 27.75 338 MET A N 1
ATOM 2741 C CA . MET A 1 338 ? 2.381 -17.920 -9.353 1.00 27.75 338 MET A CA 1
ATOM 2742 C C . MET A 1 338 ? 2.062 -16.511 -9.885 1.00 27.75 338 MET A C 1
ATOM 2744 O O . MET A 1 338 ? 2.835 -15.573 -9.704 1.00 27.75 338 MET A O 1
ATOM 2748 N N . MET A 1 339 ? 0.890 -16.350 -10.500 1.00 28.08 339 MET A N 1
ATOM 2749 C CA . MET A 1 339 ? 0.179 -15.068 -10.538 1.00 28.08 339 MET A CA 1
ATOM 2750 C C . MET A 1 339 ? -0.426 -14.829 -9.149 1.00 28.08 339 MET A C 1
ATOM 2752 O O . MET A 1 339 ? -0.874 -15.778 -8.503 1.00 28.08 339 MET A O 1
ATOM 2756 N N . VAL A 1 340 ? -0.448 -13.577 -8.683 1.00 31.73 340 VAL A N 1
ATOM 2757 C CA . VAL A 1 340 ? -1.219 -13.177 -7.496 1.00 31.73 340 VAL A CA 1
ATOM 2758 C C . VAL A 1 340 ? -2.682 -13.515 -7.784 1.00 31.73 340 VAL A C 1
ATOM 2760 O O . VAL A 1 340 ? -3.329 -12.838 -8.577 1.00 31.73 340 VAL A O 1
ATOM 2763 N N . ALA A 1 341 ? -3.163 -14.626 -7.233 1.00 30.08 341 ALA A N 1
ATOM 2764 C CA . ALA A 1 341 ? -4.555 -15.018 -7.338 1.00 30.08 341 ALA A CA 1
ATOM 2765 C C . ALA A 1 341 ? -5.367 -14.196 -6.335 1.00 30.08 341 ALA A C 1
ATOM 2767 O O . ALA A 1 341 ? -4.945 -14.045 -5.185 1.00 30.08 341 ALA A O 1
ATOM 2768 N N . ASP A 1 342 ? -6.534 -13.714 -6.767 1.00 36.53 342 ASP A N 1
ATOM 2769 C CA . ASP A 1 342 ? -7.640 -13.346 -5.880 1.00 36.53 342 ASP A CA 1
ATOM 2770 C C . ASP A 1 342 ? -7.778 -14.378 -4.750 1.00 36.53 342 ASP A C 1
ATOM 2772 O O . ASP A 1 342 ? -7.465 -15.559 -4.959 1.00 36.53 342 ASP A O 1
ATOM 2776 N N . SER A 1 343 ? -8.254 -13.950 -3.570 1.00 43.50 343 SER A N 1
ATOM 2777 C CA . SER A 1 343 ? -8.542 -14.867 -2.456 1.00 43.50 343 SER A CA 1
ATOM 2778 C C . SER A 1 343 ? -9.267 -16.100 -3.011 1.00 43.50 343 SER A C 1
ATOM 2780 O O . SER A 1 343 ? -10.325 -15.955 -3.624 1.00 43.50 343 SER A O 1
ATOM 2782 N N . PRO A 1 344 ? -8.700 -17.314 -2.894 1.00 56.47 344 PRO A N 1
ATOM 2783 C CA . PRO A 1 344 ? -9.102 -18.433 -3.749 1.00 56.47 344 PRO A CA 1
ATOM 2784 C C . PRO A 1 344 ? -10.426 -19.097 -3.304 1.00 56.47 344 PRO A C 1
ATOM 2786 O O . PRO A 1 344 ? -10.829 -20.129 -3.845 1.00 56.47 344 PRO A O 1
ATOM 2789 N N . PHE A 1 345 ? -11.096 -18.448 -2.348 1.00 62.62 345 PHE A N 1
ATOM 2790 C CA . PHE A 1 345 ? -12.421 -18.666 -1.788 1.00 62.62 345 PHE A CA 1
ATOM 2791 C C . PHE A 1 345 ? -12.907 -17.360 -1.141 1.00 62.62 345 PHE A C 1
ATOM 2793 O O . PHE A 1 345 ? -12.094 -16.480 -0.824 1.00 62.62 345 PHE A O 1
ATOM 2800 N N . GLU A 1 346 ? -14.213 -17.248 -0.928 1.00 70.69 346 GLU A N 1
ATOM 2801 C CA . GLU A 1 346 ? -14.836 -16.031 -0.409 1.00 70.69 346 GLU A CA 1
ATOM 2802 C C . GLU A 1 346 ? -15.303 -16.236 1.042 1.00 70.69 346 GLU A C 1
ATOM 2804 O O . GLU A 1 346 ? -15.785 -17.311 1.406 1.00 70.69 346 GLU A O 1
ATOM 2809 N N . THR A 1 347 ? -15.125 -15.210 1.874 1.00 69.31 347 THR A N 1
ATOM 2810 C CA . THR A 1 347 ? -15.511 -15.181 3.294 1.00 69.31 347 THR A CA 1
ATOM 2811 C C . THR A 1 347 ? -16.362 -13.941 3.541 1.00 69.31 347 THR A C 1
ATOM 2813 O O . THR A 1 347 ? -15.914 -12.842 3.216 1.00 69.31 347 THR A O 1
ATOM 2816 N N . PHE A 1 348 ? -17.549 -14.112 4.115 1.00 69.94 348 PHE A N 1
ATOM 2817 C CA . PHE A 1 348 ? -18.501 -13.043 4.426 1.00 69.94 348 PHE A CA 1
ATOM 2818 C C . PHE A 1 348 ? -18.788 -13.010 5.917 1.00 69.94 348 PHE A C 1
ATOM 2820 O O . PHE A 1 348 ? -18.774 -14.053 6.568 1.00 69.94 348 PHE A O 1
ATOM 2827 N N . LYS A 1 349 ? -19.086 -11.825 6.446 1.00 72.94 349 LYS A N 1
ATOM 2828 C CA . LYS A 1 349 ? -19.656 -11.691 7.786 1.00 72.94 349 LYS A CA 1
ATOM 2829 C C . LYS A 1 349 ? -21.166 -11.830 7.722 1.00 72.94 349 LYS A C 1
ATOM 2831 O O . LYS A 1 349 ? -21.763 -11.462 6.714 1.00 72.94 349 LYS A O 1
ATOM 2836 N N . TRP A 1 350 ? -21.803 -12.319 8.786 1.00 63.91 350 TRP A N 1
ATOM 2837 C CA . TRP A 1 350 ? -23.270 -12.401 8.840 1.00 63.91 350 TRP A CA 1
ATOM 2838 C C . TRP A 1 350 ? -23.971 -11.088 8.505 1.00 63.91 350 TRP A C 1
ATOM 2840 O O . TRP A 1 350 ? -25.024 -11.106 7.876 1.00 63.91 350 TRP A O 1
ATOM 2850 N N . THR A 1 351 ? -23.364 -9.955 8.864 1.00 58.97 351 THR A N 1
ATOM 2851 C CA . THR A 1 351 ? -23.864 -8.607 8.555 1.00 58.97 351 THR A CA 1
ATOM 2852 C C . THR A 1 351 ? -24.001 -8.328 7.060 1.00 58.97 351 THR A C 1
ATOM 2854 O O . THR A 1 351 ? -24.802 -7.481 6.672 1.00 58.97 351 THR A O 1
ATOM 2857 N N . ASP A 1 352 ? -23.244 -9.044 6.229 1.00 59.69 352 ASP A N 1
ATOM 2858 C CA . ASP A 1 352 ? -23.196 -8.874 4.776 1.00 59.69 352 ASP A CA 1
ATOM 2859 C C . ASP A 1 352 ? -24.108 -9.876 4.043 1.00 59.69 352 ASP A C 1
ATOM 2861 O O . ASP A 1 352 ? -24.170 -9.895 2.811 1.00 59.69 352 ASP A O 1
ATOM 2865 N N . VAL A 1 353 ? -24.809 -10.738 4.787 1.00 60.38 353 VAL A N 1
ATOM 2866 C CA . VAL A 1 353 ? -25.564 -11.880 4.264 1.00 60.38 353 VAL A CA 1
ATOM 2867 C C . VAL A 1 353 ? -27.067 -11.679 4.471 1.00 60.38 353 VAL A C 1
ATOM 2869 O O . VAL A 1 353 ? -27.517 -10.946 5.346 1.00 60.38 353 VAL A O 1
ATOM 2872 N N . ASN A 1 354 ? -27.878 -12.323 3.626 1.00 62.09 354 ASN A N 1
ATOM 2873 C CA . ASN A 1 354 ? -29.337 -12.278 3.710 1.00 62.09 354 ASN A CA 1
ATOM 2874 C C . ASN A 1 354 ? -29.828 -12.640 5.132 1.00 62.09 354 ASN A C 1
ATOM 2876 O O . ASN A 1 354 ? -29.512 -13.719 5.638 1.00 62.09 354 ASN A O 1
ATOM 2880 N N . GLN A 1 355 ? -30.652 -11.763 5.724 1.00 64.69 355 GLN A N 1
ATOM 2881 C CA . GLN A 1 355 ? -31.274 -11.923 7.049 1.00 64.69 355 GLN A CA 1
ATOM 2882 C C . GLN A 1 355 ? -31.993 -13.271 7.224 1.00 64.69 355 GLN A C 1
ATOM 2884 O O . GLN A 1 355 ? -32.101 -13.786 8.334 1.00 64.69 355 GLN A O 1
ATOM 2889 N N . GLU A 1 356 ? -32.457 -13.869 6.129 1.00 65.06 356 GLU A N 1
ATOM 2890 C CA . GLU A 1 356 ? -33.077 -15.190 6.122 1.00 65.06 356 GLU A CA 1
ATOM 2891 C C . GLU A 1 356 ? -32.092 -16.313 6.501 1.00 65.06 356 GLU A C 1
ATOM 2893 O O . GLU A 1 356 ? -32.446 -17.192 7.283 1.00 65.06 356 GLU A O 1
ATOM 2898 N N . ILE A 1 357 ? -30.833 -16.260 6.035 1.00 69.31 357 ILE A N 1
ATOM 2899 C CA . ILE A 1 357 ? -29.795 -17.236 6.424 1.00 69.31 357 ILE A CA 1
ATOM 2900 C C . ILE A 1 357 ? -29.482 -17.079 7.920 1.00 69.31 357 ILE A C 1
ATOM 2902 O O . ILE A 1 357 ? -29.396 -18.079 8.632 1.00 69.31 357 ILE A O 1
ATOM 2906 N N . MET A 1 358 ? -29.386 -15.836 8.412 1.00 65.19 358 MET A N 1
ATOM 2907 C CA . MET A 1 358 ? -29.169 -15.541 9.839 1.00 65.19 358 MET A CA 1
ATOM 2908 C C . MET A 1 358 ? -30.279 -16.111 10.723 1.00 65.19 358 MET A C 1
ATOM 2910 O O . MET A 1 358 ? -30.005 -16.716 11.756 1.00 65.19 358 MET A O 1
ATOM 2914 N N . HIS A 1 359 ? -31.538 -15.957 10.312 1.00 69.50 359 HIS A N 1
ATOM 2915 C CA . HIS A 1 359 ? -32.680 -16.444 11.081 1.00 69.50 359 HIS A CA 1
ATOM 2916 C C . HIS A 1 359 ? -32.739 -17.981 11.151 1.00 69.50 359 HIS A C 1
ATOM 2918 O O . HIS A 1 359 ? -33.206 -18.534 12.145 1.00 69.50 359 HIS A O 1
ATOM 2924 N N . VAL A 1 360 ? -32.285 -18.682 10.106 1.00 70.19 360 VAL A N 1
ATOM 2925 C CA . VAL A 1 360 ? -32.344 -20.153 10.038 1.00 70.19 360 VAL A CA 1
ATOM 2926 C C . VAL A 1 360 ? -31.245 -20.821 10.867 1.00 70.19 360 VAL A C 1
ATOM 2928 O O . VAL A 1 360 ? -31.508 -21.829 11.519 1.00 70.19 360 VAL A O 1
ATOM 2931 N N . PHE A 1 361 ? -30.027 -20.285 10.844 1.00 70.50 361 PHE A N 1
ATOM 2932 C CA . PHE A 1 361 ? -28.854 -20.934 11.441 1.00 70.50 361 PHE A CA 1
ATOM 2933 C C . PHE A 1 361 ? -28.380 -20.290 12.758 1.00 70.50 361 PHE A C 1
ATOM 2935 O O . PHE A 1 361 ? -27.595 -20.910 13.474 1.00 70.50 361 PHE A O 1
ATOM 2942 N N . GLY A 1 362 ? -28.873 -19.096 13.110 1.00 61.81 362 GLY A N 1
ATOM 2943 C CA . GLY A 1 362 ? -28.364 -18.304 14.238 1.00 61.81 362 GLY A CA 1
ATOM 2944 C C . GLY A 1 362 ? -27.057 -17.576 13.898 1.00 61.81 362 GLY A C 1
ATOM 2945 O O . GLY A 1 362 ? -26.453 -17.839 12.869 1.00 61.81 362 GLY A O 1
ATOM 2946 N N . ASP A 1 363 ? -26.612 -16.652 14.750 1.00 60.09 363 ASP A N 1
ATOM 2947 C CA . ASP A 1 363 ? -25.478 -15.739 14.506 1.00 60.09 363 ASP A CA 1
ATOM 2948 C C . ASP A 1 363 ? -24.118 -16.231 15.042 1.00 60.09 363 ASP A C 1
ATOM 2950 O O . ASP A 1 363 ? -23.121 -15.518 14.961 1.00 60.09 363 ASP A O 1
ATOM 2954 N N . ASN A 1 364 ? -24.044 -17.459 15.567 1.00 62.41 364 ASN A N 1
ATOM 2955 C CA . ASN A 1 364 ? -22.878 -17.918 16.336 1.00 62.41 364 ASN A CA 1
ATOM 2956 C C . ASN A 1 364 ? -21.950 -18.915 15.616 1.00 62.41 364 ASN A C 1
ATOM 2958 O O . ASN A 1 364 ? -20.811 -19.073 16.050 1.00 62.41 364 ASN A O 1
ATOM 2962 N N . GLY A 1 365 ? -22.393 -19.577 14.541 1.00 74.19 365 GLY A N 1
ATOM 2963 C CA . GLY A 1 365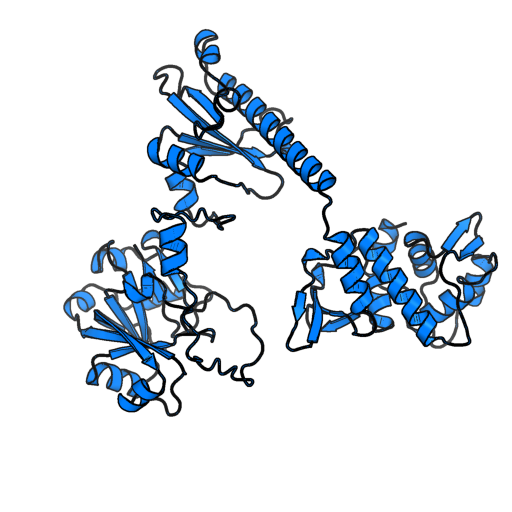 ? -21.630 -20.639 13.862 1.00 74.19 365 GLY A CA 1
ATOM 2964 C C . GLY A 1 365 ? -21.176 -20.260 12.450 1.00 74.19 365 GLY A C 1
ATOM 2965 O O . GLY A 1 365 ? -21.826 -19.460 11.782 1.00 74.19 365 GLY A O 1
ATOM 2966 N N . THR A 1 366 ? -20.079 -20.844 11.956 1.00 87.50 366 THR A N 1
ATOM 2967 C CA . THR A 1 366 ? -19.640 -20.621 10.564 1.00 87.50 366 THR A CA 1
ATOM 2968 C C . THR A 1 366 ? -20.410 -21.533 9.601 1.00 87.50 366 THR A C 1
ATOM 2970 O O . THR A 1 366 ? -20.467 -22.751 9.800 1.00 87.50 366 THR A O 1
ATOM 2973 N N . ILE A 1 367 ? -20.971 -20.975 8.524 1.00 88.69 367 ILE A N 1
ATOM 2974 C CA . ILE A 1 367 ? -21.630 -21.739 7.452 1.00 88.69 367 ILE A CA 1
ATOM 2975 C C . ILE A 1 367 ? -20.694 -21.875 6.256 1.00 88.69 367 ILE A C 1
ATOM 2977 O O . ILE A 1 367 ? -20.238 -20.886 5.688 1.00 88.69 367 ILE A O 1
ATOM 2981 N N . LEU A 1 368 ? -20.495 -23.107 5.800 1.00 92.19 368 LEU A N 1
ATOM 2982 C CA . LEU A 1 368 ? -19.902 -23.421 4.511 1.00 92.19 368 LEU A CA 1
ATOM 2983 C C . LEU A 1 368 ? -20.996 -23.556 3.445 1.00 92.19 368 LEU A C 1
ATOM 2985 O O . LEU A 1 368 ? -21.884 -24.398 3.530 1.00 92.19 368 LEU A O 1
ATOM 2989 N N . ILE A 1 369 ? -20.909 -22.772 2.382 1.00 91.00 369 ILE A N 1
ATOM 2990 C CA . ILE A 1 369 ? -21.713 -22.931 1.174 1.00 91.00 369 ILE A CA 1
ATOM 2991 C C . ILE A 1 369 ? -20.846 -23.636 0.132 1.00 91.00 369 ILE A C 1
ATOM 2993 O O . ILE A 1 369 ? -19.866 -23.098 -0.391 1.00 91.00 369 ILE A O 1
ATOM 2997 N N . GLY A 1 370 ? -21.193 -24.894 -0.127 1.00 92.00 370 GLY A N 1
ATOM 2998 C CA . GLY A 1 370 ? -20.444 -25.820 -0.965 1.00 92.00 370 GLY A CA 1
ATOM 2999 C C . GLY A 1 370 ? -21.245 -26.296 -2.171 1.00 92.00 370 GLY A C 1
ATOM 3000 O O . GLY A 1 370 ? -22.469 -26.347 -2.139 1.00 92.00 370 GLY A O 1
ATOM 3001 N N . GLY A 1 371 ? -20.560 -26.673 -3.250 1.00 92.25 371 GLY A N 1
ATOM 3002 C CA . GLY A 1 371 ? -21.201 -27.073 -4.502 1.00 92.25 371 GLY A CA 1
ATOM 3003 C C . GLY A 1 371 ? -20.746 -28.440 -5.005 1.00 92.25 371 GLY A C 1
ATOM 3004 O O . GLY A 1 371 ? -19.553 -28.751 -4.976 1.00 92.25 371 GLY A O 1
ATOM 3005 N N . TYR A 1 372 ? -21.669 -29.244 -5.540 1.00 92.19 372 TYR A N 1
ATOM 3006 C CA . TYR A 1 372 ? -21.330 -30.469 -6.276 1.00 92.19 372 TYR A CA 1
ATOM 3007 C C . TYR A 1 372 ? -21.462 -30.268 -7.788 1.00 92.19 372 TYR A C 1
ATOM 3009 O O . TYR A 1 372 ? -22.335 -29.556 -8.276 1.00 92.19 372 TYR A O 1
ATOM 3017 N N . LYS A 1 373 ? -20.575 -30.918 -8.548 1.00 87.19 373 LYS A N 1
ATOM 3018 C CA . LYS A 1 373 ? -20.412 -30.698 -9.995 1.00 87.19 373 LYS A CA 1
ATOM 3019 C C . LYS A 1 373 ? -21.208 -31.664 -10.858 1.00 87.19 373 LYS A C 1
ATOM 3021 O O . LYS A 1 373 ? -21.447 -31.397 -12.028 1.00 87.19 373 LYS A O 1
ATOM 3026 N N . ASN A 1 374 ? -21.509 -32.851 -10.344 1.00 87.38 374 ASN A N 1
ATOM 3027 C CA . ASN A 1 374 ? -22.195 -33.889 -11.104 1.00 87.38 374 ASN A CA 1
ATOM 3028 C C . ASN A 1 374 ? -22.801 -34.948 -10.177 1.00 87.38 374 ASN A C 1
ATOM 3030 O O . ASN A 1 374 ? -22.442 -35.059 -9.005 1.00 87.38 374 ASN A O 1
ATOM 3034 N N . LYS A 1 375 ? -23.678 -35.783 -10.745 1.00 89.00 375 LYS A N 1
ATOM 3035 C CA . LYS A 1 375 ? -24.374 -36.859 -10.024 1.00 89.00 375 LYS A CA 1
ATOM 3036 C C . LYS A 1 375 ? -23.436 -37.881 -9.375 1.00 89.00 375 LYS A C 1
ATOM 3038 O O . LYS A 1 375 ? -23.804 -38.444 -8.355 1.00 89.00 375 LYS A O 1
ATOM 3043 N N . ARG A 1 376 ? -22.240 -38.124 -9.933 1.00 91.50 376 ARG A N 1
ATOM 3044 C CA . ARG A 1 376 ? -21.267 -39.062 -9.337 1.00 91.50 376 ARG A CA 1
ATOM 3045 C C . ARG A 1 376 ? -20.665 -38.492 -8.058 1.00 91.50 376 ARG A C 1
ATOM 3047 O O . ARG A 1 376 ? -20.524 -39.225 -7.091 1.00 91.50 376 ARG A O 1
ATOM 3054 N N . GLN A 1 377 ? -20.347 -37.197 -8.051 1.00 93.00 377 GLN A N 1
ATOM 3055 C CA . GLN A 1 377 ? -19.885 -36.507 -6.850 1.00 93.00 377 GLN A CA 1
ATOM 3056 C C . GLN A 1 377 ? -20.972 -36.479 -5.779 1.00 93.00 377 GLN A C 1
ATOM 3058 O O . GLN A 1 377 ? -20.687 -36.829 -4.643 1.00 93.00 377 GLN A O 1
ATOM 3063 N N . LEU A 1 378 ? -22.211 -36.139 -6.146 1.00 93.69 378 LEU A N 1
ATOM 3064 C CA . LEU A 1 378 ? -23.324 -36.162 -5.199 1.00 93.69 378 LEU A CA 1
ATOM 3065 C C . LEU A 1 378 ? -23.553 -37.567 -4.623 1.00 93.69 378 LEU A C 1
ATOM 3067 O O . LEU A 1 378 ? -23.674 -37.706 -3.416 1.00 93.69 378 LEU A O 1
ATOM 3071 N N . ALA A 1 379 ? -23.572 -38.605 -5.466 1.00 93.19 379 ALA A N 1
ATOM 3072 C CA . ALA A 1 379 ? -23.740 -39.983 -5.007 1.00 93.19 379 ALA A CA 1
ATOM 3073 C C . ALA A 1 379 ? -22.639 -40.398 -4.023 1.00 93.19 379 ALA A C 1
ATOM 3075 O O . ALA A 1 379 ? -22.950 -40.969 -2.987 1.00 93.19 379 ALA A O 1
ATOM 3076 N N . TRP A 1 380 ? -21.382 -40.045 -4.311 1.00 95.81 380 TRP A N 1
ATOM 3077 C CA . TRP A 1 380 ? -20.267 -40.291 -3.398 1.00 95.81 380 TRP A CA 1
ATOM 3078 C C . TRP A 1 380 ? -20.450 -39.563 -2.061 1.00 95.81 380 TRP A C 1
ATOM 3080 O O . TRP A 1 380 ? -20.350 -40.206 -1.026 1.00 95.81 380 TRP A O 1
ATOM 3090 N N . ILE A 1 381 ? -20.804 -38.269 -2.075 1.00 95.94 381 ILE A N 1
ATOM 3091 C CA . ILE A 1 381 ? -21.063 -37.490 -0.850 1.00 95.94 381 ILE A CA 1
ATOM 3092 C C . ILE A 1 381 ? -22.153 -38.157 0.001 1.00 95.94 381 ILE A C 1
ATOM 3094 O O . ILE A 1 381 ? -21.994 -38.291 1.211 1.00 95.94 381 ILE A O 1
ATOM 3098 N N . LEU A 1 382 ? -23.251 -38.586 -0.632 1.00 93.00 382 LEU A N 1
ATOM 3099 C CA . LEU A 1 382 ? -24.379 -39.229 0.046 1.00 93.00 382 LEU A CA 1
ATOM 3100 C C . LEU A 1 382 ? -24.034 -40.625 0.585 1.00 93.00 382 LEU A C 1
ATOM 3102 O O . LEU A 1 382 ? -24.550 -41.010 1.629 1.00 93.00 382 LEU A O 1
ATOM 3106 N N . GLU A 1 383 ? -23.191 -41.383 -0.118 1.00 94.12 383 GLU A N 1
ATOM 3107 C CA . GLU A 1 383 ? -22.766 -42.730 0.283 1.00 94.12 383 GLU A CA 1
ATOM 3108 C C . GLU A 1 383 ? -21.754 -42.690 1.431 1.00 94.12 383 GLU A C 1
ATOM 3110 O O . GLU A 1 383 ? -21.843 -43.492 2.359 1.00 94.12 383 GLU A O 1
ATOM 3115 N N . THR A 1 384 ? -20.796 -41.761 1.386 1.00 94.50 384 THR A N 1
ATOM 3116 C CA . THR A 1 384 ? -19.725 -41.685 2.385 1.00 94.50 384 THR A CA 1
ATOM 3117 C C . THR A 1 384 ? -20.057 -40.775 3.561 1.00 94.50 384 THR A C 1
ATOM 3119 O O . THR A 1 384 ? -19.390 -40.869 4.585 1.00 94.50 384 THR A O 1
ATOM 3122 N N . GLY A 1 385 ? -21.024 -39.863 3.418 1.00 95.38 385 GLY A N 1
ATOM 3123 C CA . GLY A 1 385 ? -21.269 -38.801 4.398 1.00 95.38 385 GLY A CA 1
ATOM 3124 C C . GLY A 1 385 ? -20.111 -37.803 4.483 1.00 95.38 385 GLY A C 1
ATOM 3125 O O . GLY A 1 385 ? -19.853 -37.249 5.547 1.00 95.38 385 GLY A O 1
ATOM 3126 N N . ILE A 1 386 ? -19.375 -37.605 3.380 1.00 95.56 386 ILE A N 1
ATOM 3127 C CA . ILE A 1 386 ? -18.181 -36.748 3.342 1.00 95.56 386 ILE A CA 1
ATOM 3128 C C . ILE A 1 386 ? -18.344 -35.684 2.261 1.00 95.56 386 ILE A C 1
ATOM 3130 O O . ILE A 1 386 ? -18.539 -36.007 1.090 1.00 95.56 386 ILE A O 1
ATOM 3134 N N . TYR A 1 387 ? -18.185 -34.416 2.635 1.00 96.00 387 TYR A N 1
ATOM 3135 C CA . TYR A 1 387 ? -17.976 -33.318 1.691 1.00 96.00 387 TYR A CA 1
ATOM 3136 C C . TYR A 1 387 ? -16.508 -32.895 1.684 1.00 96.00 387 TYR A C 1
ATOM 3138 O O . TYR A 1 387 ? -15.801 -33.064 2.671 1.00 96.00 387 TYR A O 1
ATOM 3146 N N . ASN A 1 388 ? -16.014 -32.362 0.570 1.00 92.56 388 ASN A N 1
ATOM 3147 C CA . ASN A 1 388 ? -14.612 -31.989 0.453 1.00 92.56 388 ASN A CA 1
ATOM 3148 C C . ASN A 1 388 ? -14.415 -30.661 -0.274 1.00 92.56 388 ASN A C 1
ATOM 3150 O O . ASN A 1 388 ? -15.066 -30.368 -1.276 1.00 92.56 388 ASN A O 1
ATOM 3154 N N . ILE A 1 389 ? -13.419 -29.910 0.184 1.00 90.69 389 ILE A N 1
ATOM 3155 C CA . ILE A 1 389 ? -12.871 -28.746 -0.509 1.00 90.69 389 ILE A CA 1
ATOM 3156 C C . ILE A 1 389 ? -11.391 -28.990 -0.780 1.00 90.69 389 ILE A C 1
ATOM 3158 O O . ILE A 1 389 ? -10.702 -29.689 -0.037 1.00 90.69 389 ILE A O 1
ATOM 3162 N N . ARG A 1 390 ? -10.881 -28.456 -1.886 1.00 86.12 390 ARG A N 1
ATOM 3163 C CA . ARG A 1 390 ? -9.470 -28.625 -2.238 1.00 86.12 390 ARG A CA 1
ATOM 3164 C C . ARG A 1 390 ? -8.627 -27.640 -1.434 1.00 86.12 390 ARG A C 1
ATOM 3166 O O . ARG A 1 390 ? -8.979 -26.470 -1.391 1.00 86.12 390 ARG A O 1
ATOM 3173 N N . LEU A 1 391 ? -7.500 -28.072 -0.876 1.00 81.44 391 LEU A N 1
ATOM 3174 C CA . LEU A 1 391 ? -6.524 -27.172 -0.255 1.00 81.44 391 LEU A CA 1
ATOM 3175 C C . LEU A 1 391 ? -5.402 -26.837 -1.247 1.00 81.44 391 LEU A C 1
ATOM 3177 O O . LEU A 1 391 ? -5.074 -27.631 -2.134 1.00 81.44 391 LEU A O 1
ATOM 3181 N N . GLY A 1 392 ? -4.835 -25.637 -1.139 1.00 72.56 392 GLY A N 1
ATOM 3182 C CA . GLY A 1 392 ? -3.689 -25.191 -1.934 1.00 72.56 392 GLY A CA 1
ATOM 3183 C C . GLY A 1 392 ? -3.904 -23.855 -2.641 1.00 72.56 392 GLY A C 1
ATOM 3184 O O . GLY A 1 392 ? -4.797 -23.089 -2.303 1.00 72.56 392 GLY A O 1
ATOM 3185 N N . ARG A 1 393 ? -3.051 -23.568 -3.632 1.00 60.50 393 ARG A N 1
ATOM 3186 C CA . ARG A 1 393 ? -2.961 -22.247 -4.285 1.00 60.50 393 ARG A CA 1
ATOM 3187 C C . ARG A 1 393 ? -3.627 -22.169 -5.663 1.00 60.50 393 ARG A C 1
ATOM 3189 O O . ARG A 1 393 ? -3.500 -21.165 -6.355 1.00 60.50 393 ARG A O 1
ATOM 3196 N N . ARG A 1 394 ? -4.306 -23.236 -6.095 1.00 62.56 394 ARG A N 1
ATOM 3197 C CA . ARG A 1 394 ? -4.993 -23.273 -7.395 1.00 62.56 394 ARG A CA 1
ATOM 3198 C C . ARG A 1 394 ? -6.351 -22.572 -7.301 1.00 62.56 394 ARG A C 1
ATOM 3200 O O . ARG A 1 394 ? -6.953 -22.524 -6.236 1.00 62.56 394 ARG A O 1
ATOM 3207 N N . ALA A 1 395 ? -6.855 -22.066 -8.425 1.00 58.31 395 ALA A N 1
ATOM 3208 C CA . ALA A 1 395 ? -8.186 -21.463 -8.479 1.00 58.31 395 ALA A CA 1
ATOM 3209 C C . ALA A 1 395 ? -9.264 -22.446 -7.971 1.00 58.31 395 ALA A C 1
ATOM 3211 O O . ALA A 1 395 ? -9.339 -23.582 -8.452 1.00 58.31 395 ALA A O 1
ATOM 3212 N N . GLY A 1 396 ? -10.076 -22.007 -7.002 1.00 61.97 396 GLY A N 1
ATOM 3213 C CA . GLY A 1 396 ? -11.090 -22.827 -6.328 1.00 61.97 396 GLY A CA 1
ATOM 3214 C C . GLY A 1 396 ? -10.553 -23.736 -5.211 1.00 61.97 396 GLY A C 1
ATOM 3215 O O . GLY A 1 396 ? -11.273 -24.633 -4.771 1.00 61.97 396 GLY A O 1
ATOM 3216 N N . SER A 1 397 ? -9.297 -23.555 -4.785 1.00 70.44 397 SER A N 1
ATOM 3217 C CA . SER A 1 397 ? -8.731 -24.173 -3.580 1.00 70.44 397 SER A CA 1
ATOM 3218 C C . SER A 1 397 ? -8.741 -23.203 -2.397 1.00 70.44 397 SER A C 1
ATOM 3220 O O . SER A 1 397 ? -8.619 -22.002 -2.568 1.00 70.44 397 SER A O 1
ATOM 3222 N N . VAL A 1 398 ? -8.784 -23.718 -1.177 1.00 70.69 398 VAL A N 1
ATOM 3223 C CA . VAL A 1 398 ? -8.614 -22.922 0.039 1.00 70.69 398 VAL A CA 1
ATOM 3224 C C . VAL A 1 398 ? -7.135 -22.843 0.424 1.00 70.69 398 VAL A C 1
ATOM 3226 O O . VAL A 1 398 ? -6.432 -23.857 0.488 1.00 70.69 398 VAL A O 1
ATOM 3229 N N . LEU A 1 399 ? -6.648 -21.616 0.635 1.00 65.06 399 LEU A N 1
ATOM 3230 C CA . LEU A 1 399 ? -5.266 -21.336 1.017 1.00 65.06 399 LEU A CA 1
ATOM 3231 C C . LEU A 1 399 ? -5.075 -21.529 2.528 1.00 65.06 399 LEU A C 1
ATOM 3233 O O . LEU A 1 399 ? -5.478 -20.669 3.307 1.00 65.06 399 LEU A O 1
ATOM 3237 N N . GLY A 1 400 ? -4.397 -22.615 2.907 1.00 56.94 400 GLY A N 1
ATOM 3238 C CA . GLY A 1 400 ? -4.028 -22.906 4.297 1.00 56.94 400 GLY A CA 1
ATOM 3239 C C . GLY A 1 400 ? -5.207 -23.304 5.192 1.00 56.94 400 GLY A C 1
ATOM 3240 O O . GLY A 1 400 ? -6.362 -23.288 4.770 1.00 56.94 400 GLY A O 1
ATOM 3241 N N . GLN A 1 401 ? -4.896 -23.670 6.435 1.00 59.25 401 GLN A N 1
ATOM 3242 C CA . GLN A 1 401 ? -5.882 -23.879 7.496 1.00 59.25 401 GLN A CA 1
ATOM 3243 C C . GLN A 1 401 ? -6.330 -22.505 8.010 1.00 59.25 401 GLN A C 1
ATOM 3245 O O . GLN A 1 401 ? -5.594 -21.830 8.728 1.00 59.25 401 GLN A O 1
ATOM 3250 N N . LYS A 1 402 ? -7.498 -22.034 7.558 1.00 69.56 402 LYS A N 1
ATOM 3251 C CA . LYS A 1 402 ? -8.144 -20.852 8.141 1.00 69.56 402 LYS A CA 1
ATOM 3252 C C . LYS A 1 402 ? -9.129 -21.298 9.213 1.00 69.56 402 LYS A C 1
ATOM 3254 O O . LYS A 1 402 ? -9.819 -22.294 9.027 1.00 69.56 402 LYS A O 1
ATOM 3259 N N . LYS A 1 403 ? -9.260 -20.484 10.258 1.00 78.50 403 LYS A N 1
ATOM 3260 C CA . LYS A 1 403 ? -10.203 -20.677 11.366 1.00 78.50 403 LYS A CA 1
ATOM 3261 C C . LYS A 1 403 ? -11.627 -21.020 10.887 1.00 78.50 403 LYS A C 1
ATOM 3263 O O . LYS A 1 403 ? -12.197 -21.997 11.345 1.00 78.50 403 LYS A O 1
ATOM 3268 N N . CYS A 1 404 ? -12.141 -20.330 9.864 1.00 78.62 404 CYS A N 1
ATOM 3269 C CA . CYS A 1 404 ? -13.460 -20.611 9.274 1.00 78.62 404 CYS A CA 1
ATOM 3270 C C . CYS A 1 404 ? -13.627 -22.011 8.665 1.00 78.62 404 CYS A C 1
ATOM 3272 O O . CYS A 1 404 ? -14.739 -22.519 8.582 1.00 78.62 404 CYS A O 1
ATOM 3274 N N . VAL A 1 405 ? -12.539 -22.637 8.215 1.00 83.38 405 VAL A N 1
ATOM 3275 C CA . VAL A 1 405 ? -12.554 -24.004 7.680 1.00 83.38 405 VAL A CA 1
ATOM 3276 C C . VAL A 1 405 ? -12.685 -25.006 8.821 1.00 83.38 405 VAL A C 1
ATOM 3278 O O . VAL A 1 405 ? -13.390 -25.995 8.679 1.00 83.38 405 VAL A O 1
ATOM 3281 N N . GLU A 1 406 ? -12.009 -24.751 9.938 1.00 83.19 406 GLU A N 1
ATOM 3282 C CA . GLU A 1 406 ? -11.991 -25.634 11.109 1.00 83.19 406 GLU A CA 1
ATOM 3283 C C . GLU A 1 406 ? -13.262 -25.486 11.958 1.00 83.19 406 GLU A C 1
ATOM 3285 O O . GLU A 1 406 ? -13.739 -26.460 12.535 1.00 83.19 406 GLU A O 1
ATOM 3290 N N . GLU A 1 407 ? -13.839 -24.284 11.984 1.00 85.56 407 GLU A N 1
ATOM 3291 C CA . GLU A 1 407 ? -15.026 -23.926 12.771 1.00 85.56 407 GLU A CA 1
ATOM 3292 C C . GLU A 1 407 ? -16.335 -23.965 11.965 1.00 85.56 407 GLU A C 1
ATOM 3294 O O . GLU A 1 407 ? -17.369 -23.494 12.435 1.00 85.56 407 GLU A O 1
ATOM 3299 N N . ALA A 1 408 ? -16.318 -24.493 10.737 1.00 89.12 408 ALA A N 1
ATOM 3300 C CA . ALA A 1 408 ? -17.537 -24.667 9.954 1.00 89.12 408 ALA A CA 1
ATOM 3301 C C . ALA A 1 408 ? -18.463 -25.692 10.630 1.00 89.12 408 ALA A C 1
ATOM 3303 O O . ALA A 1 408 ? -18.117 -26.866 10.743 1.00 89.12 408 ALA A O 1
ATOM 3304 N N . GLU A 1 409 ? -19.656 -25.254 11.033 1.00 91.56 409 GLU A N 1
ATOM 3305 C CA . GLU A 1 409 ? -20.645 -26.082 11.739 1.00 91.56 409 GLU A CA 1
ATOM 3306 C C . GLU A 1 409 ? -21.760 -26.574 10.815 1.00 91.56 409 GLU A C 1
ATOM 3308 O O . GLU A 1 409 ? -22.357 -27.627 11.041 1.00 91.56 409 GLU A O 1
ATOM 3313 N N . ASN A 1 410 ? -22.048 -25.824 9.751 1.00 91.69 410 ASN A N 1
ATOM 3314 C CA . ASN A 1 410 ? -23.134 -26.118 8.824 1.00 91.69 410 ASN A CA 1
ATOM 3315 C C . ASN A 1 410 ? -22.638 -26.091 7.381 1.00 91.69 410 ASN A C 1
ATOM 3317 O O . ASN A 1 410 ? -21.807 -25.265 7.010 1.00 91.69 410 ASN A O 1
ATOM 3321 N N . LEU A 1 411 ? -23.188 -26.972 6.548 1.00 94.00 411 LEU A N 1
ATOM 3322 C CA . LEU A 1 411 ? -22.959 -27.012 5.110 1.00 94.00 411 LEU A CA 1
ATOM 3323 C C . LEU A 1 411 ? -24.284 -26.840 4.365 1.00 94.00 411 LEU A C 1
ATOM 3325 O O . LEU A 1 411 ? -25.197 -27.655 4.513 1.00 94.00 411 LEU A O 1
ATOM 3329 N N . ILE A 1 412 ? -24.352 -25.847 3.479 1.00 93.00 412 ILE A N 1
ATOM 3330 C CA . ILE A 1 412 ? -25.369 -25.792 2.426 1.00 93.00 412 ILE A CA 1
ATOM 3331 C C . ILE A 1 412 ? -24.739 -26.310 1.135 1.00 93.00 412 ILE A C 1
ATOM 3333 O O . ILE A 1 412 ? -23.887 -25.655 0.536 1.00 93.00 412 ILE A O 1
ATOM 3337 N N . LEU A 1 413 ? -25.151 -27.504 0.713 1.00 94.56 413 LEU A N 1
ATOM 3338 C CA . LEU A 1 413 ? -24.639 -28.189 -0.469 1.00 94.56 413 LEU A CA 1
ATOM 3339 C C . LEU A 1 413 ? -25.585 -27.987 -1.659 1.00 94.56 413 LEU A C 1
ATOM 3341 O O . LEU A 1 413 ? -26.685 -28.539 -1.659 1.00 94.56 413 LEU A O 1
ATOM 3345 N N . TYR A 1 414 ? -25.158 -27.256 -2.691 1.00 93.81 414 TYR A N 1
ATOM 3346 C CA . TYR A 1 414 ? -25.989 -26.920 -3.857 1.00 93.81 414 TYR A CA 1
ATOM 3347 C C . TYR A 1 414 ? -25.472 -27.495 -5.189 1.00 93.81 414 TYR A C 1
ATOM 3349 O O . TYR A 1 414 ? -24.294 -27.832 -5.336 1.00 93.81 414 TYR A O 1
ATOM 3357 N N . ASP A 1 415 ? -26.358 -27.616 -6.183 1.00 92.50 415 ASP A N 1
ATOM 3358 C CA . ASP A 1 415 ? -25.976 -27.920 -7.570 1.00 92.50 415 ASP A CA 1
ATOM 3359 C C . ASP A 1 415 ? -25.376 -26.670 -8.227 1.00 92.50 415 ASP A C 1
ATOM 3361 O O . ASP A 1 415 ? -26.074 -25.677 -8.445 1.00 92.50 415 ASP A O 1
ATOM 3365 N N . ILE A 1 416 ? -24.098 -26.716 -8.613 1.00 90.75 416 ILE A N 1
ATOM 3366 C CA . ILE A 1 416 ? -23.407 -25.547 -9.188 1.00 90.75 416 ILE A CA 1
ATOM 3367 C C . ILE A 1 416 ? -24.003 -25.051 -10.515 1.00 90.75 416 ILE A C 1
ATOM 3369 O O . ILE A 1 416 ? -23.718 -23.929 -10.944 1.00 90.75 416 ILE A O 1
ATOM 3373 N N . TYR A 1 417 ? -24.797 -25.880 -11.195 1.00 88.81 417 TYR A N 1
ATOM 3374 C CA . TYR A 1 417 ? -25.500 -25.514 -12.423 1.00 88.81 417 TYR A CA 1
ATOM 3375 C C . TYR A 1 417 ? -26.951 -25.107 -12.166 1.00 88.81 417 TYR A C 1
ATOM 3377 O O . TYR A 1 417 ? -27.542 -24.439 -13.015 1.00 88.81 417 TYR A O 1
ATOM 3385 N N . ASN A 1 418 ? -27.509 -25.457 -11.004 1.00 89.25 418 ASN A N 1
ATOM 3386 C CA . ASN A 1 418 ? -28.854 -25.079 -10.592 1.00 89.25 418 ASN A CA 1
ATOM 3387 C C . ASN A 1 418 ? -28.918 -24.779 -9.079 1.00 89.25 418 ASN A C 1
ATOM 3389 O O . ASN A 1 418 ? -29.383 -25.620 -8.307 1.00 89.25 418 ASN A O 1
ATOM 3393 N N . PRO A 1 419 ? -28.521 -23.566 -8.643 1.00 88.56 419 PRO A N 1
ATOM 3394 C CA . PRO A 1 419 ? -28.430 -23.210 -7.222 1.00 88.56 419 PRO A CA 1
ATOM 3395 C C . PRO A 1 419 ? -29.740 -23.282 -6.431 1.00 88.56 419 PRO A C 1
ATOM 3397 O O . PRO A 1 419 ? -29.714 -23.229 -5.207 1.00 88.56 419 PRO A O 1
ATOM 3400 N N . LYS A 1 420 ? -30.885 -23.434 -7.110 1.00 87.69 420 LYS A N 1
ATOM 3401 C CA . LYS A 1 420 ? -32.180 -23.671 -6.459 1.00 87.69 420 LYS A CA 1
ATOM 3402 C C . LYS A 1 420 ? -32.327 -25.084 -5.893 1.00 87.69 420 LYS A C 1
ATOM 3404 O O . LYS A 1 420 ? -33.274 -25.361 -5.162 1.00 87.69 420 LYS A O 1
ATOM 3409 N N . ILE A 1 421 ? -31.430 -25.992 -6.276 1.00 89.31 421 ILE A N 1
ATOM 3410 C CA . ILE A 1 421 ? -31.352 -27.353 -5.758 1.00 89.31 421 ILE A CA 1
ATOM 3411 C C . ILE A 1 421 ? -30.217 -27.382 -4.739 1.00 89.31 421 ILE A C 1
ATOM 3413 O O . ILE A 1 421 ? -29.045 -27.415 -5.115 1.00 89.31 421 ILE A O 1
ATOM 3417 N N . PHE A 1 422 ? -30.568 -27.397 -3.457 1.00 92.38 422 PHE A N 1
ATOM 3418 C CA . PHE A 1 422 ? -29.610 -27.516 -2.364 1.00 92.38 422 PHE A CA 1
ATOM 3419 C C . PHE A 1 422 ? -30.133 -28.421 -1.249 1.00 92.38 422 PHE A C 1
ATOM 3421 O O . PHE A 1 422 ? -31.315 -28.751 -1.201 1.00 92.38 422 PHE A O 1
ATOM 3428 N N . GLN A 1 423 ? -29.224 -28.848 -0.381 1.00 93.06 423 GLN A N 1
ATOM 3429 C CA . GLN A 1 423 ? -29.486 -29.654 0.807 1.00 93.06 423 GLN A CA 1
ATOM 3430 C C . GLN A 1 423 ? -28.640 -29.121 1.963 1.00 93.06 423 GLN A C 1
ATOM 3432 O O . GLN A 1 423 ? -27.538 -28.616 1.745 1.00 93.06 423 GLN A O 1
ATOM 3437 N N . VAL A 1 424 ? -29.146 -29.254 3.186 1.00 92.62 424 VAL A N 1
ATOM 3438 C CA . VAL A 1 424 ? -28.498 -28.728 4.394 1.00 92.62 424 VAL A CA 1
ATOM 3439 C C . VAL A 1 424 ? -27.939 -29.863 5.225 1.00 92.62 424 VAL A C 1
ATOM 3441 O O . VAL A 1 424 ? -28.571 -30.914 5.360 1.00 92.62 424 VAL A O 1
ATOM 3444 N N . TYR A 1 425 ? -26.765 -29.641 5.794 1.00 94.12 425 TYR A N 1
ATOM 3445 C CA . TYR A 1 425 ? -26.048 -30.611 6.596 1.00 94.12 425 TYR A CA 1
ATOM 3446 C C . TYR A 1 425 ? -25.410 -29.951 7.814 1.00 94.12 425 TYR A C 1
ATOM 3448 O O . TYR A 1 425 ? -24.938 -28.822 7.726 1.00 94.12 425 TYR A O 1
ATOM 3456 N N . ASN A 1 426 ? -25.333 -30.695 8.913 1.00 93.19 426 ASN A N 1
ATOM 3457 C CA . ASN A 1 426 ? -24.451 -30.369 10.029 1.00 93.19 426 ASN A CA 1
ATOM 3458 C C . ASN A 1 426 ? -23.068 -30.959 9.735 1.00 93.19 426 ASN A C 1
ATOM 3460 O O . ASN A 1 426 ? -22.983 -32.081 9.224 1.00 93.19 426 ASN A O 1
ATOM 3464 N N . ILE A 1 427 ? -22.009 -30.227 10.061 1.00 94.12 427 ILE A N 1
ATOM 3465 C CA . ILE A 1 427 ? -20.622 -30.691 10.014 1.00 94.12 427 ILE A CA 1
ATOM 3466 C C . ILE A 1 427 ? -20.264 -31.204 11.410 1.00 94.12 427 ILE A C 1
ATOM 3468 O O . ILE A 1 427 ? -20.304 -30.457 12.381 1.00 94.12 427 ILE A O 1
ATOM 3472 N N . ASN A 1 428 ? -19.918 -32.486 11.515 1.00 91.38 428 ASN A N 1
ATOM 3473 C CA . ASN A 1 428 ? -19.609 -33.130 12.799 1.00 91.38 428 ASN A CA 1
ATOM 3474 C C . ASN A 1 428 ? -18.101 -33.280 13.045 1.00 91.38 428 ASN A C 1
ATOM 3476 O O . ASN A 1 428 ? -17.682 -33.635 14.143 1.00 91.38 428 ASN A O 1
ATOM 3480 N N . GLY A 1 429 ? -17.288 -33.048 12.017 1.00 90.00 429 GLY A N 1
ATOM 3481 C CA . GLY A 1 429 ? -15.842 -33.186 12.079 1.00 90.00 429 GLY A CA 1
ATOM 3482 C C . GLY A 1 429 ? -15.192 -32.796 10.762 1.00 90.00 429 GLY A C 1
ATOM 3483 O O . GLY A 1 429 ? -15.839 -32.771 9.711 1.00 90.00 429 GLY A O 1
ATOM 3484 N N . HIS A 1 430 ? -13.900 -32.495 10.818 1.00 92.69 430 HIS A N 1
ATOM 3485 C CA . HIS A 1 430 ? -13.098 -32.185 9.646 1.00 92.69 430 HIS A CA 1
ATOM 3486 C C . HIS A 1 430 ? -11.731 -32.871 9.727 1.00 92.69 430 HIS A C 1
ATOM 3488 O O . HIS A 1 430 ? -11.206 -33.146 10.804 1.00 92.69 430 HIS A O 1
ATOM 3494 N N . CYS A 1 431 ? -11.162 -33.196 8.571 1.00 90.62 431 CYS A N 1
ATOM 3495 C CA . CYS A 1 431 ? -9.887 -33.895 8.477 1.00 90.62 431 CYS A CA 1
ATOM 3496 C C . CYS A 1 431 ? -9.194 -33.566 7.154 1.00 90.62 431 CYS A C 1
ATOM 3498 O O . CYS A 1 431 ? -9.814 -33.622 6.085 1.00 90.62 431 CYS A O 1
ATOM 3500 N N . GLU A 1 432 ? -7.895 -33.276 7.207 1.00 91.44 432 GLU A N 1
ATOM 3501 C CA . GLU A 1 432 ? -7.080 -33.176 6.001 1.00 91.44 432 GLU A CA 1
ATOM 3502 C C . GLU A 1 432 ? -6.812 -34.555 5.400 1.00 91.44 432 GLU A C 1
ATOM 3504 O O . GLU A 1 432 ? -6.449 -35.504 6.096 1.00 91.44 432 GLU A O 1
ATOM 3509 N N . LYS A 1 433 ? -6.966 -34.660 4.080 1.00 90.12 433 LYS A N 1
ATOM 3510 C CA . LYS A 1 433 ? -6.736 -35.891 3.324 1.00 90.12 433 LYS A CA 1
ATOM 3511 C C . LYS A 1 433 ? -5.860 -35.626 2.113 1.00 90.12 433 LYS A C 1
ATOM 3513 O O . LYS A 1 433 ? -6.124 -34.720 1.314 1.00 90.12 433 LYS A O 1
ATOM 3518 N N . LYS A 1 434 ? -4.812 -36.433 1.969 1.00 90.69 434 LYS A N 1
ATOM 3519 C CA . LYS A 1 434 ? -3.924 -36.411 0.805 1.00 90.69 434 LYS A CA 1
ATOM 3520 C C . LYS A 1 434 ? -4.569 -37.151 -0.361 1.00 90.69 434 LYS A C 1
ATOM 3522 O O . LYS A 1 434 ? -5.607 -37.804 -0.236 1.00 90.69 434 LYS A O 1
ATOM 3527 N N . LYS A 1 435 ? -3.945 -37.043 -1.531 1.00 87.88 435 LYS A N 1
ATOM 3528 C CA . LYS A 1 435 ? -4.383 -37.718 -2.757 1.00 87.88 435 LYS A CA 1
ATOM 3529 C C . LYS A 1 435 ? -4.638 -39.214 -2.543 1.00 87.88 435 LYS A C 1
ATOM 3531 O O . LYS A 1 435 ? -5.647 -39.726 -3.021 1.00 87.88 435 LYS A O 1
ATOM 3536 N N . GLU A 1 436 ? -3.742 -39.897 -1.838 1.00 88.69 436 GLU A N 1
ATOM 3537 C CA . GLU A 1 436 ? -3.802 -41.338 -1.578 1.00 88.69 436 GLU A CA 1
ATOM 3538 C C . GLU A 1 436 ? -5.038 -41.702 -0.746 1.00 88.69 436 GLU A C 1
ATOM 3540 O O . GLU A 1 436 ? -5.753 -42.645 -1.086 1.00 88.69 436 GLU A O 1
ATOM 3545 N N . ASP A 1 437 ? -5.354 -40.893 0.267 1.00 91.69 437 ASP A N 1
ATOM 3546 C CA . ASP A 1 437 ? -6.539 -41.065 1.110 1.00 91.69 437 ASP A CA 1
ATOM 3547 C C . ASP A 1 437 ? -7.827 -40.893 0.294 1.00 91.69 437 ASP A C 1
ATOM 3549 O O . ASP A 1 437 ? -8.769 -41.675 0.418 1.00 91.69 437 ASP A O 1
ATOM 3553 N N . MET A 1 438 ? -7.865 -39.902 -0.605 1.00 90.88 438 MET A N 1
ATOM 3554 C CA . MET A 1 438 ? -9.018 -39.680 -1.485 1.00 90.88 438 MET A CA 1
ATOM 3555 C C . MET A 1 438 ? -9.207 -40.825 -2.489 1.00 90.88 438 MET A C 1
ATOM 3557 O O . MET A 1 438 ? -10.342 -41.175 -2.820 1.00 90.88 438 MET A O 1
ATOM 3561 N N . ILE A 1 439 ? -8.114 -41.432 -2.967 1.00 88.94 439 ILE A N 1
ATOM 3562 C CA . ILE A 1 439 ? -8.167 -42.638 -3.807 1.00 88.94 439 ILE A CA 1
ATOM 3563 C C . ILE A 1 439 ? -8.728 -43.815 -3.000 1.00 88.94 439 ILE A C 1
ATOM 3565 O O . ILE A 1 439 ? -9.610 -44.517 -3.498 1.00 88.94 439 ILE A O 1
ATOM 3569 N N . ALA A 1 440 ? -8.277 -44.003 -1.756 1.00 90.94 440 ALA A N 1
ATOM 3570 C CA . ALA A 1 440 ? -8.778 -45.052 -0.868 1.00 90.94 440 ALA A CA 1
ATOM 3571 C C . ALA A 1 440 ? -10.281 -44.893 -0.569 1.00 90.94 440 ALA A C 1
ATOM 3573 O O . ALA A 1 440 ? -11.019 -45.878 -0.557 1.00 90.94 440 ALA A O 1
ATOM 3574 N N . LEU A 1 441 ? -10.755 -43.650 -0.442 1.00 90.69 441 LEU A N 1
ATOM 3575 C CA . LEU A 1 441 ? -12.174 -43.307 -0.300 1.00 90.69 441 LEU A CA 1
ATOM 3576 C C . LEU A 1 441 ? -12.979 -43.408 -1.606 1.00 90.69 441 LEU A C 1
ATOM 3578 O O . LEU A 1 441 ? -14.161 -43.069 -1.617 1.00 90.69 441 LEU A O 1
ATOM 3582 N N . LYS A 1 442 ? -12.373 -43.854 -2.714 1.00 90.81 442 LYS A N 1
ATOM 3583 C CA . LYS A 1 442 ? -13.010 -43.962 -4.038 1.00 90.81 442 LYS A CA 1
ATOM 3584 C C . LYS A 1 442 ? -13.599 -42.633 -4.537 1.00 90.81 442 LYS A C 1
ATOM 3586 O O . LYS A 1 442 ? -14.644 -42.621 -5.190 1.00 90.81 442 LYS A O 1
ATOM 3591 N N . TYR A 1 443 ? -12.927 -41.514 -4.257 1.00 90.38 443 TYR A N 1
ATOM 3592 C CA . TYR A 1 443 ? -13.368 -40.187 -4.692 1.00 90.38 443 TYR A CA 1
ATOM 3593 C C . TYR A 1 443 ? -13.607 -40.146 -6.219 1.00 90.38 443 TYR A C 1
ATOM 3595 O O . TYR A 1 443 ? -12.749 -40.603 -6.981 1.00 90.38 443 TYR A O 1
ATOM 3603 N N . PRO A 1 444 ? -14.739 -39.598 -6.712 1.00 85.00 444 PRO A N 1
ATOM 3604 C CA . PRO A 1 444 ? -15.187 -39.743 -8.100 1.00 85.00 444 PRO A CA 1
ATOM 3605 C C . PRO A 1 444 ? -14.454 -38.798 -9.066 1.00 85.00 444 PRO A C 1
ATOM 3607 O O . PRO A 1 444 ? -15.050 -37.982 -9.771 1.00 85.00 444 PRO A O 1
ATOM 3610 N N . THR A 1 445 ? -13.128 -38.897 -9.116 1.00 79.94 445 THR A N 1
ATOM 3611 C CA . THR A 1 445 ? -12.241 -38.197 -10.049 1.00 79.94 445 THR A CA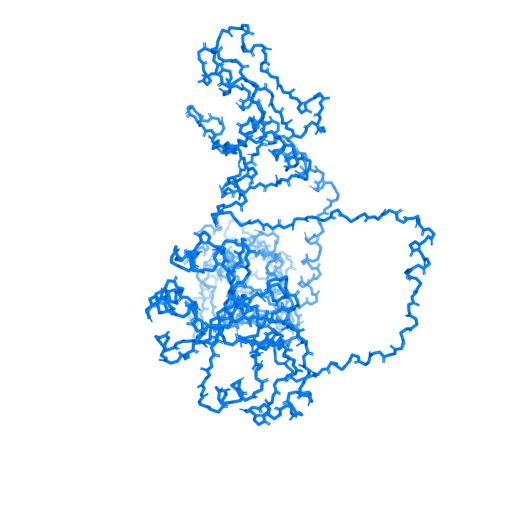 1
ATOM 3612 C C . THR A 1 445 ? -11.029 -39.079 -10.350 1.00 79.94 445 THR A C 1
ATOM 3614 O O . THR A 1 445 ? -10.405 -39.607 -9.440 1.00 79.94 445 THR A O 1
ATOM 3617 N N . ARG A 1 446 ? -10.660 -39.216 -11.634 1.00 72.00 446 ARG A N 1
ATOM 3618 C CA . ARG A 1 446 ? -9.534 -40.076 -12.067 1.00 72.00 446 ARG A CA 1
ATOM 3619 C C . ARG A 1 446 ? -8.166 -39.609 -11.555 1.00 72.00 446 ARG A C 1
ATOM 3621 O O . ARG A 1 446 ? -7.257 -40.418 -11.421 1.00 72.00 446 ARG A O 1
ATOM 3628 N N . CYS A 1 447 ? -8.019 -38.315 -11.285 1.00 74.69 447 CYS A N 1
ATOM 3629 C CA . CYS A 1 447 ? -6.792 -37.717 -10.764 1.00 74.69 447 CYS A CA 1
ATOM 3630 C C . CYS A 1 447 ? -7.134 -36.732 -9.635 1.00 74.69 447 CYS A C 1
ATOM 3632 O O . CYS A 1 447 ? -7.293 -35.539 -9.910 1.00 74.69 447 CYS A O 1
ATOM 3634 N N . PRO A 1 448 ? -7.307 -37.203 -8.386 1.00 80.00 448 PRO A N 1
ATOM 3635 C CA . PRO A 1 448 ? -7.513 -36.310 -7.253 1.00 80.00 448 PRO A CA 1
ATOM 3636 C C . PRO A 1 448 ? -6.328 -35.346 -7.101 1.00 80.00 448 PRO A C 1
ATOM 3638 O O . PRO A 1 448 ? -5.190 -35.671 -7.453 1.00 80.00 448 PRO A O 1
ATOM 3641 N N . GLY A 1 449 ? -6.616 -34.140 -6.613 1.00 77.94 449 GLY A N 1
ATOM 3642 C CA . GLY A 1 449 ? -5.605 -33.151 -6.251 1.00 77.94 449 GLY A CA 1
ATOM 3643 C C . GLY A 1 449 ? -4.703 -33.639 -5.115 1.00 77.94 449 GLY A C 1
ATOM 3644 O O . GLY A 1 449 ? -4.954 -34.675 -4.509 1.00 77.94 449 GLY A O 1
ATOM 3645 N N . SER A 1 450 ? -3.649 -32.879 -4.832 1.00 81.44 450 SER A N 1
ATOM 3646 C CA . SER A 1 450 ? -2.648 -33.228 -3.820 1.00 81.44 450 SER A CA 1
ATOM 3647 C C . SER A 1 450 ? -3.194 -33.231 -2.389 1.00 81.44 450 SER A C 1
ATOM 3649 O O . SER A 1 450 ? -2.789 -34.084 -1.603 1.00 81.44 450 SER A O 1
ATOM 3651 N N . LEU A 1 451 ? -4.105 -32.307 -2.057 1.00 87.88 451 LEU A N 1
ATOM 3652 C CA . LEU A 1 451 ? -4.602 -32.114 -0.695 1.00 87.88 451 LEU A CA 1
ATOM 3653 C C . LEU A 1 451 ? -6.054 -31.611 -0.672 1.00 87.88 451 LEU A C 1
ATOM 3655 O O . LEU A 1 451 ? -6.450 -30.767 -1.487 1.00 87.88 451 LEU A O 1
ATOM 3659 N N . TYR A 1 452 ? -6.830 -32.115 0.283 1.00 89.19 452 TYR A N 1
ATOM 3660 C CA . TYR A 1 452 ? -8.221 -31.750 0.530 1.00 89.19 452 TYR A CA 1
ATOM 3661 C C . TYR A 1 452 ? -8.475 -31.562 2.023 1.00 89.19 452 TYR A C 1
ATOM 3663 O O . TYR A 1 452 ? -7.902 -32.279 2.838 1.00 89.19 452 TYR A O 1
ATOM 3671 N N . MET A 1 453 ? -9.391 -30.657 2.355 1.00 92.12 453 MET A N 1
ATOM 3672 C CA . MET A 1 453 ? -10.096 -30.694 3.630 1.00 92.12 453 MET A CA 1
ATOM 3673 C C . MET A 1 453 ? -11.391 -31.466 3.405 1.00 92.12 453 MET A C 1
ATOM 3675 O O . MET A 1 453 ? -12.128 -31.185 2.454 1.00 92.12 453 MET A O 1
ATOM 3679 N N . THR A 1 454 ? -11.641 -32.456 4.251 1.00 93.56 454 THR A N 1
ATOM 3680 C CA . THR A 1 454 ? -12.867 -33.255 4.243 1.00 93.56 454 THR A CA 1
ATOM 3681 C C . THR A 1 454 ? -13.694 -32.958 5.478 1.00 93.56 454 THR A C 1
ATOM 3683 O O . THR A 1 454 ? -13.131 -32.742 6.542 1.00 93.56 454 THR A O 1
ATOM 3686 N N . PHE A 1 455 ? -15.010 -32.947 5.313 1.00 95.19 455 PHE A N 1
ATOM 3687 C CA . PHE A 1 455 ? -16.003 -32.668 6.337 1.00 95.19 455 PHE A CA 1
ATOM 3688 C C . PHE A 1 455 ? -16.923 -33.870 6.463 1.00 95.19 455 PHE A C 1
ATOM 3690 O O . PHE A 1 455 ? -17.501 -34.306 5.465 1.00 95.19 455 PHE A O 1
ATOM 3697 N N . GLU A 1 456 ? -17.065 -34.386 7.675 1.00 96.31 456 GLU A N 1
ATOM 3698 C CA . GLU A 1 456 ? -18.052 -35.408 8.004 1.00 96.31 456 GLU A CA 1
ATOM 3699 C C . GLU A 1 456 ? -19.401 -34.730 8.212 1.00 96.31 456 GLU A C 1
ATOM 3701 O O . GLU A 1 456 ? -19.525 -33.836 9.051 1.00 96.31 456 GLU A O 1
ATOM 3706 N N . ILE A 1 457 ? -20.405 -35.128 7.433 1.00 97.06 457 ILE A N 1
ATOM 3707 C CA . ILE A 1 457 ? -21.673 -34.407 7.345 1.00 97.06 457 ILE A CA 1
ATOM 3708 C C . ILE A 1 457 ? -22.886 -35.294 7.622 1.00 97.06 457 ILE A C 1
ATOM 3710 O O . ILE A 1 457 ? -22.969 -36.429 7.154 1.00 97.06 457 ILE A O 1
ATOM 3714 N N . THR A 1 458 ? -23.880 -34.736 8.317 1.00 94.75 458 THR A N 1
ATOM 3715 C CA . THR A 1 458 ? -25.180 -35.384 8.563 1.00 94.75 458 THR A CA 1
ATOM 3716 C C . THR A 1 458 ? -26.309 -34.505 8.050 1.00 94.75 458 THR A C 1
ATOM 3718 O O . THR A 1 458 ? -26.358 -33.315 8.356 1.00 94.75 458 THR A O 1
ATOM 3721 N N . ARG A 1 459 ? -27.232 -35.073 7.262 1.00 93.12 459 ARG A N 1
ATOM 3722 C CA . ARG A 1 459 ? -28.315 -34.301 6.634 1.00 93.12 459 ARG A CA 1
ATOM 3723 C C . ARG A 1 459 ? -29.250 -33.696 7.682 1.00 93.12 459 ARG A C 1
ATOM 3725 O O . ARG A 1 459 ? -29.776 -34.410 8.531 1.00 93.12 459 ARG A O 1
ATOM 3732 N N . ASN A 1 460 ? -29.529 -32.404 7.543 1.00 89.25 460 ASN A N 1
ATOM 3733 C CA . ASN A 1 460 ? -30.457 -31.651 8.375 1.00 89.25 460 ASN A CA 1
ATOM 3734 C C . ASN A 1 460 ? -31.668 -31.190 7.545 1.00 89.25 460 ASN A C 1
ATOM 3736 O O . ASN A 1 460 ? -31.754 -30.055 7.083 1.00 89.25 460 ASN A O 1
ATOM 3740 N N . ALA A 1 461 ? -32.623 -32.101 7.339 1.00 86.12 461 ALA A N 1
ATOM 3741 C CA . ALA A 1 461 ? -33.824 -31.816 6.550 1.00 86.12 461 ALA A CA 1
ATOM 3742 C C . ALA A 1 461 ? -34.772 -30.803 7.222 1.00 86.12 461 ALA A C 1
ATOM 3744 O O . ALA A 1 461 ? -35.598 -30.207 6.540 1.00 86.12 461 ALA A O 1
ATOM 3745 N N . ALA A 1 462 ? -34.665 -30.596 8.541 1.00 81.88 462 ALA A N 1
ATOM 3746 C CA . ALA A 1 462 ? -35.495 -29.630 9.254 1.00 81.88 462 ALA A CA 1
ATOM 3747 C C . ALA A 1 462 ? -35.130 -28.194 8.850 1.00 81.88 462 ALA A C 1
ATOM 3749 O O . ALA A 1 462 ? -36.012 -27.443 8.443 1.00 81.88 462 ALA A O 1
ATOM 3750 N N . LEU A 1 463 ? -33.838 -27.842 8.864 1.00 78.44 463 LEU A N 1
ATOM 3751 C CA . LEU A 1 463 ? -33.365 -26.517 8.434 1.00 78.44 463 LEU A CA 1
ATOM 3752 C C . LEU A 1 463 ? -33.656 -26.236 6.952 1.00 78.44 463 LEU A C 1
ATOM 3754 O O . LEU A 1 463 ? -33.955 -25.103 6.588 1.00 78.44 463 LEU A O 1
ATOM 3758 N N . GLU A 1 464 ? -33.644 -27.273 6.106 1.00 77.19 464 GLU A N 1
ATOM 3759 C CA . GLU A 1 464 ? -33.980 -27.173 4.676 1.00 77.19 464 GLU A CA 1
ATOM 3760 C C . GLU A 1 464 ? -35.394 -26.605 4.446 1.00 77.19 464 GLU A C 1
ATOM 3762 O O . GLU A 1 464 ? -35.609 -25.865 3.490 1.00 77.19 464 GLU A O 1
ATOM 3767 N N . THR A 1 465 ? -36.355 -26.904 5.330 1.00 78.56 465 THR A N 1
ATOM 3768 C CA . THR A 1 465 ? -37.752 -26.453 5.171 1.00 78.56 465 THR A CA 1
ATOM 3769 C C . THR A 1 465 ? -37.980 -24.971 5.463 1.00 78.56 465 THR A C 1
ATOM 3771 O O . THR A 1 465 ? -38.994 -24.429 5.027 1.00 78.56 465 THR A O 1
ATOM 3774 N N . TYR A 1 466 ? -37.049 -24.315 6.160 1.00 76.69 466 TYR A N 1
ATOM 3775 C CA . TYR A 1 466 ? -37.160 -22.906 6.550 1.00 76.69 466 TYR A CA 1
ATOM 3776 C C . TYR A 1 466 ? -36.471 -21.942 5.576 1.00 76.69 466 TYR A C 1
ATOM 3778 O O . TYR A 1 466 ? -36.483 -20.741 5.823 1.00 76.69 466 TYR A O 1
ATOM 3786 N N . MET A 1 467 ? -35.876 -22.443 4.487 1.00 77.31 467 MET A N 1
ATOM 3787 C CA . MET A 1 467 ? -35.136 -21.623 3.523 1.00 77.31 467 MET A CA 1
ATOM 3788 C C . MET A 1 467 ? -35.861 -21.458 2.186 1.00 77.31 467 MET A C 1
ATOM 3790 O O . MET A 1 467 ? -36.312 -22.438 1.583 1.00 77.31 467 MET A O 1
ATOM 3794 N N . ASP A 1 468 ? -35.894 -20.228 1.664 1.00 80.69 468 ASP A N 1
ATOM 3795 C CA . ASP A 1 468 ? -36.348 -19.946 0.303 1.00 80.69 468 ASP A CA 1
ATOM 3796 C C . ASP A 1 468 ? -35.481 -20.676 -0.739 1.00 80.69 468 ASP A C 1
ATOM 3798 O O . ASP A 1 468 ? -34.248 -20.686 -0.702 1.00 80.69 468 ASP A O 1
ATOM 3802 N N . LYS A 1 469 ? -36.127 -21.265 -1.751 1.00 81.19 469 LYS A N 1
ATOM 3803 C CA . LYS A 1 469 ? -35.441 -21.992 -2.835 1.00 81.19 469 LYS A CA 1
ATOM 3804 C C . LYS A 1 469 ? -34.501 -21.114 -3.666 1.00 81.19 469 LYS A C 1
ATOM 3806 O O . LYS A 1 469 ? -33.655 -21.638 -4.381 1.00 81.19 469 LYS A O 1
ATOM 3811 N N . ASN A 1 470 ? -34.658 -19.798 -3.636 1.00 82.31 470 ASN A N 1
ATOM 3812 C CA . ASN A 1 470 ? -33.822 -18.838 -4.346 1.00 82.31 470 ASN A CA 1
ATOM 3813 C C . ASN A 1 470 ? -32.699 -18.276 -3.468 1.00 82.31 470 ASN A C 1
ATOM 3815 O O . ASN A 1 470 ? -31.888 -17.520 -3.992 1.00 82.31 470 ASN A O 1
ATOM 3819 N N . ILE A 1 471 ? -32.601 -18.650 -2.187 1.00 82.06 471 ILE A N 1
ATOM 3820 C CA . ILE A 1 471 ? -31.657 -18.055 -1.229 1.00 82.06 471 ILE A CA 1
ATOM 3821 C C . ILE A 1 471 ? -30.206 -18.097 -1.727 1.00 82.06 471 ILE A C 1
ATOM 3823 O O . ILE A 1 471 ? -29.531 -17.071 -1.756 1.00 82.06 471 ILE A O 1
ATOM 3827 N N . ILE A 1 472 ? -29.762 -19.246 -2.250 1.00 84.31 472 ILE A N 1
ATOM 3828 C CA . ILE A 1 472 ? -28.413 -19.416 -2.806 1.00 84.31 472 ILE A CA 1
ATOM 3829 C C . ILE A 1 472 ? -28.269 -18.671 -4.131 1.00 84.31 472 ILE A C 1
ATOM 3831 O O . ILE A 1 472 ? -27.249 -18.041 -4.376 1.00 84.31 472 ILE A O 1
ATOM 3835 N N . SER A 1 473 ? -29.297 -18.681 -4.983 1.00 83.69 473 SER A N 1
ATOM 3836 C CA . SER A 1 473 ? -29.260 -17.930 -6.242 1.00 83.69 473 SER A CA 1
ATOM 3837 C C . SER A 1 473 ? -29.139 -16.422 -6.007 1.00 83.69 473 SER A C 1
ATOM 3839 O O . SER A 1 473 ? -28.411 -15.763 -6.740 1.00 83.69 473 SER A O 1
ATOM 3841 N N . ASN A 1 474 ? -29.839 -15.890 -5.004 1.00 80.75 474 ASN A N 1
ATOM 3842 C CA . ASN A 1 474 ? -29.807 -14.478 -4.631 1.00 80.75 474 ASN A CA 1
ATOM 3843 C C . ASN A 1 474 ? -28.467 -14.117 -3.990 1.00 80.75 474 ASN A C 1
ATOM 3845 O O . ASN A 1 474 ? -27.872 -13.108 -4.353 1.00 80.75 474 ASN A O 1
ATOM 3849 N N . LEU A 1 475 ? -27.967 -14.974 -3.092 1.00 80.44 475 LEU A N 1
ATOM 3850 C CA . LEU A 1 475 ? -26.657 -14.800 -2.478 1.00 80.44 475 LEU A CA 1
ATOM 3851 C C . LEU A 1 475 ? -25.560 -14.731 -3.542 1.00 80.44 475 LEU A C 1
ATOM 3853 O O . LEU A 1 475 ? -24.805 -13.771 -3.563 1.00 80.44 475 LEU A O 1
ATOM 3857 N N . LEU A 1 476 ? -25.516 -15.696 -4.466 1.00 79.44 476 LEU A N 1
ATOM 3858 C CA . LEU A 1 476 ? -24.508 -15.740 -5.528 1.00 79.44 476 LEU A CA 1
ATOM 3859 C C . LEU A 1 476 ? -24.649 -14.592 -6.541 1.00 79.44 476 LEU A C 1
ATOM 3861 O O . LEU A 1 476 ? -23.647 -14.166 -7.106 1.00 79.44 476 LEU A O 1
ATOM 3865 N N . ALA A 1 477 ? -25.864 -14.088 -6.789 1.00 75.44 477 ALA A N 1
ATOM 3866 C CA . ALA A 1 477 ? -26.091 -12.964 -7.702 1.00 75.44 477 ALA A CA 1
ATOM 3867 C C . ALA A 1 477 ? -25.522 -11.638 -7.173 1.00 75.44 477 ALA A C 1
ATOM 3869 O O . ALA A 1 477 ? -25.138 -10.787 -7.971 1.00 75.44 477 ALA A O 1
ATOM 3870 N N . ASN A 1 478 ? -25.426 -11.483 -5.851 1.00 67.75 478 ASN A N 1
ATOM 3871 C CA . ASN A 1 478 ? -24.822 -10.310 -5.217 1.00 67.75 478 ASN A CA 1
ATOM 3872 C C . ASN A 1 478 ? -23.281 -10.342 -5.235 1.00 67.75 478 ASN A C 1
ATOM 3874 O O . ASN A 1 478 ? -22.644 -9.395 -4.781 1.00 67.75 478 ASN A O 1
ATOM 3878 N N . LEU A 1 479 ? -22.672 -11.413 -5.758 1.00 70.75 479 LEU A N 1
ATOM 3879 C CA . LEU A 1 479 ? -21.225 -11.616 -5.785 1.00 70.75 479 LEU A CA 1
ATOM 3880 C C . LEU A 1 479 ? -20.703 -11.461 -7.218 1.00 70.75 479 LEU A C 1
ATOM 3882 O O . LEU A 1 479 ? -20.591 -12.439 -7.959 1.00 70.75 479 LEU A O 1
ATOM 3886 N N . GLU A 1 480 ? -20.366 -10.225 -7.609 1.00 56.62 480 GLU A N 1
ATOM 3887 C CA . GLU A 1 480 ? -20.007 -9.854 -8.995 1.00 56.62 480 GLU A CA 1
ATOM 3888 C C . GLU A 1 480 ? -18.862 -10.693 -9.607 1.00 56.62 480 GLU A C 1
ATOM 3890 O O . GLU A 1 480 ? -18.787 -10.823 -10.829 1.00 56.62 480 GLU A O 1
ATOM 3895 N N . ASN A 1 481 ? -18.007 -11.316 -8.783 1.00 62.56 481 ASN A N 1
ATOM 3896 C CA . ASN A 1 481 ? -16.841 -12.096 -9.220 1.00 62.56 481 ASN A CA 1
ATOM 3897 C C . ASN A 1 481 ? -16.854 -13.580 -8.789 1.00 62.56 481 ASN A C 1
ATOM 3899 O O . ASN A 1 481 ? -15.837 -14.269 -8.944 1.00 62.56 481 ASN A O 1
ATOM 3903 N N . HIS A 1 482 ? -17.983 -14.108 -8.295 1.00 72.06 482 HIS A N 1
ATOM 3904 C CA . HIS A 1 482 ? -18.037 -15.480 -7.780 1.00 72.06 482 HIS A CA 1
ATOM 3905 C C . HIS A 1 482 ? -17.836 -16.537 -8.874 1.00 72.06 482 HIS A C 1
ATOM 3907 O O . HIS A 1 482 ? -18.607 -16.672 -9.832 1.00 72.06 482 HIS A O 1
ATOM 3913 N N . LYS A 1 483 ? -16.813 -17.380 -8.702 1.00 74.50 483 LYS A N 1
ATOM 3914 C CA . LYS A 1 483 ? -16.545 -18.520 -9.591 1.00 74.50 483 LYS A CA 1
ATOM 3915 C C . LYS A 1 483 ? -17.361 -19.736 -9.157 1.00 74.50 483 LYS A C 1
ATOM 3917 O O . LYS A 1 483 ? -17.151 -20.261 -8.069 1.00 74.50 483 LYS A O 1
ATOM 3922 N N . LYS A 1 484 ? -18.214 -20.260 -10.046 1.00 75.75 484 LYS A N 1
ATOM 3923 C CA . LYS A 1 484 ? -19.074 -21.432 -9.778 1.00 75.75 484 LYS A CA 1
ATOM 3924 C C . LYS A 1 484 ? -18.328 -22.596 -9.114 1.00 75.75 484 LYS A C 1
ATOM 3926 O O . LYS A 1 484 ? -17.360 -23.124 -9.667 1.00 75.75 484 LYS A O 1
ATOM 3931 N N . GLY A 1 485 ? -18.845 -23.042 -7.970 1.00 73.00 485 GLY A N 1
ATOM 3932 C CA . GLY A 1 485 ? -18.291 -24.161 -7.204 1.00 73.00 485 GLY A CA 1
ATOM 3933 C C . GLY A 1 485 ? -17.063 -23.812 -6.362 1.00 73.00 485 GLY A C 1
ATOM 3934 O O . GLY A 1 485 ? -16.422 -24.724 -5.841 1.00 73.00 485 GLY A O 1
ATOM 3935 N N . THR A 1 486 ? -16.730 -22.526 -6.240 1.00 81.94 486 THR A N 1
ATOM 3936 C CA . THR A 1 486 ? -15.783 -22.037 -5.235 1.00 81.94 486 THR A CA 1
ATOM 3937 C C . THR A 1 486 ? -16.467 -22.089 -3.871 1.00 81.94 486 THR A C 1
ATOM 3939 O O . THR A 1 486 ? -17.617 -21.657 -3.773 1.00 81.94 486 THR A O 1
ATOM 3942 N N . PRO A 1 487 ? -15.820 -22.655 -2.836 1.00 86.62 487 PRO A N 1
ATOM 3943 C CA . PRO A 1 487 ? -16.403 -22.675 -1.505 1.00 86.62 487 PRO A CA 1
ATOM 3944 C C . PRO A 1 487 ? -16.540 -21.251 -0.967 1.00 86.62 487 PRO A C 1
ATOM 3946 O O . PRO A 1 487 ? -15.698 -20.388 -1.220 1.00 86.62 487 PRO A O 1
ATOM 3949 N N . LEU A 1 488 ? -17.613 -21.043 -0.222 1.00 87.56 488 LEU A N 1
ATOM 3950 C CA . LEU A 1 488 ? -18.011 -19.767 0.342 1.00 87.56 488 LEU A CA 1
ATOM 3951 C C . LEU A 1 488 ? -18.229 -19.967 1.843 1.00 87.56 488 LEU A C 1
ATOM 3953 O O . LEU A 1 488 ? -18.900 -20.920 2.223 1.00 87.56 488 LEU A O 1
ATOM 3957 N N . PHE A 1 489 ? -17.664 -19.110 2.686 1.00 87.50 489 PHE A N 1
ATOM 3958 C CA . PHE A 1 489 ? -17.845 -19.183 4.137 1.00 87.50 489 PHE A CA 1
ATOM 3959 C C . PHE A 1 489 ? -18.583 -17.946 4.643 1.00 87.50 489 PHE A C 1
ATOM 3961 O O . PHE A 1 489 ? -18.269 -16.833 4.227 1.00 87.50 489 PHE A O 1
ATOM 3968 N N . ILE A 1 490 ? -19.541 -18.145 5.543 1.00 83.69 490 ILE A N 1
ATOM 3969 C CA . ILE A 1 490 ? -20.238 -17.085 6.274 1.00 83.69 490 ILE A CA 1
ATOM 3970 C C . ILE A 1 490 ? -19.849 -17.231 7.741 1.00 83.69 490 ILE A C 1
ATOM 3972 O O . ILE A 1 490 ? -20.133 -18.264 8.340 1.00 83.69 490 ILE A O 1
ATOM 3976 N N . GLU A 1 491 ? -19.164 -16.237 8.289 1.00 81.75 491 GLU A N 1
ATOM 3977 C CA . GLU A 1 491 ? -18.626 -16.238 9.649 1.00 81.75 491 GLU A CA 1
ATOM 3978 C C . GLU A 1 491 ? -19.430 -15.312 10.584 1.00 81.75 491 GLU A C 1
ATOM 3980 O O . GLU A 1 491 ? -19.908 -14.275 10.106 1.00 81.75 491 GLU A O 1
ATOM 3985 N N . PRO A 1 492 ? -19.483 -15.640 11.899 1.00 70.56 492 PRO A N 1
ATOM 3986 C CA . PRO A 1 492 ? -19.821 -14.741 13.015 1.00 70.56 492 PRO A CA 1
ATOM 3987 C C . PRO A 1 492 ? -19.352 -13.294 12.819 1.00 70.56 492 PRO A C 1
ATOM 3989 O O . PRO A 1 492 ? -18.144 -13.086 12.506 1.00 70.56 492 PRO A O 1
#

Nearest PDB structures (foldseek):
  6t0x-assembly2_B  TM=5.063E-01  e=1.481E-01  Homo sapiens
  8q4v-assembly1_A  TM=4.898E-01  e=1.982E-01  Homo sapiens
  5thy-assembly2_B  TM=3.773E-01  e=2.101E-01  Moorena producens 3L
  6j2x-assembly1_V  TM=4.376E-01  e=2.720E+00  Saccharomyces cerevisiae S288C
  7w39-assembly1_c  TM=3.085E-01  e=5.797E+00  Homo sapiens

Secondary structure (DSSP, 8-state):
-HHHHTT-S-SB-HHHHHHHHHHHSSSSEEEHHHHHHHTSS-TT--B-HHHHHHHHHHTTSEEEETTEEEE-S----SS-HHHHHHHHHHHHHHHHHHTT-B-GGG-EEETTTTEEEEEGGGB-GGGHHHHHHHHHTTSEEEETTEEEEPHHHHHHHHHHHHHHH---HHHHHHHHHHHHHHHHHHHHHHHHHHHHHS---HHHHTT-EE-TTT-TTSS-SEEEES-TTT--EEEEEEEEE-SS------HHHHHHHHHHGGGEEEEEEETTTTTSTT---EEEESHHHHHHS-TT-----S------SS-HHHHHHHTS------------TTPPP------SSEEEEGGGS-HHHHHHH-SSSEEEEEEE-SHHHHHHHHHHTEEEEEBSSSTT-B-S--HHHHSEEEEEEEETTEEEEEEEEEEEEEEEEEHHHHHHTT-SSSS--SEEEEEEEEE-HHHHTTS-TTHHHHHHHT-TTPPTT--EEEE-

Radius of gyration: 32.45 Å; Cα contacts (8 Å, |Δi|>4): 711; chains: 1; bounding box: 73×75×79 Å

Solvent-accessible surface area (backbone atoms only — not comparable to full-atom values): 28192 Å² total; per-residue (Å²): 108,71,79,62,47,58,80,42,64,52,36,46,41,67,62,19,48,52,51,49,39,65,66,51,19,37,100,52,82,37,53,48,68,62,50,53,59,72,67,54,90,47,89,95,48,40,60,39,64,70,53,38,52,51,52,36,40,73,66,53,46,28,49,78,57,96,66,27,36,30,34,67,85,58,65,63,48,89,90,44,56,68,61,41,52,51,52,51,46,52,52,52,53,50,41,36,51,78,68,66,34,41,50,67,83,60,54,41,78,38,78,89,75,70,36,44,33,32,46,56,82,36,44,41,76,70,35,38,33,59,53,44,48,28,39,68,73,52,50,34,41,84,51,91,72,29,30,34,45,29,73,97,49,41,71,59,52,52,52,52,51,55,59,68,68,56,72,46,72,67,54,50,51,53,50,52,50,50,51,50,54,51,44,50,54,38,46,55,49,50,54,58,46,59,52,62,72,48,96,49,50,77,75,55,44,70,64,46,40,71,32,45,86,79,39,70,83,69,30,41,35,32,40,39,56,69,44,81,83,80,53,42,69,26,40,30,34,71,43,52,28,68,88,70,91,57,79,88,80,52,72,58,38,50,51,40,25,58,77,45,29,82,38,16,31,37,36,40,32,51,62,89,42,70,86,45,86,88,62,76,62,51,75,36,65,21,38,55,56,62,51,73,74,38,89,87,53,90,87,74,88,88,77,79,93,85,84,72,93,64,52,75,66,57,46,52,61,72,62,48,76,73,76,73,73,77,72,78,81,74,77,69,91,79,73,79,80,87,68,91,69,71,75,37,44,51,78,43,44,56,91,80,45,64,68,65,59,41,72,71,70,48,73,79,54,20,36,32,40,39,49,42,89,46,70,62,46,46,50,48,29,70,73,68,32,43,48,73,48,41,45,38,89,51,91,51,11,40,70,70,94,45,68,68,72,76,53,35,40,34,35,42,43,23,32,58,92,45,46,59,46,63,50,34,26,40,38,81,46,73,46,82,36,43,34,67,53,40,56,74,70,61,50,83,53,99,74,65,60,73,35,28,43,34,30,37,45,44,82,32,71,71,65,48,73,76,52,65,57,52,51,54,45,54,56,53,66,74,38,94,80,72,58,82,55,36,46,33,37,37,33,94

Foldseek 3Di:
DLVVLLVDLAQWAPVQLLLLQQQFQAQDKHALVVSVVVSPDDPPTTGPSVSSVVLCVLLPQWPDDPRIIHGDDAHDDPVDNLVSLLVVLLSLLLSCVVVQQAQLVQWDQFVVVRFIKHFPVRGHSSCSHSVVSCCSSVQWPDDPRITTGDPSCRVVSVVSSVVVPPQDPVNVVVVVVVQVVLQVLQLVLVLVCLLVVAPADPVQNVVKDQCCVPDVLLLAGIWHAPYRPPRHIAGEHEAEDEDDDDGDHDPSNLVNLVVCFQSYKYWYHHSVCSPPPPDGTDIDGSCNCVQPVDPVHDDDDPDDDDDDPDDPVRVCVVPVPPPPPCPPPPPPVPDDDDDPDDQLFAEAEPVRADVLVCVLPPRAAKEKEFEDADPVQVVLCVVQQKDKFADDDDRLHHDDDDPSLFRHQKYWYAYLVQRLRTFIKGFPGKDKDAQVRCVVSVRVDPGDDGIMIMTRIDTDVPSVVSDDSCRRVVRVVVVPDDDRRRMYMYHD

Mean predicted aligned error: 20.13 Å